Protein 5ANR (pdb70)

CATH classification: 1.25.40.180

Nearest PDB structures (foldseek):
  5anr-assembly1_A-1  TM=1.004E+00  e=3.031E-32  Homo sapiens
  4gml-assembly3_C  TM=9.626E-01  e=3.887E-24  Homo sapiens
  4gml-assembly2_B  TM=9.473E-01  e=1.707E-24  Homo sapiens
  4b8c-assembly1_B  TM=9.156E-01  e=2.904E-13  Saccharomyces cerevisiae S288C
  5xbk-assembly2_A  TM=5.249E-01  e=3.026E+00  Homo sapiens

Sequence (628 aa):
INTTNIDTLLVATDQTERIVEPPENIQEKIAFIFNNLSQSNMTQKVEELKETVKEEFMPWVSQYLVMKRVSIEPNFHSLYSNFLDTLKNPEFNKMVLNETYRNIKVLLTSDKAAANFSDRSLLKNLGHWLGMITLAKNKPILHTDLDVKSLLLEAYVKGQQELLYVVPFVAKVLESSIRSVVFRPPNPWTMAIMNVLAELHQEHDLKLNLKFEIEVLCKNLALDINELKPGNLLKDKDRLKNLDEGNEFEDYCLKRELLMGIFEMGWEKPSPIQEESIPIALSGRDILARAKNGTGKSGAYLIPLLERLDLKKDNIQAMVIVPTRELALQVSQICIQVSKHMGGAKVMATTGGTNLRDDIMRLDDTVHVVIATPGRILDLIKKGVAKVDHVQMIVLDEADKLLSQDFVQIMEDIILTLPKNRQILLYSATFPLSVQKFMNSHLQKPYEINLMEELTLKGVTQYYAYVTERQKVHCLNTLFSRLQINQSIIFCNSSQRVELLAKKISQLGYSCFYIHAKMRQEHRNRVFHDFRNGLCRNLVCTDLFDIQAVNVVINFDFPKLAETYLHRIGRSGLGLAINLITYDDRFNLKSIEEQLGTEIKPIPSEEEPEWFSAGPTSQSETIELTGF

Solvent-accessible surface area: 28964 Å² total; per-residue (Å²): 145,82,73,61,32,21,70,22,0,70,94,25,23,91,158,45,90,103,68,78,119,4,65,123,95,33,50,22,37,0,7,0,0,0,0,0,0,1,126,98,24,15,79,108,5,3,73,44,12,116,145,36,19,44,143,98,26,23,42,15,1,4,21,19,0,0,1,58,0,0,0,20,0,60,77,9,1,69,16,0,6,65,0,5,72,50,18,164,44,108,56,3,57,104,60,0,27,78,17,0,10,56,0,0,83,33,2,10,113,28,102,26,102,85,31,46,139,1,1,73,50,0,0,69,24,0,0,43,0,0,0,16,19,0,0,27,63,62,125,66,5,100,127,105,38,11,54,3,74,50,34,0,51,46,1,67,83,140,25,75,100,18,10,42,14,0,1,13,0,0,4,49,0,0,33,0,0,62,131,0,110,77,15,117,27,115,26,110,70,0,38,31,2,0,34,1,1,6,10,0,40,123,63,165,132,15,121,46,42,3,37,5,23,1,16,16,2,2,113,69,2,87,32,76,42,127,120,10,153,46,33,113,75,20,77,56,63,88,151,150,61,100,149,132,139,86,85,76,10,105,64,18,113,16,76,108,77,0,20,6,0,2,49,58,60,54,63,147,157,6,41,71,7,10,71,64,0,0,58,38,0,48,84,31,108,8,0,15,0,94,1,23,72,76,17,51,4,11,9,0,0,0,0,0,0,0,39,82,8,47,49,187,69,104,52,12,14,1,0,0,0,0,31,56,134,115,30,0,103,95,1,5,93,40,0,81,76,0,8,106,16,19,66,44,22,91,19,13,32,0,6,46,47,50,89,53,179,74,14,55,105,77,25,121,97,38,3,3,0,1,0,0,15,5,34,29,1,11,43,0,19,148,111,38,32,2,139,10,99,64,0,68,0,0,0,0,2,17,0,19,97,1,0,50,166,119,75,63,111,47,0,47,48,0,3,124,56,12,30,85,108,21,8,1,0,0,0,0,28,68,50,57,113,32,0,88,128,8,39,132,83,17,13,112,185,34,60,126,7,100,46,76,53,130,63,62,19,82,69,16,66,10,52,9,2,59,10,79,41,29,72,4,0,29,0,0,0,1,1,0,3,107,37,53,0,13,1,0,15,0,2,0,58,39,12,79,42,0,52,32,0,0,109,4,0,52,122,16,23,10,6,21,60,68,4,5,62,171,34,197,102,60,89,32,66,155,18,65,116,42,0,52,98,17,70,1,0,0,0,0,0,14,70,65,140,177,26,182,20,17,40,3,18,0,0,0,6,2,1,132,116,9,112,28,0,39,96,14,10,17,35,59,117,85,34,36,0,1,0,0,1,17,171,126,12,94,158,27,0,102,27,0,32,147,115,50,70,27,106,4,95,70,17,78,124,144,91,70,11,101,0,76,84,73,26,2,96,45,15,76,68,56,38,83,9,54,7,106

B-factor: mean 45.99, std 10.66, range [20.0, 91.92]

Structure (mmCIF, N/CA/C/O backbone):
data_5ANR
#
_entry.id   5ANR
#
_cell.length_a   93.129
_cell.length_b   93.129
_cell.length_c   175.329
_cell.angle_alpha   90.00
_cell.angle_beta   90.00
_cell.angle_gamma   120.00
#
_symmetry.space_group_name_H-M   'P 32 2 1'
#
loop_
_entity.id
_entity.type
_entity.pdbx_description
1 polymer 'CCR4-NOT TRANSCRIPTION COMPLEX SUBUNIT 1'
2 polymer 'PROBABLE ATP-DEPENDENT RNA HELICASE DDX6'
3 polymer 'EUKARYOTIC TRANSLATION INITIATION FACTOR 4E TRANSPORTER'
4 water water
#
loop_
_atom_site.group_PDB
_atom_site.id
_atom_site.type_symbol
_atom_site.label_atom_id
_atom_site.label_alt_id
_atom_site.label_comp_id
_atom_site.label_asym_id
_atom_site.label_entity_id
_atom_site.label_seq_id
_atom_site.pdbx_PDB_ins_code
_atom_site.Cartn_x
_atom_site.Cartn_y
_atom_site.Cartn_z
_atom_site.occupancy
_atom_site.B_iso_or_equiv
_atom_site.auth_seq_id
_atom_site.auth_comp_id
_atom_site.auth_asym_id
_atom_site.auth_atom_id
_atom_site.pdbx_PDB_model_num
ATOM 1 N N . ILE A 1 14 ? -47.263 36.104 27.425 1.00 70.48 1065 ILE A N 1
ATOM 2 C CA . ILE A 1 14 ? -46.556 35.432 26.339 1.00 76.33 1065 ILE A CA 1
ATOM 3 C C . ILE A 1 14 ? -45.745 34.243 26.851 1.00 75.91 1065 ILE A C 1
ATOM 4 O O . ILE A 1 14 ? -45.633 33.222 26.172 1.00 79.12 1065 ILE A O 1
ATOM 6 N N . ASN A 1 15 ? -45.180 34.383 28.048 1.00 73.22 1066 ASN A N 1
ATOM 7 C CA . ASN A 1 15 ? -44.397 33.315 28.670 1.00 69.46 1066 ASN A CA 1
ATOM 8 C C . ASN A 1 15 ? -45.203 32.589 29.744 1.00 64.72 1066 ASN A C 1
ATOM 9 O O . ASN A 1 15 ? -45.624 33.195 30.727 1.00 62.80 1066 ASN A O 1
ATOM 14 N N . THR A 1 16 ? -45.411 31.289 29.554 1.00 64.88 1067 THR A N 1
ATOM 15 C CA . THR A 1 16 ? -46.263 30.508 30.445 1.00 58.76 1067 THR A CA 1
ATOM 16 C C . THR A 1 16 ? -45.565 30.129 31.757 1.00 56.72 1067 THR A C 1
ATOM 17 O O . THR A 1 16 ? -46.222 29.697 32.707 1.00 55.72 1067 THR A O 1
ATOM 19 N N . THR A 1 17 ? -44.242 30.303 31.805 1.00 54.83 1068 THR A N 1
ATOM 20 C CA . THR A 1 17 ? -43.428 29.818 32.920 1.00 54.17 1068 THR A CA 1
ATOM 21 C C . THR A 1 17 ? -42.570 30.887 33.588 1.00 52.78 1068 THR A C 1
ATOM 22 O O . THR A 1 17 ? -41.649 30.568 34.342 1.00 49.13 1068 THR A O 1
ATOM 26 N N . ASN A 1 18 ? -42.856 32.146 33.292 1.00 51.12 1069 ASN A N 1
ATOM 27 C CA . ASN A 1 18 ? -42.199 33.262 33.950 1.00 50.33 1069 ASN A CA 1
ATOM 28 C C . ASN A 1 18 ? -42.392 33.219 35.482 1.00 50.89 1069 ASN A C 1
ATOM 29 O O . ASN A 1 18 ? -43.528 33.238 35.961 1.00 45.96 1069 ASN A O 1
ATOM 34 N N . ILE A 1 19 ? -41.293 33.149 36.235 1.00 45.43 1070 ILE A N 1
ATOM 35 C CA . ILE A 1 19 ? -41.363 33.149 37.701 1.00 49.29 1070 ILE A CA 1
ATOM 36 C C . ILE A 1 19 ? -40.728 34.393 38.324 1.00 51.34 1070 ILE A C 1
ATOM 37 O O . ILE A 1 19 ? -40.294 34.358 39.478 1.00 47.06 1070 ILE A O 1
ATOM 42 N N . ASP A 1 20 ? -40.684 35.489 37.567 1.00 52.38 1071 ASP A N 1
ATOM 43 C CA . ASP A 1 20 ? -40.078 36.734 38.049 1.00 54.79 1071 ASP A CA 1
ATOM 44 C C . ASP A 1 20 ? -40.744 37.272 39.316 1.00 50.10 1071 ASP A C 1
ATOM 45 O O . ASP A 1 20 ? -40.061 37.798 40.186 1.00 52.97 1071 ASP A O 1
ATOM 50 N N . THR A 1 21 ? -42.066 37.147 39.416 1.00 49.85 1072 THR A N 1
ATOM 51 C CA . THR A 1 21 ? -42.773 37.537 40.636 1.00 47.78 1072 THR A CA 1
ATOM 52 C C . THR A 1 21 ? -42.184 36.848 41.867 1.00 51.29 1072 THR A C 1
ATOM 53 O O . THR A 1 21 ? -41.998 37.473 42.908 1.00 51.05 1072 THR A O 1
ATOM 57 N N . LEU A 1 22 ? -41.873 35.562 41.741 1.00 48.58 1073 LEU A N 1
ATOM 58 C CA . LEU A 1 22 ? -41.269 34.826 42.847 1.00 48.84 1073 LEU A CA 1
ATOM 59 C C . LEU A 1 22 ? -39.791 35.178 43.040 1.00 50.80 1073 LEU A C 1
ATOM 60 O O . LEU A 1 22 ? -39.316 35.291 44.167 1.00 48.53 1073 LEU A O 1
ATOM 65 N N . LEU A 1 23 ? -39.067 35.360 41.942 1.00 52.07 1074 LEU A N 1
ATOM 66 C CA . LEU A 1 23 ? -37.652 35.706 42.030 1.00 52.88 1074 LEU A CA 1
ATOM 67 C C . LEU A 1 23 ? -37.438 37.062 42.719 1.00 57.28 1074 LEU A C 1
ATOM 68 O O . LEU A 1 23 ? -36.580 37.181 43.600 1.00 58.42 1074 LEU A O 1
ATOM 73 N N . VAL A 1 24 ? -38.216 38.075 42.337 1.00 52.94 1075 VAL A N 1
ATOM 74 C CA . VAL A 1 24 ? -38.036 39.402 42.923 1.00 53.69 1075 VAL A CA 1
ATOM 75 C C . VAL A 1 24 ? -38.351 39.373 44.425 1.00 57.79 1075 VAL A C 1
ATOM 76 O O . VAL A 1 24 ? -37.679 40.039 45.214 1.00 57.42 1075 VAL A O 1
ATOM 80 N N . ALA A 1 25 ? -39.345 38.578 44.820 1.00 54.35 1076 ALA A N 1
ATOM 81 C CA . ALA A 1 25 ? -39.710 38.443 46.230 1.00 51.93 1076 ALA A CA 1
ATOM 82 C C . ALA A 1 25 ? -38.606 37.750 47.024 1.00 57.55 1076 ALA A C 1
ATOM 83 O O . ALA A 1 25 ? -38.435 37.991 48.217 1.00 61.82 1076 ALA A O 1
ATOM 85 N N . THR A 1 26 ? -37.860 36.878 46.357 1.00 57.69 1077 THR A N 1
ATOM 86 C CA . THR A 1 26 ? -36.790 36.133 47.016 1.00 61.74 1077 THR A CA 1
ATOM 87 C C . THR A 1 26 ? -35.590 37.034 47.266 1.00 63.89 1077 THR A C 1
ATOM 88 O O . THR A 1 26 ? -34.945 36.949 48.311 1.00 67.59 1077 THR A O 1
ATOM 92 N N . ASP A 1 27 ? -35.320 37.932 46.322 1.00 65.78 1078 ASP A N 1
ATOM 93 C CA . ASP A 1 27 ? -34.259 38.925 46.486 1.00 72.45 1078 ASP A CA 1
ATOM 94 C C . ASP A 1 27 ? -34.536 39.880 47.668 1.00 71.98 1078 ASP A C 1
ATOM 95 O O . ASP A 1 27 ? -33.809 40.853 47.872 1.00 75.71 1078 ASP A O 1
ATOM 97 N N . GLN A 1 28 ? -35.588 39.597 48.439 1.00 71.65 1079 GLN A N 1
ATOM 98 C CA . GLN A 1 28 ? -35.898 40.346 49.656 1.00 74.43 1079 GLN A CA 1
ATOM 99 C C . GLN A 1 28 ? -36.256 39.433 50.837 1.00 76.04 1079 GLN A C 1
ATOM 100 O O . GLN A 1 28 ? -36.737 39.896 51.873 1.00 80.75 1079 GLN A O 1
ATOM 106 N N . THR A 1 29 ? -36.029 38.134 50.675 1.00 76.05 1080 THR A N 1
ATOM 107 C CA . THR A 1 29 ? -36.171 37.196 51.779 1.00 72.45 1080 THR A CA 1
ATOM 108 C C . THR A 1 29 ? -34.836 37.140 52.506 1.00 78.79 1080 THR A C 1
ATOM 109 O O . THR A 1 29 ? -33.813 37.560 51.952 1.00 80.73 1080 THR A O 1
ATOM 113 N N . GLU A 1 30 ? -34.844 36.646 53.744 1.00 78.92 1081 GLU A N 1
ATOM 114 C CA . GLU A 1 30 ? -33.612 36.488 54.516 1.00 78.82 1081 GLU A CA 1
ATOM 115 C C . GLU A 1 30 ? -32.609 35.629 53.743 1.00 78.13 1081 GLU A C 1
ATOM 116 O O . GLU A 1 30 ? -32.769 34.408 53.663 1.00 75.08 1081 GLU A O 1
ATOM 118 N N . ARG A 1 31 ? -31.596 36.279 53.168 1.00 77.66 1082 ARG A N 1
ATOM 119 C CA . ARG A 1 31 ? -30.611 35.612 52.316 1.00 75.28 1082 ARG A CA 1
ATOM 120 C C . ARG A 1 31 ? -30.059 34.339 52.963 1.00 70.56 1082 ARG A C 1
ATOM 121 O O . ARG A 1 31 ? -29.758 34.315 54.159 1.00 70.28 1082 ARG A O 1
ATOM 123 N N . ILE A 1 32 ? -29.949 33.281 52.163 1.00 66.04 1083 ILE A N 1
ATOM 124 C CA . ILE A 1 32 ? -29.524 31.973 52.654 1.00 60.79 1083 ILE A CA 1
ATOM 125 C C . ILE A 1 32 ? -28.149 31.603 52.137 1.00 56.92 1083 ILE A C 1
ATOM 126 O O . ILE A 1 32 ? -27.516 32.365 51.414 1.00 61.47 1083 ILE A O 1
ATOM 131 N N . VAL A 1 33 ? -27.693 30.417 52.503 1.00 56.60 1084 VAL A N 1
ATOM 132 C CA . VAL A 1 33 ? -26.424 29.919 52.006 1.00 54.11 1084 VAL A CA 1
ATOM 133 C C . VAL A 1 33 ? -26.563 29.473 50.544 1.00 57.01 1084 VAL A C 1
ATOM 134 O O . VAL A 1 33 ? -27.334 28.559 50.245 1.00 51.36 1084 VAL A O 1
ATOM 138 N N . GLU A 1 34 ? -25.836 30.129 49.640 1.00 52.30 1085 GLU A N 1
ATOM 139 C CA . GLU A 1 34 ? -25.804 29.722 48.235 1.00 58.34 1085 GLU A CA 1
ATOM 140 C C . GLU A 1 34 ? -24.620 28.786 47.991 1.00 57.36 1085 GLU A C 1
ATOM 141 O O . GLU A 1 34 ? -23.471 29.158 48.244 1.00 58.37 1085 GLU A O 1
ATOM 147 N N . PRO A 1 35 ? -24.892 27.567 47.496 1.00 54.48 1086 PRO A N 1
ATOM 148 C CA . PRO A 1 35 ? -23.807 26.609 47.266 1.00 51.78 1086 PRO A CA 1
ATOM 149 C C . PRO A 1 35 ? -22.891 27.117 46.172 1.00 49.37 1086 PRO A C 1
ATOM 150 O O . PRO A 1 35 ? -23.282 28.038 45.453 1.00 53.19 1086 PRO A O 1
ATOM 154 N N . PRO A 1 36 ? -21.680 26.556 46.060 1.00 47.55 1087 PRO A N 1
ATOM 155 C CA . PRO A 1 36 ? -20.806 26.889 44.926 1.00 52.17 1087 PRO A CA 1
ATOM 156 C C . PRO A 1 36 ? -21.460 26.551 43.585 1.00 51.10 1087 PRO A C 1
ATOM 157 O O . PRO A 1 36 ? -22.355 25.707 43.542 1.00 50.44 1087 PRO A O 1
ATOM 161 N N . GLU A 1 37 ? -21.016 27.205 42.516 1.00 50.97 1088 GLU A N 1
ATOM 162 C CA . GLU A 1 37 ? -21.634 27.038 41.206 1.00 53.43 1088 GLU A CA 1
ATOM 163 C C . GLU A 1 37 ? -21.682 25.572 40.776 1.00 53.18 1088 GLU A C 1
ATOM 164 O O . GLU A 1 37 ? -22.687 25.119 40.230 1.00 52.80 1088 GLU A O 1
ATOM 170 N N . ASN A 1 38 ? -20.618 24.819 41.039 1.00 52.99 1089 ASN A N 1
ATOM 171 C CA . ASN A 1 38 ? -20.577 23.435 40.576 1.00 54.58 1089 ASN A CA 1
ATOM 172 C C . ASN A 1 38 ? -21.532 22.513 41.352 1.00 54.34 1089 ASN A C 1
ATOM 173 O O . ASN A 1 38 ? -22.057 21.559 40.781 1.00 53.49 1089 ASN A O 1
ATOM 178 N N . ILE A 1 39 ? -21.778 22.795 42.634 1.00 53.75 1090 ILE A N 1
ATOM 179 C CA . ILE A 1 39 ? -22.736 21.987 43.397 1.00 50.79 1090 ILE A CA 1
ATOM 180 C C . ILE A 1 39 ? -24.145 22.352 42.949 1.00 46.82 1090 ILE A C 1
ATOM 181 O O . ILE A 1 39 ? -25.013 21.497 42.816 1.00 47.82 1090 ILE A O 1
ATOM 186 N N . GLN A 1 40 ? -24.348 23.641 42.733 1.00 45.35 1091 GLN A N 1
ATOM 187 C CA . GLN A 1 40 ? -25.526 24.187 42.073 1.00 48.72 1091 GLN A CA 1
ATOM 188 C C . GLN A 1 40 ? -25.831 23.486 40.733 1.00 50.43 1091 GLN A C 1
ATOM 189 O O . GLN A 1 40 ? -26.984 23.155 40.425 1.00 42.68 1091 GLN A O 1
ATOM 195 N N . GLU A 1 41 ? -24.780 23.263 39.948 1.00 47.60 1092 GLU A N 1
ATOM 196 C CA . GLU A 1 41 ? -24.909 22.584 38.665 1.00 48.13 1092 GLU A CA 1
ATOM 197 C C . GLU A 1 41 ? -25.304 21.118 38.841 1.00 45.65 1092 GLU A C 1
ATOM 198 O O . GLU A 1 41 ? -26.150 20.608 38.102 1.00 40.99 1092 GLU A O 1
ATOM 204 N N . LYS A 1 42 ? -24.725 20.445 39.834 1.00 44.75 1093 LYS A N 1
ATOM 205 C CA . LYS A 1 42 ? -25.056 19.043 40.052 1.00 44.86 1093 LYS A CA 1
ATOM 206 C C . LYS A 1 42 ? -26.504 18.875 40.539 1.00 44.96 1093 LYS A C 1
ATOM 207 O O . LYS A 1 42 ? -27.175 17.881 40.213 1.00 41.64 1093 LYS A O 1
ATOM 213 N N . ILE A 1 43 ? -26.995 19.854 41.294 1.00 41.38 1094 ILE A N 1
ATOM 214 C CA . ILE A 1 43 ? -28.372 19.801 41.777 1.00 40.71 1094 ILE A CA 1
ATOM 215 C C . ILE A 1 43 ? -29.344 19.915 40.604 1.00 38.33 1094 ILE A C 1
ATOM 216 O O . ILE A 1 43 ? -30.331 19.188 40.540 1.00 37.05 1094 ILE A O 1
ATOM 221 N N . ALA A 1 44 ? -29.049 20.827 39.682 1.00 36.25 1095 ALA A N 1
ATOM 222 C CA . ALA A 1 44 ? -29.884 21.026 38.498 1.00 41.79 1095 ALA A CA 1
ATOM 223 C C . ALA A 1 44 ? -29.890 19.762 37.632 1.00 36.12 1095 ALA A C 1
ATOM 224 O O . ALA A 1 44 ? -30.935 19.347 37.129 1.00 35.87 1095 ALA A O 1
ATOM 226 N N . PHE A 1 45 ? -28.722 19.141 37.494 1.00 37.39 1096 PHE A N 1
ATOM 227 C CA . PHE A 1 45 ? -28.602 17.918 36.715 1.00 38.61 1096 PHE A CA 1
ATOM 228 C C . PHE A 1 45 ? -29.507 16.823 37.267 1.00 37.48 1096 PHE A C 1
ATOM 229 O O . PHE A 1 45 ? -30.256 16.180 36.517 1.00 35.87 1096 PHE A O 1
ATOM 237 N N . ILE A 1 46 ? -29.420 16.615 38.579 1.00 35.15 1097 ILE A N 1
ATOM 238 C CA . ILE A 1 46 ? -30.218 15.624 39.272 1.00 34.22 1097 ILE A CA 1
ATOM 239 C C . ILE A 1 46 ? -31.706 15.832 39.049 1.00 31.66 1097 ILE A C 1
ATOM 240 O O . ILE A 1 46 ? -32.412 14.888 38.739 1.00 36.53 1097 ILE A O 1
ATOM 245 N N . PHE A 1 47 ? -32.201 17.055 39.208 1.00 30.95 1098 PHE A N 1
ATOM 246 C CA . PHE A 1 47 ? -33.638 17.255 39.079 1.00 31.92 1098 PHE A CA 1
ATOM 247 C C . PHE A 1 47 ? -34.083 17.252 37.616 1.00 34.54 1098 PHE A C 1
ATOM 248 O O . PHE A 1 47 ? -35.226 16.874 37.327 1.00 33.16 1098 PHE A O 1
ATOM 256 N N . ASN A 1 48 ? -33.185 17.635 36.697 1.00 34.27 1099 ASN A N 1
ATOM 257 C CA . ASN A 1 48 ? -33.471 17.514 35.256 1.00 31.72 1099 ASN A CA 1
ATOM 258 C C . ASN A 1 48 ? -33.632 16.051 34.856 1.00 34.04 1099 ASN A C 1
ATOM 259 O O . ASN A 1 48 ? -34.419 15.714 33.969 1.00 34.97 1099 ASN A O 1
ATOM 264 N N . ASN A 1 49 ? -32.902 15.169 35.530 1.00 34.43 1100 ASN A N 1
ATOM 265 C CA . ASN A 1 49 ? -32.834 13.780 35.091 1.00 33.12 1100 ASN A CA 1
ATOM 266 C C . ASN A 1 49 ? -33.514 12.789 36.019 1.00 35.76 1100 ASN A C 1
ATOM 267 O O . ASN A 1 49 ? -33.309 11.573 35.909 1.00 32.64 1100 ASN A O 1
ATOM 272 N N . LEU A 1 50 ? -34.363 13.312 36.899 1.00 34.19 1101 LEU A N 1
ATOM 273 C CA . LEU A 1 50 ? -35.094 12.477 37.836 1.00 33.83 1101 LEU A CA 1
ATOM 274 C C . LEU A 1 50 ? -36.228 11.769 37.125 1.00 33.16 1101 LEU A C 1
ATOM 275 O O . LEU A 1 50 ? -37.010 12.380 36.398 1.00 29.88 1101 LEU A O 1
ATOM 280 N N . SER A 1 51 ? -36.322 10.471 37.351 1.00 31.67 1102 SER A N 1
ATOM 281 C CA . SER A 1 51 ? -37.458 9.717 36.863 1.00 35.20 1102 SER A CA 1
ATOM 282 C C . SER A 1 51 ? -37.821 8.658 37.901 1.00 36.25 1102 SER A C 1
ATOM 283 O O . SER A 1 51 ? -37.100 8.453 38.886 1.00 34.03 1102 SER A O 1
ATOM 286 N N . GLN A 1 52 ? -38.945 7.993 37.679 1.00 35.87 1103 GLN A N 1
ATOM 287 C CA . GLN A 1 52 ? -39.392 6.939 38.570 1.00 36.14 1103 GLN A CA 1
ATOM 288 C C . GLN A 1 52 ? -38.388 5.789 38.595 1.00 39.03 1103 GLN A C 1
ATOM 289 O O . GLN A 1 52 ? -38.196 5.133 39.614 1.00 33.20 1103 GLN A O 1
ATOM 295 N N . SER A 1 53 ? -37.731 5.552 37.467 1.00 36.03 1104 SER A N 1
ATOM 296 C CA . SER A 1 53 ? -36.839 4.401 37.351 1.00 38.69 1104 SER A CA 1
ATOM 297 C C . SER A 1 53 ? -35.488 4.631 38.021 1.00 35.09 1104 SER A C 1
ATOM 298 O O . SER A 1 53 ? -34.820 3.677 38.396 1.00 37.80 1104 SER A O 1
ATOM 301 N N . ASN A 1 54 ? -35.072 5.884 38.183 1.00 34.87 1105 ASN A N 1
ATOM 302 C CA . ASN A 1 54 ? -33.781 6.139 38.829 1.00 36.09 1105 ASN A CA 1
ATOM 303 C C . ASN A 1 54 ? -33.880 6.890 40.179 1.00 35.87 1105 ASN A C 1
ATOM 304 O O . ASN A 1 54 ? -32.884 7.399 40.699 1.00 32.86 1105 ASN A O 1
ATOM 309 N N . MET A 1 55 ? -35.082 6.961 40.729 1.00 34.93 1106 MET A N 1
ATOM 310 C CA . MET A 1 55 ? -35.327 7.818 41.884 1.00 37.57 1106 MET A CA 1
ATOM 311 C C . MET A 1 55 ? -34.466 7.454 43.093 1.00 36.05 1106 MET A C 1
ATOM 312 O O . MET A 1 55 ? -33.900 8.329 43.765 1.00 35.37 1106 MET A O 1
ATOM 317 N N . THR A 1 56 ? -34.348 6.162 43.352 1.00 34.32 1107 THR A N 1
ATOM 318 C CA . THR A 1 56 ? -33.584 5.695 44.504 1.00 43.15 1107 THR A CA 1
ATOM 319 C C . THR A 1 56 ? -32.118 6.121 44.383 1.00 42.74 1107 THR A C 1
ATOM 320 O O . THR A 1 56 ? -31.491 6.519 45.363 1.00 40.64 1107 THR A O 1
ATOM 324 N N . GLN A 1 57 ? -31.594 6.071 43.161 1.00 41.90 1108 GLN A N 1
ATOM 325 C CA . GLN A 1 57 ? -30.194 6.388 42.897 1.00 40.84 1108 GLN A CA 1
ATOM 326 C C . GLN A 1 57 ? -29.948 7.896 42.929 1.00 39.77 1108 GLN A C 1
ATOM 327 O O . GLN A 1 57 ? -28.909 8.357 43.395 1.00 41.35 1108 GLN A O 1
ATOM 333 N N . LYS A 1 58 ? -30.910 8.658 42.423 1.00 39.06 1109 LYS A N 1
ATOM 334 C CA . LYS A 1 58 ? -30.825 10.112 42.428 1.00 38.54 1109 LYS A CA 1
ATOM 335 C C . LYS A 1 58 ? -30.873 10.657 43.862 1.00 43.86 1109 LYS A C 1
ATOM 336 O O . LYS A 1 58 ? -30.235 11.674 44.177 1.00 40.12 1109 LYS A O 1
ATOM 342 N N . VAL A 1 59 ? -31.633 9.977 44.721 1.00 39.18 1110 VAL A N 1
ATOM 343 C CA . VAL A 1 59 ? -31.674 10.322 46.146 1.00 40.47 1110 VAL A CA 1
ATOM 344 C C . VAL A 1 59 ? -30.305 10.108 46.781 1.00 42.47 1110 VAL A C 1
ATOM 345 O O . VAL A 1 59 ? -29.801 10.975 47.491 1.00 42.61 1110 VAL A O 1
ATOM 349 N N . GLU A 1 60 ? -29.688 8.966 46.496 1.00 44.21 1111 GLU A N 1
ATOM 350 C CA . GLU A 1 60 ? -28.355 8.688 47.023 1.00 47.40 1111 GLU A CA 1
ATOM 351 C C . GLU A 1 60 ? -27.345 9.663 46.438 1.00 50.17 1111 GLU A C 1
ATOM 352 O O . GLU A 1 60 ? -26.410 10.090 47.112 1.00 51.83 1111 GLU A O 1
ATOM 358 N N . GLU A 1 61 ? -27.557 10.031 45.182 1.00 46.68 1112 GLU A N 1
ATOM 359 C CA . GLU A 1 61 ? -26.700 10.991 44.508 1.00 45.65 1112 GLU A CA 1
ATOM 360 C C . GLU A 1 61 ? -26.728 12.356 45.205 1.00 49.08 1112 GLU A C 1
ATOM 361 O O . GLU A 1 61 ? -25.683 12.920 45.540 1.00 54.19 1112 GLU A O 1
ATOM 367 N N . LEU A 1 62 ? -27.928 12.879 45.428 1.00 47.15 1113 LEU A N 1
ATOM 368 C CA . LEU A 1 62 ? -28.093 14.173 46.077 1.00 48.16 1113 LEU A CA 1
ATOM 369 C C . LEU A 1 62 ? -27.524 14.166 47.511 1.00 51.38 1113 LEU A C 1
ATOM 370 O O . LEU A 1 62 ? -26.982 15.169 47.977 1.00 49.76 1113 LEU A O 1
ATOM 375 N N . LYS A 1 63 ? -27.650 13.036 48.201 1.00 50.17 1114 LYS A N 1
ATOM 376 C CA . LYS A 1 63 ? -27.148 12.919 49.570 1.00 52.83 1114 LYS A CA 1
ATOM 377 C C . LYS A 1 63 ? -25.625 12.976 49.608 1.00 57.62 1114 LYS A C 1
ATOM 378 O O . LYS A 1 63 ? -25.045 13.553 50.521 1.00 58.98 1114 LYS A O 1
ATOM 384 N N . GLU A 1 64 ? -24.981 12.389 48.605 1.00 57.55 1115 GLU A N 1
ATOM 385 C CA . GLU A 1 64 ? -23.524 12.307 48.572 1.00 60.71 1115 GLU A CA 1
ATOM 386 C C . GLU A 1 64 ? -22.895 13.551 47.966 1.00 60.61 1115 GLU A C 1
ATOM 387 O O . GLU A 1 64 ? -21.672 13.660 47.863 1.00 62.41 1115 GLU A O 1
ATOM 393 N N . THR A 1 65 ? -23.744 14.496 47.592 1.00 57.46 1116 THR A N 1
ATOM 394 C CA . THR A 1 65 ? -23.322 15.658 46.838 1.00 56.15 1116 THR A CA 1
ATOM 395 C C . THR A 1 65 ? -23.599 16.977 47.564 1.00 58.72 1116 THR A C 1
ATOM 396 O O . THR A 1 65 ? -22.780 17.899 47.536 1.00 57.31 1116 THR A O 1
ATOM 400 N N . VAL A 1 66 ? -24.755 17.065 48.215 1.00 54.26 1117 VAL A N 1
ATOM 401 C CA . VAL A 1 66 ? -25.169 18.309 48.843 1.00 53.22 1117 VAL A CA 1
ATOM 402 C C . VAL A 1 66 ? -24.986 18.276 50.359 1.00 55.80 1117 VAL A C 1
ATOM 403 O O . VAL A 1 66 ? -25.675 17.541 51.065 1.00 54.80 1117 VAL A O 1
ATOM 407 N N . LYS A 1 67 ? -24.047 19.082 50.845 1.00 57.65 1118 LYS A N 1
ATOM 408 C CA . LYS A 1 67 ? -23.834 19.242 52.279 1.00 55.73 1118 LYS A CA 1
ATOM 409 C C . LYS A 1 67 ? -25.085 19.820 52.930 1.00 56.89 1118 LYS A C 1
ATOM 410 O O . LYS A 1 67 ? -25.844 20.552 52.297 1.00 54.13 1118 LYS A O 1
ATOM 412 N N . GLU A 1 68 ? -25.282 19.482 54.201 1.00 55.77 1119 GLU A N 1
ATOM 413 C CA . GLU A 1 68 ? -26.477 19.839 54.959 1.00 55.53 1119 GLU A CA 1
ATOM 414 C C . GLU A 1 68 ? -26.807 21.331 54.938 1.00 53.47 1119 GLU A C 1
ATOM 415 O O . GLU A 1 68 ? -27.975 21.715 54.962 1.00 55.43 1119 GLU A O 1
ATOM 421 N N . GLU A 1 69 ? -25.785 22.175 54.888 1.00 53.47 1120 GLU A N 1
ATOM 422 C CA . GLU A 1 69 ? -26.009 23.615 54.927 1.00 53.61 1120 GLU A CA 1
ATOM 423 C C . GLU A 1 69 ? -26.548 24.158 53.605 1.00 52.26 1120 GLU A C 1
ATOM 424 O O . GLU A 1 69 ? -26.894 25.332 53.508 1.00 51.17 1120 GLU A O 1
ATOM 430 N N . PHE A 1 70 ? -26.607 23.309 52.584 1.00 51.03 1121 PHE A N 1
ATOM 431 C CA . PHE A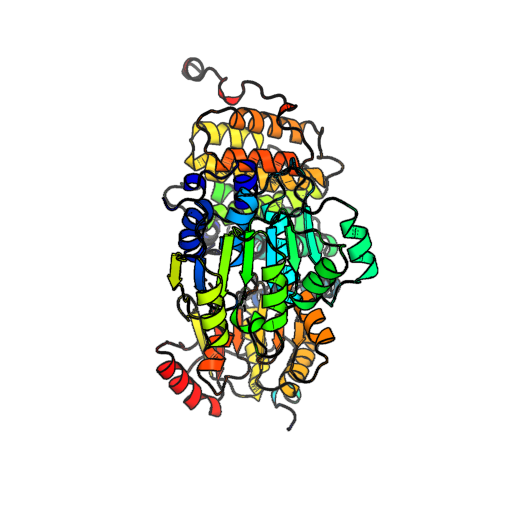 1 70 ? -27.125 23.734 51.286 1.00 50.98 1121 PHE A CA 1
ATOM 432 C C . PHE A 1 70 ? -28.566 23.294 51.095 1.00 50.33 1121 PHE A C 1
ATOM 433 O O . PHE A 1 70 ? -29.153 23.527 50.031 1.00 52.55 1121 PHE A O 1
ATOM 441 N N . MET A 1 71 ? -29.115 22.637 52.114 1.00 45.27 1122 MET A N 1
ATOM 442 C CA . MET A 1 71 ? -30.492 22.162 52.090 1.00 45.63 1122 MET A CA 1
ATOM 443 C C . MET A 1 71 ? -31.525 23.277 51.891 1.00 47.10 1122 MET A C 1
ATOM 444 O O . MET A 1 71 ? -32.460 23.099 51.112 1.00 45.69 1122 MET A O 1
ATOM 449 N N . PRO A 1 72 ? -31.393 24.413 52.620 1.00 52.24 1123 PRO A N 1
ATOM 450 C CA . PRO A 1 72 ? -32.384 25.471 52.368 1.00 47.72 1123 PRO A CA 1
ATOM 451 C C . PRO A 1 72 ? -32.416 25.919 50.906 1.00 43.81 1123 PRO A C 1
ATOM 452 O O . PRO A 1 72 ? -33.490 26.197 50.376 1.00 42.09 1123 PRO A O 1
ATOM 456 N N . TRP A 1 73 ? -31.251 25.988 50.275 1.00 42.34 1124 TRP A N 1
ATOM 457 C CA . TRP A 1 73 ? -31.174 26.415 48.891 1.00 45.43 1124 TRP A CA 1
ATOM 458 C C . TRP A 1 73 ? -31.849 25.388 47.969 1.00 44.41 1124 TRP A C 1
ATOM 459 O O . TRP A 1 73 ? -32.520 25.754 47.007 1.00 42.75 1124 TRP A O 1
ATOM 470 N N . VAL A 1 74 ? -31.665 24.106 48.274 1.00 42.33 1125 VAL A N 1
ATOM 471 C CA . VAL A 1 74 ? -32.292 23.040 47.507 1.00 38.32 1125 VAL A CA 1
ATOM 472 C C . VAL A 1 74 ? -33.817 23.100 47.603 1.00 40.23 1125 VAL A C 1
ATOM 473 O O . VAL A 1 74 ? -34.502 22.906 46.603 1.00 38.16 1125 VAL A O 1
ATOM 477 N N . SER A 1 75 ? -34.359 23.382 48.788 1.00 38.34 1126 SER A N 1
ATOM 478 C CA . SER A 1 75 ? -35.813 23.458 48.926 1.00 39.44 1126 SER A CA 1
ATOM 479 C C . SER A 1 75 ? -36.352 24.670 48.150 1.00 38.06 1126 SER A C 1
ATOM 480 O O . SER A 1 75 ? -37.454 24.639 47.601 1.00 35.35 1126 SER A O 1
ATOM 483 N N . GLN A 1 76 ? -35.564 25.736 48.117 1.00 37.05 1127 GLN A N 1
ATOM 484 C CA . GLN A 1 76 ? -35.908 26.924 47.362 1.00 40.82 1127 GLN A CA 1
ATOM 485 C C . GLN A 1 76 ? -35.855 26.626 45.861 1.00 40.51 1127 GLN A C 1
ATOM 486 O O . GLN A 1 76 ? -36.759 26.997 45.115 1.00 36.83 1127 GLN A O 1
ATOM 492 N N . TYR A 1 77 ? -34.796 25.943 45.433 1.00 38.97 1128 TYR A N 1
ATOM 493 C CA . TYR A 1 77 ? -34.665 25.536 44.034 1.00 41.94 1128 TYR A CA 1
ATOM 494 C C . TYR A 1 77 ? -35.861 24.661 43.646 1.00 38.53 1128 TYR A C 1
ATOM 495 O O . TYR A 1 77 ? -36.539 24.941 42.663 1.00 38.20 1128 TYR A O 1
ATOM 504 N N . LEU A 1 78 ? -36.148 23.640 44.451 1.00 36.09 1129 LEU A N 1
ATOM 505 C CA . LEU A 1 78 ? -37.226 22.706 44.138 1.00 36.45 1129 LEU A CA 1
ATOM 506 C C . LEU A 1 78 ? -38.589 23.387 44.013 1.00 38.57 1129 LEU A C 1
ATOM 507 O O . LEU A 1 78 ? -39.321 23.163 43.040 1.00 34.51 1129 LEU A O 1
ATOM 512 N N . VAL A 1 79 ? -38.922 24.233 44.986 1.00 33.97 1130 VAL A N 1
ATOM 513 C CA . VAL A 1 79 ? -40.262 24.795 45.055 1.00 34.20 1130 VAL A CA 1
ATOM 514 C C . VAL A 1 79 ? -40.444 25.947 44.062 1.00 36.58 1130 VAL A C 1
ATOM 515 O O . VAL A 1 79 ? -41.417 25.983 43.303 1.00 35.34 1130 VAL A O 1
ATOM 519 N N . MET A 1 80 ? -39.504 26.885 44.069 1.00 40.52 1131 MET A N 1
ATOM 520 C CA . MET A 1 80 ? -39.614 28.080 43.234 1.00 41.13 1131 MET A CA 1
ATOM 521 C C . MET A 1 80 ? -39.398 27.830 41.751 1.00 38.52 1131 MET A C 1
ATOM 522 O O . MET A 1 80 ? -40.102 28.389 40.913 1.00 40.88 1131 MET A O 1
ATOM 527 N N . LYS A 1 81 ? -38.392 27.026 41.427 1.00 39.39 1132 LYS A N 1
ATOM 528 C CA . LYS A 1 81 ? -37.958 26.897 40.039 1.00 39.81 1132 LYS A CA 1
ATOM 529 C C . LYS A 1 81 ? -38.449 25.619 39.375 1.00 38.51 1132 LYS A C 1
ATOM 530 O O . LYS A 1 81 ? -38.509 25.543 38.149 1.00 39.04 1132 LYS A O 1
ATOM 536 N N . ARG A 1 82 ? -38.806 24.607 40.162 1.00 36.79 1133 ARG A N 1
ATOM 537 C CA . ARG A 1 82 ? -39.243 23.353 39.552 1.00 35.54 1133 ARG A CA 1
ATOM 538 C C . ARG A 1 82 ? -40.742 23.151 39.715 1.00 36.92 1133 ARG A C 1
ATOM 539 O O . ARG A 1 82 ? -41.476 23.097 38.724 1.00 32.98 1133 ARG A O 1
ATOM 547 N N . VAL A 1 83 ? -41.191 23.062 40.970 1.00 33.43 1134 VAL A N 1
ATOM 548 C CA . VAL A 1 83 ? -42.572 22.744 41.288 1.00 33.41 1134 VAL A CA 1
ATOM 549 C C . VAL A 1 83 ? -43.552 23.787 40.738 1.00 33.52 1134 VAL A C 1
ATOM 550 O O . VAL A 1 83 ? -44.675 23.461 40.321 1.00 32.97 1134 VAL A O 1
ATOM 554 N N . SER A 1 84 ? -43.115 25.040 40.737 1.00 31.20 1135 SER A N 1
ATOM 555 C CA . SER A 1 84 ? -43.948 26.148 40.295 1.00 32.95 1135 SER A CA 1
ATOM 556 C C . SER A 1 84 ? -44.345 26.048 38.808 1.00 36.66 1135 SER A C 1
ATOM 557 O O . SER A 1 84 ? -45.408 26.536 38.394 1.00 34.89 1135 SER A O 1
ATOM 560 N N . ILE A 1 85 ? -43.498 25.415 38.004 1.00 34.17 1136 ILE A N 1
ATOM 561 C CA . ILE A 1 85 ? -43.742 25.408 36.560 1.00 37.00 1136 ILE A CA 1
ATOM 562 C C . ILE A 1 85 ? -43.707 24.014 35.954 1.00 36.11 1136 ILE A C 1
ATOM 563 O O . ILE A 1 85 ? -43.659 23.872 34.743 1.00 37.14 1136 ILE A O 1
ATOM 568 N N . GLU A 1 86 ? -43.745 22.982 36.794 1.00 34.65 1137 GLU A N 1
ATOM 569 C CA . GLU A 1 86 ? -43.690 21.627 36.280 1.00 33.56 1137 GLU A CA 1
ATOM 570 C C . GLU A 1 86 ? -44.728 20.728 36.923 1.00 35.31 1137 GLU A C 1
ATOM 571 O O . GLU A 1 86 ? -44.369 19.692 37.495 1.00 34.75 1137 GLU A O 1
ATOM 577 N N . PRO A 1 87 ? -46.023 21.092 36.791 1.00 32.95 1138 PRO A N 1
ATOM 578 C CA . PRO A 1 87 ? -47.101 20.366 37.478 1.00 32.74 1138 PRO A CA 1
ATOM 579 C C . PRO A 1 87 ? -47.175 18.911 37.038 1.00 36.35 1138 PRO A C 1
ATOM 580 O O . PRO A 1 87 ? -47.653 18.059 37.802 1.00 32.52 1138 PRO A O 1
ATOM 584 N N . ASN A 1 88 ? -46.708 18.635 35.817 1.00 33.24 1139 ASN A N 1
ATOM 585 C CA . ASN A 1 88 ? -46.721 17.273 35.292 1.00 33.73 1139 ASN A CA 1
ATOM 586 C C . ASN A 1 88 ? -45.759 16.372 36.071 1.00 34.34 1139 ASN A C 1
ATOM 587 O O . ASN A 1 88 ? -45.882 15.152 36.034 1.00 33.36 1139 ASN A O 1
ATOM 592 N N . PHE A 1 89 ? -44.804 16.966 36.784 1.00 30.98 1140 PHE A N 1
ATOM 593 C CA . PHE A 1 89 ? -43.899 16.161 37.605 1.00 32.92 1140 PHE A CA 1
ATOM 594 C C . PHE A 1 89 ? -44.083 16.367 39.120 1.00 33.97 1140 PHE A C 1
ATOM 595 O O . PHE A 1 89 ? -43.180 16.070 39.905 1.00 34.06 1140 PHE A O 1
ATOM 603 N N . HIS A 1 90 ? -45.259 16.838 39.531 1.00 32.67 1141 HIS A N 1
ATOM 604 C CA . HIS A 1 90 ? -45.537 16.971 40.969 1.00 35.40 1141 HIS A CA 1
ATOM 605 C C . HIS A 1 90 ? -45.512 15.620 41.691 1.00 32.36 1141 HIS A C 1
ATOM 606 O O . HIS A 1 90 ? -44.882 15.512 42.735 1.00 35.53 1141 HIS A O 1
ATOM 613 N N . SER A 1 91 ? -46.161 14.591 41.140 1.00 34.13 1142 SER A N 1
ATOM 614 C CA . SER A 1 91 ? -46.102 13.260 41.746 1.00 34.36 1142 SER A CA 1
ATOM 615 C C . SER A 1 91 ? -44.664 12.759 41.876 1.00 37.39 1142 SER A C 1
ATOM 616 O O . SER A 1 91 ? -44.287 12.151 42.888 1.00 34.41 1142 SER A O 1
ATOM 619 N N . LEU A 1 92 ? -43.859 13.047 40.860 1.00 33.42 1143 LEU A N 1
ATOM 620 C CA . LEU A 1 92 ? -42.464 12.625 40.860 1.00 34.48 1143 LEU A CA 1
ATOM 621 C C . LEU A 1 92 ? -41.676 13.281 41.994 1.00 33.37 1143 LEU A C 1
ATOM 622 O O . LEU A 1 92 ? -40.956 12.607 42.721 1.00 30.98 1143 LEU A O 1
ATOM 627 N N . TYR A 1 93 ? -41.791 14.599 42.109 1.00 31.11 1144 TYR A N 1
ATOM 628 C CA . TYR A 1 93 ? -41.063 15.354 43.117 1.00 34.24 1144 TYR A CA 1
ATOM 629 C C . TYR A 1 93 ? -41.579 15.012 44.526 1.00 34.74 1144 TYR A C 1
ATOM 630 O O . TYR A 1 93 ? -40.805 14.946 45.472 1.00 34.29 1144 TYR A O 1
ATOM 639 N N . SER A 1 94 ? -42.880 14.757 44.637 1.00 34.93 1145 SER A N 1
ATOM 640 C CA . SER A 1 94 ? -43.494 14.315 45.885 1.00 35.07 1145 SER A CA 1
ATOM 641 C C . SER A 1 94 ? -42.951 12.952 46.312 1.00 39.15 1145 SER A C 1
ATOM 642 O O . SER A 1 94 ? -42.523 12.763 47.471 1.00 34.70 1145 SER A O 1
ATOM 645 N N . ASN A 1 95 ? -42.974 12.003 45.371 1.00 35.74 1146 ASN A N 1
ATOM 646 C CA . ASN A 1 95 ? -42.368 10.693 45.578 1.00 34.18 1146 ASN A CA 1
ATOM 647 C C . ASN A 1 95 ? -40.880 10.801 45.912 1.00 35.09 1146 ASN A C 1
ATOM 648 O O . ASN A 1 95 ? -40.365 10.009 46.692 1.00 37.24 1146 ASN A O 1
ATOM 653 N N . PHE A 1 96 ? -40.189 11.778 45.326 1.00 34.43 1147 PHE A N 1
ATOM 654 C CA . PHE A 1 96 ? -38.789 12.030 45.676 1.00 34.64 1147 PHE A CA 1
ATOM 655 C C . PHE A 1 96 ? -38.652 12.421 47.168 1.00 36.72 1147 PHE A C 1
ATOM 656 O O . PHE A 1 96 ? -37.722 11.980 47.853 1.00 34.42 1147 PHE A O 1
ATOM 664 N N . LEU A 1 97 ? -39.565 13.255 47.662 1.00 33.06 1148 LEU A N 1
ATOM 665 C CA . LEU A 1 97 ? -39.542 13.615 49.081 1.00 37.62 1148 LEU A CA 1
ATOM 666 C C . LEU A 1 97 ? -39.723 12.349 49.927 1.00 35.66 1148 LEU A C 1
ATOM 667 O O . LEU A 1 97 ? -38.995 12.152 50.899 1.00 40.40 1148 LEU A O 1
ATOM 672 N N . ASP A 1 98 ? -40.674 11.488 49.537 1.00 35.47 1149 ASP A N 1
ATOM 673 C CA . ASP A 1 98 ? -40.925 10.229 50.248 1.00 35.39 1149 ASP A CA 1
ATOM 674 C C . ASP A 1 98 ? -39.708 9.304 50.248 1.00 41.13 1149 ASP A C 1
ATOM 675 O O . ASP A 1 98 ? -39.490 8.571 51.205 1.00 40.83 1149 ASP A O 1
ATOM 680 N N . THR A 1 99 ? -38.923 9.323 49.171 1.00 37.73 1150 THR A N 1
ATOM 681 C CA . THR A 1 99 ? -37.789 8.415 49.068 1.00 38.46 1150 THR A CA 1
ATOM 682 C C . THR A 1 99 ? -36.602 8.947 49.879 1.00 39.27 1150 THR A C 1
ATOM 683 O O . THR A 1 99 ? -35.892 8.186 50.541 1.00 40.94 1150 THR A O 1
ATOM 687 N N . LEU A 1 100 ? -36.419 10.260 49.841 1.00 33.47 1151 LEU A N 1
ATOM 688 C CA . LEU A 1 100 ? -35.344 10.917 50.555 1.00 38.21 1151 LEU A CA 1
ATOM 689 C C . LEU A 1 100 ? -35.490 10.766 52.085 1.00 42.50 1151 LEU A C 1
ATOM 690 O O . LEU A 1 100 ? -34.502 10.609 52.772 1.00 40.17 1151 LEU A O 1
ATOM 695 N N . LYS A 1 101 ? -36.725 10.802 52.587 1.00 40.74 1152 LYS A N 1
ATOM 696 C CA . LYS A 1 101 ? -37.021 10.549 54.005 1.00 47.52 1152 LYS A CA 1
ATOM 697 C C . LYS A 1 101 ? -36.267 11.491 54.940 1.00 43.29 1152 LYS A C 1
ATOM 698 O O . LYS A 1 101 ? -35.694 11.058 55.924 1.00 45.47 1152 LYS A O 1
ATOM 704 N N . ASN A 1 102 ? -36.247 12.774 54.606 1.00 41.77 1153 ASN A N 1
ATOM 705 C CA . ASN A 1 102 ? -35.574 13.764 55.420 1.00 40.66 1153 ASN A CA 1
ATOM 706 C C . ASN A 1 102 ? -36.621 14.736 55.963 1.00 44.88 1153 ASN A C 1
ATOM 707 O O . ASN A 1 102 ? -37.052 15.648 55.260 1.00 40.97 1153 ASN A O 1
ATOM 712 N N . PRO A 1 103 ? -37.036 14.542 57.227 1.00 44.67 1154 PRO A N 1
ATOM 713 C CA . PRO A 1 103 ? -38.139 15.342 57.768 1.00 43.16 1154 PRO A CA 1
ATOM 714 C C . PRO A 1 103 ? -37.820 16.837 57.846 1.00 39.93 1154 PRO A C 1
ATOM 715 O O . PRO A 1 103 ? -38.735 17.646 57.711 1.00 41.63 1154 PRO A O 1
ATOM 719 N N . GLU A 1 104 ? -36.557 17.200 58.034 1.00 38.55 1155 GLU A N 1
ATOM 720 C CA . GLU A 1 104 ? -36.185 18.611 58.099 1.00 41.04 1155 GLU A CA 1
ATOM 721 C C . GLU A 1 104 ? -36.276 19.280 56.720 1.00 42.25 1155 GLU A C 1
ATOM 722 O O . GLU A 1 104 ? -36.713 20.426 56.598 1.00 38.66 1155 GLU A O 1
ATOM 724 N N . PHE A 1 105 ? -35.844 18.565 55.685 1.00 42.10 1156 PHE A N 1
ATOM 725 C CA . PHE A 1 105 ? -35.970 19.054 54.320 1.00 39.55 1156 PHE A CA 1
ATOM 726 C C . PHE A 1 105 ? -37.451 19.217 53.982 1.00 38.80 1156 PHE A C 1
ATOM 727 O O . PHE A 1 105 ? -37.857 20.243 53.440 1.00 40.17 1156 PHE A O 1
ATOM 735 N N . ASN A 1 106 ? -38.254 18.210 54.331 1.00 39.25 1157 ASN A N 1
ATOM 736 C CA . ASN A 1 106 ? -39.704 18.279 54.152 1.00 42.00 1157 ASN 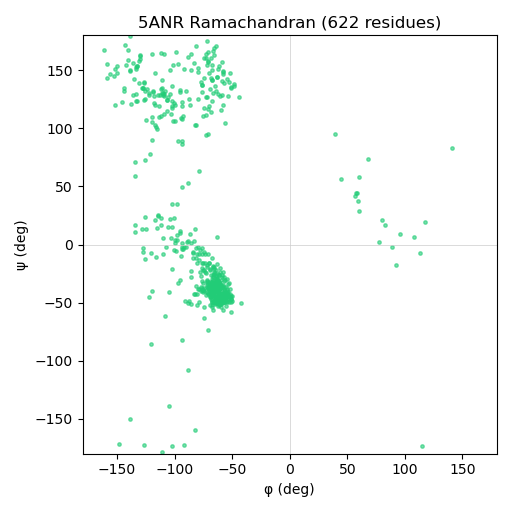A CA 1
ATOM 737 C C . ASN A 1 106 ? -40.321 19.541 54.755 1.00 41.57 1157 ASN A C 1
ATOM 738 O O . ASN A 1 106 ? -41.240 20.115 54.168 1.00 40.50 1157 ASN A O 1
ATOM 743 N N . LYS A 1 107 ? -39.827 19.987 55.914 1.00 42.57 1158 LYS A N 1
ATOM 744 C CA . LYS A 1 107 ? -40.394 21.195 56.505 1.00 39.51 1158 LYS A CA 1
ATOM 745 C C . LYS A 1 107 ? -39.918 22.450 55.793 1.00 35.79 1158 LYS A C 1
ATOM 746 O O . LYS A 1 107 ? -40.697 23.386 55.639 1.00 37.65 1158 LYS A O 1
ATOM 752 N N . MET A 1 108 ? -38.649 22.493 55.394 1.00 36.47 1159 MET A N 1
ATOM 753 C CA . MET A 1 108 ? -38.168 23.581 54.532 1.00 41.80 1159 MET A CA 1
ATOM 754 C C . MET A 1 108 ? -39.005 23.690 53.264 1.00 38.51 1159 MET A C 1
ATOM 755 O O . MET A 1 108 ? -39.375 24.797 52.850 1.00 40.01 1159 MET A O 1
ATOM 760 N N . VAL A 1 109 ? -39.304 22.546 52.652 1.00 38.08 1160 VAL A N 1
ATOM 761 C CA . VAL A 1 109 ? -40.050 22.530 51.388 1.00 35.73 1160 VAL A CA 1
ATOM 762 C C . VAL A 1 109 ? -41.452 23.066 51.629 1.00 37.18 1160 VAL A C 1
ATOM 763 O O . VAL A 1 109 ? -41.940 23.903 50.868 1.00 33.94 1160 VAL A O 1
ATOM 767 N N . LEU A 1 110 ? -42.072 22.614 52.721 1.00 37.43 1161 LEU A N 1
ATOM 768 C CA . LEU A 1 110 ? -43.406 23.072 53.100 1.00 38.11 1161 LEU A CA 1
ATOM 769 C C . LEU A 1 110 ? -43.429 24.572 53.395 1.00 37.80 1161 LEU A C 1
ATOM 770 O O . LEU A 1 110 ? -44.323 25.286 52.941 1.00 38.90 1161 LEU A O 1
ATOM 775 N N . ASN A 1 111 ? -42.441 25.049 54.144 1.00 39.98 1162 ASN A N 1
ATOM 776 C CA . ASN A 1 111 ? -42.338 26.474 54.447 1.00 38.44 1162 ASN A CA 1
ATOM 777 C C . ASN A 1 111 ? -42.144 27.298 53.191 1.00 35.75 1162 ASN A C 1
ATOM 778 O O . ASN A 1 111 ? -42.799 28.315 53.003 1.00 37.47 1162 ASN A O 1
ATOM 783 N N . GLU A 1 112 ? -41.249 26.846 52.319 1.00 38.22 1163 GLU A N 1
ATOM 784 C CA . GLU A 1 112 ? -41.001 27.554 51.064 1.00 41.86 1163 GLU A CA 1
ATOM 785 C C . GLU A 1 112 ? -42.249 27.578 50.194 1.00 37.09 1163 GLU A C 1
ATOM 786 O O . GLU A 1 112 ? -42.523 28.573 49.520 1.00 37.34 1163 GLU A O 1
ATOM 792 N N . THR A 1 113 ? -43.009 26.486 50.236 1.00 33.31 1164 THR A N 1
ATOM 793 C CA . THR A 1 113 ? -44.257 26.375 49.486 1.00 37.21 1164 THR A CA 1
ATOM 794 C C . THR A 1 113 ? -45.246 27.447 49.935 1.00 37.40 1164 THR A C 1
ATOM 795 O O . THR A 1 113 ? -45.793 28.202 49.120 1.00 37.08 1164 THR A O 1
ATOM 799 N N . TYR A 1 114 ? -45.450 27.517 51.245 1.00 36.25 1165 TYR A N 1
ATOM 800 C CA . TYR A 1 114 ? -46.268 28.550 51.850 1.00 38.08 1165 TYR A CA 1
ATOM 801 C C . TYR A 1 114 ? -45.770 29.944 51.511 1.00 31.90 1165 TYR A C 1
ATOM 802 O O . TYR A 1 114 ? -46.559 30.808 51.149 1.00 34.05 1165 TYR A O 1
ATOM 811 N N . ARG A 1 115 ? -44.468 30.167 51.644 1.00 30.50 1166 ARG A N 1
ATOM 812 C CA . ARG A 1 115 ? -43.908 31.491 51.377 1.00 32.73 1166 ARG A CA 1
ATOM 813 C C . ARG A 1 115 ? -44.208 31.961 49.948 1.00 38.66 1166 ARG A C 1
ATOM 814 O O . ARG A 1 115 ? -44.636 33.101 49.737 1.00 36.18 1166 ARG A O 1
ATOM 822 N N . ASN A 1 116 ? -43.994 31.093 48.962 1.00 35.16 1167 ASN A N 1
ATOM 823 C CA . ASN A 1 116 ? -44.201 31.521 47.576 1.00 34.22 1167 ASN A CA 1
ATOM 824 C C . ASN A 1 116 ? -45.685 31.689 47.280 1.00 35.84 1167 ASN A C 1
ATOM 825 O O . ASN A 1 116 ? -46.072 32.608 46.552 1.00 36.94 1167 ASN A O 1
ATOM 830 N N . ILE A 1 117 ? -46.513 30.836 47.883 1.00 34.05 1168 ILE A N 1
ATOM 831 C CA . ILE A 1 117 ? -47.967 30.931 47.725 1.00 34.05 1168 ILE A CA 1
ATOM 832 C C . ILE A 1 117 ? -48.490 32.284 48.214 1.00 39.21 1168 ILE A C 1
ATOM 833 O O . ILE A 1 117 ? -49.284 32.942 47.533 1.00 39.63 1168 ILE A O 1
ATOM 838 N N . LYS A 1 118 ? -48.022 32.708 49.386 1.00 38.58 1169 LYS A N 1
ATOM 839 C CA . LYS A 1 118 ? -48.434 33.983 49.945 1.00 36.46 1169 LYS A CA 1
ATOM 840 C C . LYS A 1 118 ? -47.890 35.176 49.153 1.00 38.69 1169 LYS A C 1
ATOM 841 O O . LYS A 1 118 ? -48.565 36.202 49.038 1.00 39.58 1169 LYS A O 1
ATOM 847 N N . VAL A 1 119 ? -46.676 35.059 48.618 1.00 37.47 1170 VAL A N 1
ATOM 848 C CA . VAL A 1 119 ? -46.170 36.087 47.700 1.00 40.29 1170 VAL A CA 1
ATOM 849 C C . VAL A 1 119 ? -47.168 36.357 46.558 1.00 42.33 1170 VAL A C 1
ATOM 850 O O . VAL A 1 119 ? -47.455 37.511 46.221 1.00 44.02 1170 VAL A O 1
ATOM 854 N N . LEU A 1 120 ? -47.718 35.292 45.986 1.00 40.70 1171 LEU A N 1
ATOM 855 C CA . LEU A 1 120 ? -48.677 35.421 44.894 1.00 40.98 1171 LEU A CA 1
ATOM 856 C C . LEU A 1 120 ? -50.065 35.883 45.367 1.00 39.05 1171 LEU A C 1
ATOM 857 O O . LEU A 1 120 ? -50.721 36.686 44.703 1.00 39.47 1171 LEU A O 1
ATOM 862 N N . LEU A 1 121 ? -50.510 35.374 46.512 1.00 43.60 1172 LEU A N 1
ATOM 863 C CA . LEU A 1 121 ? -51.830 35.721 47.042 1.00 40.47 1172 LEU A CA 1
ATOM 864 C C . LEU A 1 121 ? -51.930 37.194 47.414 1.00 42.43 1172 LEU A C 1
ATOM 865 O O . LEU A 1 121 ? -52.991 37.813 47.251 1.00 41.58 1172 LEU A O 1
ATOM 870 N N . THR A 1 122 ? -50.821 37.743 47.913 1.00 41.23 1173 THR A N 1
ATOM 871 C CA . THR A 1 122 ? -50.791 39.112 48.424 1.00 43.13 1173 THR A CA 1
ATOM 872 C C . THR A 1 122 ? -50.217 40.092 47.412 1.00 45.26 1173 THR A C 1
ATOM 873 O O . THR A 1 122 ? -50.040 41.277 47.719 1.00 45.13 1173 THR A O 1
ATOM 877 N N . SER A 1 123 ? -49.906 39.604 46.213 1.00 43.54 1174 SER A N 1
ATOM 878 C CA . SER A 1 123 ? -49.453 40.493 45.150 1.00 44.05 1174 SER A CA 1
ATOM 879 C C . SER A 1 123 ? -50.602 41.357 44.659 1.00 44.50 1174 SER A C 1
ATOM 880 O O . SER A 1 123 ? -51.762 40.936 44.668 1.00 45.13 1174 SER A O 1
ATOM 883 N N . ASP A 1 124 ? -50.272 42.570 44.237 1.00 44.95 1175 ASP A N 1
ATOM 884 C CA . ASP A 1 124 ? -51.238 43.447 43.602 1.00 47.78 1175 ASP A CA 1
ATOM 885 C C . ASP A 1 124 ? -51.497 42.887 42.213 1.00 51.95 1175 ASP A C 1
ATOM 886 O O . ASP A 1 124 ? -50.614 42.906 41.359 1.00 50.15 1175 ASP A O 1
ATOM 891 N N . LYS A 1 125 ? -52.710 42.378 42.008 1.00 48.76 1176 LYS A N 1
ATOM 892 C CA . LYS A 1 125 ? -53.030 41.592 40.827 1.00 51.43 1176 LYS A CA 1
ATOM 893 C C . LYS A 1 125 ? -52.962 42.420 39.550 1.00 56.04 1176 LYS A C 1
ATOM 894 O O . LYS A 1 125 ? -52.743 41.881 38.457 1.00 58.35 1176 LYS A O 1
ATOM 900 N N . ALA A 1 126 ? -53.126 43.731 39.692 1.00 56.63 1177 ALA A N 1
ATOM 901 C CA . ALA A 1 126 ? -53.054 44.632 38.543 1.00 59.15 1177 ALA A CA 1
ATOM 902 C C . ALA A 1 126 ? -51.662 44.618 37.905 1.00 58.09 1177 ALA A C 1
ATOM 903 O O . ALA A 1 126 ? -51.527 44.809 36.691 1.00 56.96 1177 ALA A O 1
ATOM 905 N N . ALA A 1 127 ? -50.636 44.384 38.722 1.00 52.73 1178 ALA A N 1
ATOM 906 C CA . ALA A 1 127 ? -49.257 44.367 38.236 1.00 52.82 1178 ALA A CA 1
ATOM 907 C C . ALA A 1 127 ? -48.713 42.952 38.062 1.00 54.63 1178 ALA A C 1
ATOM 908 O O . ALA A 1 127 ? -47.501 42.765 37.930 1.00 53.66 1178 ALA A O 1
ATOM 910 N N . ALA A 1 128 ? -49.601 41.961 38.066 1.00 51.52 1179 ALA A N 1
ATOM 911 C CA . ALA A 1 128 ? -49.169 40.568 38.008 1.00 50.78 1179 ALA A CA 1
ATOM 912 C C . ALA A 1 128 ? -48.610 40.222 36.635 1.00 55.12 1179 ALA A C 1
ATOM 913 O O . ALA A 1 128 ? -48.900 40.903 35.653 1.00 57.35 1179 ALA A O 1
ATOM 915 N N . ASN A 1 129 ? -47.789 39.174 36.578 1.00 53.32 1180 ASN A N 1
ATOM 916 C CA . ASN A 1 129 ? -47.387 38.581 35.309 1.00 50.27 1180 ASN A CA 1
ATOM 917 C C . ASN A 1 129 ? -48.468 37.618 34.842 1.00 50.93 1180 ASN A C 1
ATOM 918 O O . ASN A 1 129 ? -49.248 37.099 35.656 1.00 46.95 1180 ASN A O 1
ATOM 923 N N . PHE A 1 130 ? -48.508 37.377 33.536 1.00 51.26 1181 PHE A N 1
ATOM 924 C CA . PHE A 1 130 ? -49.495 36.486 32.946 1.00 50.53 1181 PHE A CA 1
ATOM 925 C C . PHE A 1 130 ? -49.425 35.102 33.580 1.00 45.45 1181 PHE A C 1
ATOM 926 O O . PHE A 1 130 ? -50.424 34.405 33.688 1.00 48.56 1181 PHE A O 1
ATOM 934 N N . SER A 1 131 ? -48.228 34.714 33.991 1.00 45.17 1182 SER A N 1
ATOM 935 C CA . SER A 1 131 ? -47.987 33.366 34.464 1.00 48.15 1182 SER A CA 1
ATOM 936 C C . SER A 1 131 ? -48.438 33.162 35.915 1.00 46.06 1182 SER A C 1
ATOM 937 O O . SER A 1 131 ? -48.584 32.021 36.360 1.00 43.86 1182 SER A O 1
ATOM 940 N N . ASP A 1 132 ? -48.661 34.261 36.640 1.00 45.43 1183 ASP A N 1
ATOM 941 C CA . ASP A 1 132 ? -48.843 34.188 38.096 1.00 44.06 1183 ASP A CA 1
ATOM 942 C C . ASP A 1 132 ? -50.072 33.377 38.506 1.00 44.44 1183 ASP A C 1
ATOM 943 O O . ASP A 1 132 ? -50.011 32.634 39.480 1.00 43.37 1183 ASP A O 1
ATOM 948 N N . ARG A 1 133 ? -51.171 33.501 37.766 1.00 42.82 1184 ARG A N 1
ATOM 949 C CA . ARG A 1 133 ? -52.353 32.678 38.020 1.00 44.16 1184 ARG A CA 1
ATOM 950 C C . ARG A 1 133 ? -52.016 31.189 38.011 1.00 43.72 1184 ARG A C 1
ATOM 951 O O . ARG A 1 133 ? -52.482 30.441 38.871 1.00 41.97 1184 ARG A O 1
ATOM 959 N N . SER A 1 134 ? -51.214 30.778 37.024 1.00 42.30 1185 SER A N 1
ATOM 960 C CA . SER A 1 134 ? -50.752 29.394 36.876 1.00 40.40 1185 SER A CA 1
ATOM 961 C C . SER A 1 134 ? -49.780 28.960 37.955 1.00 34.89 1185 SER A C 1
ATOM 962 O O . SER A 1 134 ? -49.863 27.835 38.442 1.00 35.72 1185 SER A O 1
ATOM 965 N N . LEU A 1 135 ? -48.825 29.828 38.272 1.00 34.21 1186 LEU A N 1
ATOM 966 C CA . LEU A 1 135 ? -47.871 29.555 39.336 1.00 38.27 1186 LEU A CA 1
ATOM 967 C C . LEU A 1 135 ? -48.599 29.254 40.646 1.00 37.22 1186 LEU A C 1
ATOM 968 O O . LEU A 1 135 ? -48.218 28.338 41.389 1.00 36.31 1186 LEU A O 1
ATOM 973 N N . LEU A 1 136 ? -49.650 30.022 40.917 1.00 36.24 1187 LEU A N 1
ATOM 974 C CA . LEU A 1 136 ? -50.405 29.850 42.148 1.00 38.80 1187 LEU A CA 1
ATOM 975 C C . LEU A 1 136 ? -51.220 28.549 42.115 1.00 36.23 1187 LEU A C 1
ATOM 976 O O . LEU A 1 136 ? -51.274 27.821 43.105 1.00 36.74 1187 LEU A O 1
ATOM 981 N N . LYS A 1 137 ? -51.842 28.246 40.982 1.00 35.95 1188 LYS A N 1
ATOM 982 C CA . LYS A 1 137 ? -52.574 26.984 40.848 1.00 36.83 1188 LYS A CA 1
ATOM 983 C C . LYS A 1 137 ? -51.634 25.790 41.008 1.00 34.85 1188 LYS A C 1
ATOM 984 O O . LYS A 1 137 ? -51.954 24.821 41.689 1.00 36.67 1188 LYS A O 1
ATOM 990 N N . ASN A 1 138 ? -50.465 25.876 40.381 1.00 36.08 1189 ASN A N 1
ATOM 991 C CA . ASN A 1 138 ? -49.480 24.815 40.494 1.00 33.75 1189 ASN A CA 1
ATOM 992 C C . ASN A 1 138 ? -49.032 24.628 41.957 1.00 35.49 1189 ASN A C 1
ATOM 993 O O . ASN A 1 138 ? -49.006 23.508 42.465 1.00 34.22 1189 ASN A O 1
ATOM 998 N N . LEU A 1 139 ? -48.702 25.723 42.634 1.00 35.14 1190 LEU A N 1
ATOM 999 C CA . LEU A 1 139 ? -48.248 25.642 44.036 1.00 34.18 1190 LEU A CA 1
ATOM 1000 C C . LEU A 1 139 ? -49.357 25.147 44.958 1.00 32.37 1190 LEU A C 1
ATOM 1001 O O . LEU A 1 139 ? -49.103 24.440 45.933 1.00 33.84 1190 LEU A O 1
ATOM 1006 N N . GLY A 1 140 ? -50.588 25.506 44.635 1.00 33.82 1191 GLY A N 1
ATOM 1007 C CA . GLY A 1 140 ? -51.738 24.962 45.319 1.00 30.01 1191 GLY A CA 1
ATOM 1008 C C . GLY A 1 140 ? -51.864 23.468 45.154 1.00 31.67 1191 GLY A C 1
ATOM 1009 O O . GLY A 1 140 ? -52.101 22.733 46.119 1.00 36.13 1191 GLY A O 1
ATOM 1010 N N . HIS A 1 141 ? -51.734 23.009 43.914 1.00 35.68 1192 HIS A N 1
ATOM 1011 C CA . HIS A 1 141 ? -51.802 21.589 43.644 1.00 33.09 1192 HIS A CA 1
ATOM 1012 C C . HIS A 1 141 ? -50.715 20.830 44.415 1.00 32.59 1192 HIS A C 1
ATOM 1013 O O . HIS A 1 141 ? -50.995 19.803 45.025 1.00 33.97 1192 HIS A O 1
ATOM 1020 N N . TRP A 1 142 ? -49.484 21.340 44.359 1.00 30.18 1193 TRP A N 1
ATOM 1021 C CA . TRP A 1 142 ? -48.362 20.830 45.145 1.00 33.44 1193 TRP A CA 1
ATOM 1022 C C . TRP A 1 142 ? -48.642 20.843 46.658 1.00 34.52 1193 TRP A C 1
ATOM 1023 O O . TRP A 1 142 ? -48.375 19.853 47.347 1.00 32.36 1193 TRP A O 1
ATOM 1034 N N . LEU A 1 143 ? -49.174 21.958 47.167 1.00 32.87 1194 LEU A N 1
ATOM 1035 C CA . LEU A 1 143 ? -49.453 22.059 48.607 1.00 34.33 1194 LEU A CA 1
ATOM 1036 C C . LEU A 1 143 ? -50.397 20.945 49.057 1.00 31.29 1194 LEU A C 1
ATOM 1037 O O . LEU A 1 143 ? -50.138 20.278 50.048 1.00 35.22 1194 LEU A O 1
ATOM 1042 N N . GLY A 1 144 ? -51.482 20.723 48.327 1.00 32.00 1195 GLY A N 1
ATOM 1043 C CA . GLY A 1 144 ? -52.408 19.665 48.715 1.00 34.22 1195 GLY A CA 1
ATOM 1044 C C . GLY A 1 144 ? -51.766 18.277 48.686 1.00 38.35 1195 GLY A C 1
ATOM 1045 O O . GLY A 1 144 ? -52.072 17.416 49.532 1.00 34.82 1195 GLY A O 1
ATOM 1046 N N . MET A 1 145 ? -50.865 18.065 47.721 1.00 33.49 1196 MET A N 1
ATOM 1047 C CA . MET A 1 145 ? -50.213 16.769 47.545 1.00 37.20 1196 MET A CA 1
ATOM 1048 C C . MET A 1 145 ? -49.266 16.411 48.677 1.00 32.66 1196 MET A C 1
ATOM 1049 O O . MET A 1 145 ? -49.172 15.244 49.056 1.00 36.27 1196 MET A O 1
ATOM 1054 N N . ILE A 1 146 ? -48.548 17.403 49.195 1.00 31.26 1197 ILE A N 1
ATOM 1055 C CA . ILE A 1 146 ? -47.597 17.140 50.256 1.00 35.60 1197 ILE A CA 1
ATOM 1056 C C . ILE A 1 146 ? -48.157 17.440 51.659 1.00 34.28 1197 ILE A C 1
ATOM 1057 O O . ILE A 1 146 ? -47.428 17.334 52.635 1.00 33.92 1197 ILE A O 1
ATOM 1062 N N . THR A 1 147 ? -49.433 17.816 51.761 1.00 32.99 1198 THR A N 1
ATOM 1063 C CA . THR A 1 147 ? -50.066 17.924 53.076 1.00 33.30 1198 THR A CA 1
ATOM 1064 C C . THR A 1 147 ? -51.268 17.001 53.159 1.00 32.84 1198 THR A C 1
ATOM 1065 O O . THR A 1 147 ? -51.142 15.880 53.640 1.00 32.45 1198 THR A O 1
ATOM 1069 N N . LEU A 1 148 ? -52.429 17.463 52.704 1.00 28.93 1199 LEU A N 1
ATOM 1070 C CA . LEU A 1 148 ? -53.651 16.663 52.827 1.00 29.90 1199 LEU A CA 1
ATOM 1071 C C . LEU A 1 148 ? -53.511 15.249 52.266 1.00 34.88 1199 LEU A C 1
ATOM 1072 O O . LEU A 1 148 ? -53.891 14.296 52.923 1.00 35.22 1199 LEU A O 1
ATOM 1077 N N . ALA A 1 149 ? -52.993 15.116 51.038 1.00 37.38 1200 ALA A N 1
ATOM 1078 C CA . ALA A 1 149 ? -52.815 13.798 50.417 1.00 37.66 1200 ALA A CA 1
ATOM 1079 C C . ALA A 1 149 ? -51.923 12.857 51.249 1.00 35.86 1200 ALA A C 1
ATOM 1080 O O . ALA A 1 149 ? -52.014 11.645 51.111 1.00 37.18 1200 ALA A O 1
ATOM 1082 N N . LYS A 1 150 ? -51.066 13.416 52.101 1.00 34.12 1201 LYS A N 1
ATOM 1083 C CA . LYS A 1 150 ? -50.226 12.624 53.000 1.00 36.42 1201 LYS A CA 1
ATOM 1084 C C . LYS A 1 150 ? -50.757 12.651 54.445 1.00 38.96 1201 LYS A C 1
ATOM 1085 O O . LYS A 1 150 ? -50.019 12.410 55.394 1.00 35.70 1201 LYS A O 1
ATOM 1091 N N . ASN A 1 151 ? -52.042 12.960 54.588 1.00 37.36 1202 ASN A N 1
ATOM 1092 C CA . ASN A 1 151 ? -52.716 12.943 55.876 1.00 36.76 1202 ASN A CA 1
ATOM 1093 C C . ASN A 1 151 ? -52.088 13.911 56.874 1.00 36.33 1202 ASN A C 1
ATOM 1094 O O . ASN A 1 151 ? -52.139 13.696 58.082 1.00 37.71 1202 ASN A O 1
ATOM 1099 N N . LYS A 1 152 ? -51.499 14.983 56.349 1.00 36.01 1203 LYS A N 1
ATOM 1100 C CA . LYS A 1 152 ? -51.036 16.092 57.167 1.00 33.54 1203 LYS A CA 1
ATOM 1101 C C . LYS A 1 152 ? -51.930 17.306 56.956 1.00 36.61 1203 LYS A C 1
ATOM 1102 O O . LYS A 1 152 ? -52.257 17.664 55.814 1.00 33.97 1203 LYS A O 1
ATOM 1108 N N . PRO A 1 153 ? -52.353 17.927 58.074 1.00 34.91 1204 PRO A N 1
ATOM 1109 C CA . PRO A 1 153 ? -53.252 19.081 58.064 1.00 34.68 1204 PRO A CA 1
ATOM 1110 C C . PRO A 1 153 ? -52.618 20.328 57.483 1.00 32.77 1204 PRO A C 1
ATOM 1111 O O . PRO A 1 153 ? -51.405 20.527 57.566 1.00 33.49 1204 PRO A O 1
ATOM 1115 N N . ILE A 1 154 ? -53.454 21.170 56.890 1.00 35.41 1205 ILE A N 1
ATOM 1116 C CA . ILE A 1 154 ? -53.051 22.533 56.570 1.00 37.04 1205 ILE A CA 1
ATOM 1117 C C . ILE A 1 154 ? -53.522 23.366 57.757 1.00 35.62 1205 ILE A C 1
ATOM 1118 O O . ILE A 1 154 ? -54.725 23.550 57.952 1.00 36.61 1205 ILE A O 1
ATOM 1123 N N . LEU A 1 155 ? -52.581 23.829 58.568 1.00 36.15 1206 LEU A N 1
ATOM 1124 C CA . LEU A 1 155 ? -52.931 24.550 59.792 1.00 42.21 1206 LEU A CA 1
ATOM 1125 C C . LEU A 1 155 ? -53.339 25.971 59.434 1.00 42.56 1206 LEU A C 1
ATOM 1126 O O . LEU A 1 155 ? -52.745 26.590 58.555 1.00 37.06 1206 LEU A O 1
ATOM 1131 N N . HIS A 1 156 ? -54.366 26.484 60.098 1.00 42.11 1207 HIS A N 1
ATOM 1132 C CA . HIS A 1 156 ? -54.827 27.834 59.813 1.00 42.04 1207 HIS A CA 1
ATOM 1133 C C . HIS A 1 156 ? -53.749 28.870 60.102 1.00 41.57 1207 HIS A C 1
ATOM 1134 O O . HIS A 1 156 ? -53.757 29.943 59.502 1.00 42.86 1207 HIS A O 1
ATOM 1141 N N . THR A 1 157 ? -52.816 28.560 61.003 1.00 38.85 1208 THR A N 1
ATOM 1142 C CA . THR A 1 157 ? -51.733 29.503 61.281 1.00 42.64 1208 THR A CA 1
ATOM 1143 C C . THR A 1 157 ? -50.694 29.494 60.149 1.00 44.83 1208 THR A C 1
ATOM 1144 O O . THR A 1 157 ? -49.891 30.419 60.040 1.00 45.78 1208 THR A O 1
ATOM 1148 N N . ASP A 1 158 ? -50.709 28.469 59.298 1.00 41.08 1209 ASP A N 1
ATOM 1149 C CA . ASP A 1 158 ? -49.839 28.472 58.118 1.00 43.69 1209 ASP A CA 1
ATOM 1150 C C . ASP A 1 158 ? -50.548 29.084 56.920 1.00 41.16 1209 ASP A C 1
ATOM 1151 O O . ASP A 1 158 ? -49.999 29.945 56.232 1.00 41.48 1209 ASP A O 1
ATOM 1156 N N . LEU A 1 159 ? -51.772 28.637 56.671 1.00 39.01 1210 LEU A N 1
ATOM 1157 C CA . LEU A 1 159 ? -52.590 29.222 55.624 1.00 37.83 1210 LEU A CA 1
ATOM 1158 C C . LEU A 1 159 ? -54.043 29.052 55.997 1.00 37.76 1210 LEU A C 1
ATOM 1159 O O . LEU A 1 159 ? -54.518 27.928 56.158 1.00 38.80 1210 LEU A O 1
ATOM 1164 N N . ASP A 1 160 ? -54.751 30.165 56.139 1.00 36.15 1211 ASP A N 1
ATOM 1165 C CA . ASP A 1 160 ? -56.146 30.101 56.539 1.00 40.87 1211 ASP A CA 1
ATOM 1166 C C . ASP A 1 160 ? -57.011 30.105 55.296 1.00 40.22 1211 ASP A C 1
ATOM 1167 O O . ASP A 1 160 ? -57.436 31.161 54.809 1.00 41.12 1211 ASP A O 1
ATOM 1172 N N . VAL A 1 161 ? -57.274 28.903 54.796 1.00 42.72 1212 VAL A N 1
ATOM 1173 C CA . VAL A 1 161 ? -57.907 28.718 53.494 1.00 41.84 1212 VAL A CA 1
ATOM 1174 C C . VAL A 1 161 ? -59.322 29.284 53.468 1.00 42.91 1212 VAL A C 1
ATOM 1175 O O . VAL A 1 161 ? -59.681 30.031 52.563 1.00 39.09 1212 VAL A O 1
ATOM 1179 N N . LYS A 1 162 ? -60.109 28.943 54.484 1.00 42.91 1213 LYS A N 1
ATOM 1180 C CA . LYS A 1 162 ? -61.470 29.449 54.612 1.00 44.31 1213 LYS A CA 1
ATOM 1181 C C . LYS A 1 162 ? -61.503 30.990 54.679 1.00 47.13 1213 LYS A C 1
ATOM 1182 O O . LYS A 1 162 ? -62.302 31.625 53.988 1.00 45.95 1213 LYS A O 1
ATOM 1188 N N . SER A 1 163 ? -60.633 31.595 55.490 1.00 44.93 1214 SER A N 1
ATOM 1189 C CA . SER A 1 163 ? -60.580 33.059 55.567 1.00 43.68 1214 SER A CA 1
ATOM 1190 C C . SER A 1 163 ? -60.145 33.671 54.240 1.00 45.40 1214 SER A C 1
ATOM 1191 O O . SER A 1 163 ? -60.607 34.750 53.853 1.00 45.16 1214 SER A O 1
ATOM 1194 N N . LEU A 1 164 ? -59.238 32.982 53.558 1.00 43.80 1215 LEU A N 1
ATOM 1195 C CA . LEU A 1 164 ? -58.744 33.427 52.264 1.00 42.66 1215 LEU A CA 1
ATOM 1196 C C . LEU A 1 164 ? -59.893 33.633 51.275 1.00 41.63 1215 LEU A C 1
ATOM 1197 O O . LEU A 1 164 ? -59.920 34.616 50.537 1.00 42.97 1215 LEU A O 1
ATOM 1202 N N . LEU A 1 165 ? -60.851 32.711 51.285 1.00 39.91 1216 LEU A N 1
ATOM 1203 C CA . LEU A 1 165 ? -62.026 32.823 50.430 1.00 41.75 1216 LEU A CA 1
ATOM 1204 C C . LEU A 1 165 ? -62.930 33.997 50.839 1.00 44.83 1216 LEU A C 1
ATOM 1205 O O . LEU A 1 165 ? -63.444 34.722 49.981 1.00 43.67 1216 LEU A O 1
ATOM 1210 N N . LEU A 1 166 ? -63.145 34.158 52.146 1.00 41.42 1217 LEU A N 1
ATOM 1211 C CA . LEU A 1 166 ? -63.955 35.259 52.662 1.00 42.26 1217 LEU A CA 1
ATOM 1212 C C . LEU A 1 166 ? -63.330 36.581 52.258 1.00 42.97 1217 LEU A C 1
ATOM 1213 O O . LEU A 1 166 ? -64.011 37.482 51.773 1.00 43.30 1217 LEU A O 1
ATOM 1218 N N . GLU A 1 167 ? -62.017 36.676 52.438 1.00 42.89 1218 GLU A N 1
ATOM 1219 C CA . GLU A 1 167 ? -61.290 37.892 52.112 1.00 43.01 1218 GLU A CA 1
ATOM 1220 C C . GLU A 1 167 ? -61.312 38.171 50.609 1.00 47.86 1218 GLU A C 1
ATOM 1221 O O . GLU A 1 167 ? -61.415 39.323 50.186 1.00 49.39 1218 GLU A O 1
ATOM 1223 N N . ALA A 1 168 ? -61.225 37.124 49.795 1.00 44.43 1219 ALA A N 1
ATOM 1224 C CA . ALA A 1 168 ? -61.219 37.330 48.349 1.00 46.55 1219 ALA A CA 1
ATOM 1225 C C . ALA A 1 168 ? -62.586 37.840 47.887 1.00 48.27 1219 ALA A C 1
ATOM 1226 O O . ALA A 1 168 ? -62.677 38.736 47.041 1.00 45.99 1219 ALA A O 1
ATOM 1228 N N . TYR A 1 169 ? -63.641 37.263 48.453 1.00 45.34 1220 TYR A N 1
ATOM 1229 C CA . TYR A 1 169 ? -65.000 37.701 48.176 1.00 48.62 1220 TYR A CA 1
ATOM 1230 C C . TYR A 1 169 ? -65.138 39.211 48.385 1.00 52.29 1220 TYR A C 1
ATOM 1231 O O . TYR A 1 169 ? -65.714 39.913 47.551 1.00 51.79 1220 TYR A O 1
ATOM 1240 N N . VAL A 1 170 ? -64.585 39.708 49.488 1.00 50.77 1221 VAL A N 1
ATOM 1241 C CA . VAL A 1 170 ? -64.663 41.133 49.799 1.00 54.54 1221 VAL A CA 1
ATOM 1242 C C . VAL A 1 170 ? -63.882 41.993 48.802 1.00 53.43 1221 VAL A C 1
ATOM 1243 O O . VAL A 1 170 ? -64.343 43.067 48.423 1.00 56.41 1221 VAL A O 1
ATOM 1247 N N . LYS A 1 171 ? -62.715 41.518 48.368 1.00 53.99 1222 LYS A N 1
ATOM 1248 C CA . LYS A 1 171 ? -61.870 42.272 47.438 1.00 48.04 1222 LYS A CA 1
ATOM 1249 C C . LYS A 1 171 ? -62.408 42.265 46.014 1.00 53.65 1222 LYS A C 1
ATOM 1250 O O . LYS A 1 171 ? -62.044 43.121 45.206 1.00 56.08 1222 LYS A O 1
ATOM 1256 N N . GLY A 1 172 ? -63.246 41.290 45.682 1.00 53.27 1223 GLY A N 1
ATOM 1257 C CA . GLY A 1 172 ? -63.869 41.280 44.371 1.00 48.04 1223 GLY A CA 1
ATOM 1258 C C . GLY A 1 172 ? -63.509 40.150 43.422 1.00 51.98 1223 GLY A C 1
ATOM 1259 O O . GLY A 1 172 ? -62.796 39.208 43.775 1.00 52.34 1223 GLY A O 1
ATOM 1260 N N . GLN A 1 173 ? -64.004 40.266 42.192 1.00 52.29 1224 GLN A N 1
ATOM 1261 C CA . GLN A 1 173 ? -63.921 39.196 41.201 1.00 51.06 1224 GLN A CA 1
ATOM 1262 C C . GLN A 1 173 ? -62.495 38.890 40.763 1.00 48.39 1224 GLN A C 1
ATOM 1263 O O . GLN A 1 173 ? -62.145 37.730 40.554 1.00 47.13 1224 GLN A O 1
ATOM 1265 N N . GLN A 1 174 ? -61.667 39.919 40.631 1.00 49.24 1225 GLN A N 1
ATOM 1266 C CA . GLN A 1 174 ? -60.299 39.702 40.180 1.00 52.83 1225 GLN A CA 1
ATOM 1267 C C . GLN A 1 174 ? -59.526 38.890 41.216 1.00 53.01 1225 GLN A C 1
ATOM 1268 O O . GLN A 1 174 ? -58.732 38.016 40.870 1.00 52.52 1225 GLN A O 1
ATOM 1274 N N . GLU A 1 175 ? -59.772 39.166 42.491 1.00 49.59 1226 GLU A N 1
ATOM 1275 C CA . GLU A 1 175 ? -59.166 38.371 43.543 1.00 49.07 1226 GLU A CA 1
ATOM 1276 C C . GLU A 1 175 ? -59.727 36.945 43.521 1.00 44.40 1226 GLU A C 1
ATOM 1277 O O . GLU A 1 175 ? -58.969 35.991 43.640 1.00 45.07 1226 GLU A O 1
ATOM 1283 N N . LEU A 1 176 ? -61.040 36.801 43.346 1.00 43.20 1227 LEU A N 1
ATOM 1284 C CA . LEU A 1 176 ? -61.673 35.480 43.292 1.00 41.92 1227 LEU A CA 1
ATOM 1285 C C . LEU A 1 176 ? -61.162 34.648 42.106 1.00 45.33 1227 LEU A C 1
ATOM 1286 O O . LEU A 1 176 ? -61.096 33.413 42.179 1.00 41.36 1227 LEU A O 1
ATOM 1291 N N . LEU A 1 177 ? -60.795 35.327 41.023 1.00 44.93 1228 LEU A N 1
ATOM 1292 C CA . LEU A 1 177 ? -60.264 34.654 39.840 1.00 45.91 1228 LEU A CA 1
ATOM 1293 C C . LEU A 1 177 ? -58.942 33.942 40.137 1.00 45.06 1228 LEU A C 1
ATOM 1294 O O . LEU A 1 177 ? -58.667 32.883 39.580 1.00 43.66 1228 LEU A O 1
ATOM 1299 N N . TYR A 1 178 ? -58.133 34.535 41.013 1.00 45.55 1229 TYR A N 1
ATOM 1300 C CA . TYR A 1 178 ? -56.881 33.922 41.471 1.00 46.48 1229 TYR A CA 1
ATOM 1301 C C . TYR A 1 178 ? -57.111 32.883 42.571 1.00 44.35 1229 TYR A C 1
ATOM 1302 O O . TYR A 1 178 ? -56.506 31.812 42.565 1.00 43.30 1229 TYR A O 1
ATOM 1311 N N . VAL A 1 179 ? -57.993 33.209 43.511 1.00 40.68 1230 VAL A N 1
ATOM 1312 C CA . VAL A 1 179 ? -58.095 32.463 44.754 1.00 38.97 1230 VAL A CA 1
ATOM 1313 C C . VAL A 1 179 ? -58.926 31.193 44.641 1.00 36.97 1230 VAL A C 1
ATOM 1314 O O . VAL A 1 179 ? -58.549 30.148 45.175 1.00 37.91 1230 VAL A O 1
ATOM 1318 N N . VAL A 1 180 ? -60.051 31.261 43.948 1.00 36.54 1231 VAL A N 1
ATOM 1319 C CA . VAL A 1 180 ? -60.901 30.084 43.865 1.00 36.02 1231 VAL A CA 1
ATOM 1320 C C . VAL A 1 180 ? -60.239 28.892 43.125 1.00 37.93 1231 VAL A C 1
ATOM 1321 O O . VAL A 1 180 ? -60.290 27.775 43.637 1.00 37.57 1231 VAL A O 1
ATOM 1325 N N . PRO A 1 181 ? -59.584 29.110 41.960 1.00 39.90 1232 PRO A N 1
ATOM 1326 C CA . PRO A 1 181 ? -58.911 27.950 41.351 1.00 39.00 1232 PRO A CA 1
ATOM 1327 C C . PRO A 1 181 ? -57.757 27.412 42.206 1.00 37.69 1232 PRO A C 1
ATOM 1328 O O . PRO A 1 181 ? -57.462 26.215 42.165 1.00 35.03 1232 PRO A O 1
ATOM 1332 N N . PHE A 1 182 ? -57.099 28.301 42.943 1.00 36.38 1233 PHE A N 1
ATOM 1333 C CA . PHE A 1 182 ? -56.054 27.889 43.867 1.00 38.46 1233 PHE A CA 1
ATOM 1334 C C . PHE A 1 182 ? -56.629 26.942 44.928 1.00 34.68 1233 PHE A C 1
ATOM 1335 O O . PHE A 1 182 ? -56.083 25.864 45.158 1.00 34.15 1233 PHE A O 1
ATOM 1343 N N . VAL A 1 183 ? -57.747 27.324 45.540 1.00 34.63 1234 VAL A N 1
ATOM 1344 C CA . VAL A 1 183 ? -58.352 26.496 46.590 1.00 35.71 1234 VAL A CA 1
ATOM 1345 C C . VAL A 1 183 ? -58.796 25.140 46.032 1.00 35.22 1234 VAL A C 1
ATOM 1346 O O . VAL A 1 183 ? -58.592 24.091 46.660 1.00 33.37 1234 VAL A O 1
ATOM 1350 N N . ALA A 1 184 ? -59.362 25.160 44.831 1.00 33.51 1235 ALA A N 1
ATOM 1351 C CA . ALA A 1 184 ? -59.772 23.934 44.151 1.00 35.30 1235 ALA A CA 1
ATOM 1352 C C . ALA A 1 184 ? -58.601 22.964 43.984 1.00 32.48 1235 ALA A C 1
ATOM 1353 O O . ALA A 1 184 ? -58.738 21.771 44.216 1.00 36.14 1235 ALA A O 1
ATOM 1355 N N . LYS A 1 185 ? -57.450 23.487 43.583 1.00 34.69 1236 LYS A N 1
ATOM 1356 C CA . LYS A 1 185 ? -56.270 22.653 43.367 1.00 37.14 1236 LYS A CA 1
ATOM 1357 C C . LYS A 1 185 ? -55.763 22.049 44.676 1.00 33.68 1236 LYS A C 1
ATOM 1358 O O . LYS A 1 185 ? -55.320 20.896 44.705 1.00 31.50 1236 LYS A O 1
ATOM 1364 N N . VAL A 1 186 ? -55.817 22.832 45.752 1.00 32.96 1237 VAL A N 1
ATOM 1365 C CA . VAL A 1 186 ? -55.433 22.320 47.058 1.00 30.66 1237 VAL A CA 1
ATOM 1366 C C . VAL A 1 186 ? -56.397 21.200 47.441 1.00 32.22 1237 VAL A C 1
ATOM 1367 O O . VAL A 1 186 ? -55.967 20.113 47.791 1.00 32.21 1237 VAL A O 1
ATOM 1371 N N . LEU A 1 187 ? -57.701 21.445 47.315 1.00 33.22 1238 LEU A N 1
ATOM 1372 C CA . LEU A 1 187 ? -58.685 20.507 47.853 1.00 31.87 1238 LEU A CA 1
ATOM 1373 C C . LEU A 1 187 ? -58.836 19.214 47.063 1.00 36.09 1238 LEU A C 1
ATOM 1374 O O . LEU A 1 187 ? -59.406 18.257 47.573 1.00 35.91 1238 LEU A O 1
ATOM 1379 N N . GLU A 1 188 ? -58.344 19.187 45.825 1.00 34.66 1239 GLU A N 1
ATOM 1380 C CA . GLU A 1 188 ? -58.386 17.978 45.003 1.00 34.76 1239 GLU A CA 1
ATOM 1381 C C . GLU A 1 188 ? -57.725 16.805 45.709 1.00 34.09 1239 GLU A C 1
ATOM 1382 O O . GLU A 1 188 ? -58.186 15.675 45.607 1.00 36.06 1239 GLU A O 1
ATOM 1388 N N . SER A 1 189 ? -56.659 17.076 46.451 1.00 34.59 1240 SER A N 1
ATOM 1389 C CA . SER A 1 189 ? -55.968 16.005 47.158 1.00 36.01 1240 SER A CA 1
ATOM 1390 C C . SER A 1 189 ? -56.760 15.428 48.329 1.00 38.42 1240 SER A C 1
ATOM 1391 O O . SER A 1 189 ? -56.419 14.344 48.819 1.00 35.91 1240 SER A O 1
ATOM 1394 N N . SER A 1 190 ? -57.801 16.129 48.788 1.00 33.31 1241 SER A N 1
ATOM 1395 C CA . SER A 1 190 ? -58.498 15.671 49.997 1.00 36.60 1241 SER A CA 1
ATOM 1396 C C . SER A 1 190 ? -59.200 14.338 49.727 1.00 38.58 1241 SER A C 1
ATOM 1397 O O . SER A 1 190 ? -59.379 13.526 50.632 1.00 32.49 1241 SER A O 1
ATOM 1400 N N . ILE A 1 191 ? -59.575 14.101 48.473 1.00 33.22 1242 ILE A N 1
ATOM 1401 C CA . ILE A 1 191 ? -60.339 12.902 48.147 1.00 31.00 1242 ILE A CA 1
ATOM 1402 C C . ILE A 1 191 ? -59.419 11.675 48.191 1.00 32.03 1242 ILE A C 1
ATOM 1403 O O . ILE A 1 191 ? -59.873 10.554 48.405 1.00 36.54 1242 ILE A O 1
ATOM 1408 N N . ARG A 1 192 ? -58.119 11.902 48.017 1.00 30.09 1243 ARG A N 1
ATOM 1409 C CA . ARG A 1 192 ? -57.120 10.847 48.140 1.00 35.69 1243 ARG A CA 1
ATOM 1410 C C . ARG A 1 192 ? -56.612 10.715 49.598 1.00 37.78 1243 ARG A C 1
ATOM 1411 O O . ARG A 1 192 ? -55.731 9.908 49.889 1.00 40.49 1243 ARG A O 1
ATOM 1419 N N . SER A 1 193 ? -57.159 11.513 50.505 1.00 37.34 1244 SER A N 1
ATOM 1420 C CA . SER A 1 193 ? -56.726 11.443 51.904 1.00 37.54 1244 SER A CA 1
ATOM 1421 C C . SER A 1 193 ? -57.718 10.683 52.757 1.00 35.65 1244 SER A C 1
ATOM 1422 O O . SER A 1 193 ? -58.893 11.020 52.817 1.00 35.59 1244 SER A O 1
ATOM 1425 N N . VAL A 1 194 ? -57.232 9.646 53.420 1.00 38.24 1245 VAL A N 1
ATOM 1426 C CA . VAL A 1 194 ? -58.030 8.915 54.382 1.00 39.64 1245 VAL A CA 1
ATOM 1427 C C . VAL A 1 194 ? -58.567 9.851 55.484 1.00 38.38 1245 VAL A C 1
ATOM 1428 O O . VAL A 1 194 ? -59.731 9.763 55.896 1.00 37.37 1245 VAL A O 1
ATOM 1432 N N . VAL A 1 195 ? -57.720 10.768 55.930 1.00 36.17 1246 VAL A N 1
ATOM 1433 C CA . VAL A 1 195 ? -58.115 11.726 56.961 1.00 36.37 1246 VAL A CA 1
ATOM 1434 C C . VAL A 1 195 ? -59.054 12.809 56.396 1.00 36.61 1246 VAL A C 1
ATOM 1435 O O . VAL A 1 195 ? -60.164 12.988 56.892 1.00 40.58 1246 VAL A O 1
ATOM 1439 N N . PHE A 1 196 ? -58.641 13.493 55.331 1.00 34.92 1247 PHE A N 1
ATOM 1440 C CA . PHE A 1 196 ? -59.345 14.701 54.905 1.00 35.52 1247 PHE A CA 1
ATOM 1441 C C . PHE A 1 196 ? -60.437 14.566 53.838 1.00 33.88 1247 PHE A C 1
ATOM 1442 O O . PHE A 1 196 ? -61.053 15.554 53.471 1.00 31.60 1247 PHE A O 1
ATOM 1450 N N . ARG A 1 197 ? -60.717 13.366 53.361 1.00 34.62 1248 ARG A N 1
ATOM 1451 C CA . ARG A 1 197 ? -61.802 13.240 52.396 1.00 40.39 1248 ARG A CA 1
ATOM 1452 C C . ARG A 1 197 ? -63.113 13.535 53.092 1.00 40.07 1248 ARG A C 1
ATOM 1453 O O . ARG A 1 197 ? -63.198 13.374 54.312 1.00 38.59 1248 ARG A O 1
ATOM 1461 N N . PRO A 1 198 ? -64.129 13.980 52.320 1.00 38.39 1249 PRO A N 1
ATOM 1462 C CA . PRO A 1 198 ? -65.478 14.149 52.871 1.00 37.67 1249 PRO A CA 1
ATOM 1463 C C . PRO A 1 198 ? -65.901 12.893 53.649 1.00 42.94 1249 PRO A C 1
ATOM 1464 O O . PRO A 1 198 ? -65.648 11.786 53.183 1.00 41.83 1249 PRO A O 1
ATOM 1468 N N . PRO A 1 199 ? -66.543 13.064 54.819 1.00 43.93 1250 PRO A N 1
ATOM 1469 C CA . PRO A 1 199 ? -67.032 14.357 55.312 1.00 40.45 1250 PRO A CA 1
ATOM 1470 C C . PRO A 1 199 ? -66.166 15.029 56.391 1.00 40.34 1250 PRO A C 1
ATOM 1471 O O . PRO A 1 199 ? -66.739 15.667 57.265 1.00 42.91 1250 PRO A O 1
ATOM 1475 N N . ASN A 1 200 ? -64.844 14.899 56.336 1.00 36.33 1251 ASN A N 1
ATOM 1476 C CA . ASN A 1 200 ? -63.959 15.636 57.240 1.00 36.93 1251 ASN A CA 1
ATOM 1477 C C . ASN A 1 200 ? -64.403 17.098 57.375 1.00 39.64 1251 ASN A C 1
ATOM 1478 O O . ASN A 1 200 ? -64.605 17.790 56.378 1.00 38.39 1251 ASN A O 1
ATOM 1483 N N . PRO A 1 201 ? -64.586 17.559 58.624 1.00 38.94 1252 PRO A N 1
ATOM 1484 C CA . PRO A 1 201 ? -65.155 18.880 58.931 1.00 37.92 1252 PRO A CA 1
ATOM 1485 C C . PRO A 1 201 ? -64.345 20.035 58.345 1.00 31.25 1252 PRO A C 1
ATOM 1486 O O . PRO A 1 201 ? -64.906 21.061 57.990 1.00 36.00 1252 PRO A O 1
ATOM 1490 N N . TRP A 1 202 ? -63.031 19.890 58.294 1.00 32.60 1253 TRP A N 1
ATOM 1491 C CA . TRP A 1 202 ? -62.194 20.942 57.745 1.00 34.02 1253 TRP A CA 1
ATOM 1492 C C . TRP A 1 202 ? -62.493 21.109 56.244 1.00 37.24 1253 TRP A C 1
ATOM 1493 O O . TRP A 1 202 ? -62.736 22.217 55.758 1.00 30.48 1253 TRP A O 1
ATOM 1504 N N . THR A 1 203 ? -62.494 19.988 55.533 1.00 34.73 1254 THR A N 1
ATOM 1505 C CA . THR A 1 203 ? -62.760 19.987 54.097 1.00 32.80 1254 THR A CA 1
ATOM 1506 C C . THR A 1 203 ? -64.172 20.508 53.851 1.00 36.49 1254 THR A C 1
ATOM 1507 O O . THR A 1 203 ? -64.362 21.410 53.049 1.00 34.29 1254 THR A O 1
ATOM 1511 N N . MET A 1 204 ? -65.146 19.980 54.594 1.00 37.74 1255 MET A N 1
ATOM 1512 C CA . MET A 1 204 ? -66.543 20.369 54.410 1.00 35.92 1255 MET A CA 1
ATOM 1513 C C . MET A 1 204 ? -66.828 21.844 54.718 1.00 38.78 1255 MET A C 1
ATOM 1514 O O . MET A 1 204 ? -67.694 22.447 54.092 1.00 39.81 1255 MET A O 1
ATOM 1519 N N . ALA A 1 205 ? -66.121 22.431 55.678 1.00 39.64 1256 ALA A N 1
ATOM 1520 C CA . ALA A 1 205 ? -66.332 23.853 55.964 1.00 41.53 1256 ALA A CA 1
ATOM 1521 C C . ALA A 1 205 ? -65.901 24.688 54.769 1.00 40.31 1256 ALA A C 1
ATOM 1522 O O . ALA A 1 205 ? -66.541 25.673 54.404 1.00 38.35 1256 ALA A O 1
ATOM 1524 N N . ILE A 1 206 ? -64.790 24.299 54.165 1.00 40.50 1257 ILE A N 1
ATOM 1525 C CA . ILE A 1 206 ? -64.297 25.028 53.022 1.00 38.64 1257 ILE A CA 1
ATOM 1526 C C . ILE A 1 206 ? -65.263 24.846 51.859 1.00 38.01 1257 ILE A C 1
ATOM 1527 O O . ILE A 1 206 ? -65.579 25.812 51.168 1.00 36.51 1257 ILE A O 1
ATOM 1532 N N . MET A 1 207 ? -65.764 23.623 51.682 1.00 38.60 1258 MET A N 1
ATOM 1533 C CA . MET A 1 207 ? -66.699 23.318 50.596 1.00 37.36 1258 MET A CA 1
ATOM 1534 C C . MET A 1 207 ? -68.014 24.091 50.750 1.00 40.41 1258 MET A C 1
ATOM 1535 O O . MET A 1 207 ? -68.622 24.490 49.772 1.00 33.79 1258 MET A O 1
ATOM 1540 N N . ASN A 1 208 ? -68.445 24.304 51.992 1.00 39.43 1259 ASN A N 1
ATOM 1541 C CA . ASN A 1 208 ? -69.691 25.017 52.254 1.00 38.54 1259 ASN A CA 1
ATOM 1542 C C . ASN A 1 208 ? -69.589 26.510 51.973 1.00 36.50 1259 ASN A C 1
ATOM 1543 O O . ASN A 1 208 ? -70.565 27.138 51.589 1.00 39.97 1259 ASN A O 1
ATOM 1548 N N . VAL A 1 209 ? -68.397 27.065 52.160 1.00 36.05 1260 VAL A N 1
ATOM 1549 C CA . VAL A 1 209 ? -68.102 28.433 51.758 1.00 34.86 1260 VAL A CA 1
ATOM 1550 C C . VAL A 1 209 ? -68.110 28.554 50.220 1.00 40.73 1260 VAL A C 1
ATOM 1551 O O . VAL A 1 209 ? -68.611 29.539 49.653 1.00 38.77 1260 VAL A O 1
ATOM 1555 N N . LEU A 1 210 ? -67.576 27.542 49.537 1.00 38.56 1261 LEU A N 1
ATOM 1556 C CA . LEU A 1 210 ? -67.547 27.576 48.069 1.00 39.35 1261 LEU A CA 1
ATOM 1557 C C . LEU A 1 210 ? -68.972 27.465 47.526 1.00 38.71 1261 LEU A C 1
ATOM 1558 O O . LEU A 1 210 ? -69.312 28.089 46.530 1.00 40.40 1261 LEU A O 1
ATOM 1563 N N . ALA A 1 211 ? -69.803 26.685 48.205 1.00 39.86 1262 ALA A N 1
ATOM 1564 C CA . ALA A 1 211 ? -71.206 26.562 47.832 1.00 42.05 1262 ALA A CA 1
ATOM 1565 C C . ALA A 1 211 ? -71.916 27.911 47.958 1.00 48.44 1262 ALA A C 1
ATOM 1566 O O . ALA A 1 211 ? -72.748 28.264 47.115 1.00 46.39 1262 ALA A O 1
ATOM 1568 N N . GLU A 1 212 ? -71.588 28.653 49.020 1.00 44.96 1263 GLU A N 1
ATOM 1569 C CA . GLU A 1 212 ? -72.122 29.995 49.210 1.00 47.06 1263 GLU A CA 1
ATOM 1570 C C . GLU A 1 212 ? -71.699 30.910 48.072 1.00 45.85 1263 GLU A C 1
ATOM 1571 O O . GLU A 1 212 ? -72.516 31.655 47.523 1.00 45.83 1263 GLU A O 1
ATOM 1577 N N . LEU A 1 213 ? -70.410 30.870 47.750 1.00 42.29 1264 LEU A N 1
ATOM 1578 C CA . LEU A 1 213 ? -69.889 31.600 46.603 1.00 44.61 1264 LEU A CA 1
ATOM 1579 C C . LEU A 1 213 ? -70.641 31.225 45.328 1.00 47.31 1264 LEU A C 1
ATOM 1580 O O . LEU A 1 213 ? -70.988 32.090 44.527 1.00 45.75 1264 LEU A O 1
ATOM 1585 N N . HIS A 1 214 ? -70.891 29.931 45.157 1.00 45.07 1265 HIS A N 1
ATOM 1586 C CA . HIS A 1 214 ? -71.504 29.418 43.941 1.00 48.29 1265 HIS A CA 1
ATOM 1587 C C . HIS A 1 214 ? -72.903 30.008 43.746 1.00 49.70 1265 HIS A C 1
ATOM 1588 O O . HIS A 1 214 ? -73.341 30.237 42.616 1.00 47.11 1265 HIS A O 1
ATOM 1595 N N . GLN A 1 215 ? -73.579 30.270 44.863 1.00 49.52 1266 GLN A N 1
ATOM 1596 C CA . GLN A 1 215 ? -74.932 30.828 44.862 1.00 52.74 1266 GLN A CA 1
ATOM 1597 C C . GLN A 1 215 ? -75.023 32.270 44.396 1.00 52.33 1266 GLN A C 1
ATOM 1598 O O . GLN A 1 215 ? -76.100 32.730 44.029 1.00 55.79 1266 GLN A O 1
ATOM 1604 N N . GLU A 1 216 ? -73.908 32.990 44.455 1.00 47.23 1267 GLU A N 1
ATOM 1605 C CA . GLU A 1 216 ? -73.854 34.356 43.961 1.00 50.88 1267 GLU A CA 1
ATOM 1606 C C . GLU A 1 216 ? -74.205 34.418 42.469 1.00 57.24 1267 GLU A C 1
ATOM 1607 O O . GLU A 1 216 ? -73.484 33.868 41.629 1.00 54.01 1267 GLU A O 1
ATOM 1613 N N . HIS A 1 217 ? -75.310 35.091 42.151 1.00 56.79 1268 HIS A N 1
ATOM 1614 C CA . HIS A 1 217 ? -75.798 35.184 40.775 1.00 60.03 1268 HIS A CA 1
ATOM 1615 C C . HIS A 1 217 ? -74.744 35.755 39.832 1.00 58.17 1268 HIS A C 1
ATOM 1616 O O . HIS A 1 217 ? -74.694 35.393 38.656 1.00 61.26 1268 HIS A O 1
ATOM 1623 N N . ASP A 1 218 ? -73.886 36.623 40.358 1.00 58.49 1269 ASP A N 1
ATOM 1624 C CA . ASP A 1 218 ? -72.908 37.342 39.541 1.00 55.82 1269 ASP A CA 1
ATOM 1625 C C . ASP A 1 218 ? -71.481 36.792 39.638 1.00 53.69 1269 ASP A C 1
ATOM 1626 O O . ASP A 1 218 ? -70.551 37.391 39.099 1.00 57.14 1269 ASP A O 1
ATOM 1631 N N . LEU A 1 219 ? -71.294 35.678 40.338 1.00 51.09 1270 LEU A N 1
ATOM 1632 C CA . LEU A 1 219 ? -70.003 34.993 40.320 1.00 50.52 1270 LEU A CA 1
ATOM 1633 C C . LEU A 1 219 ? -69.752 34.518 38.892 1.00 47.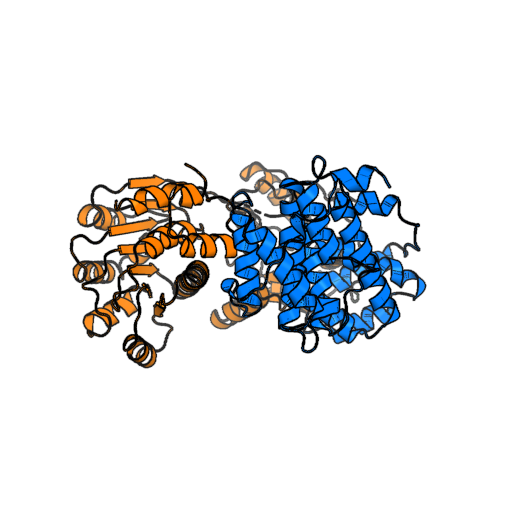57 1270 LEU A C 1
ATOM 1634 O O . LEU A 1 219 ? -70.638 33.932 38.283 1.00 44.95 1270 LEU A O 1
ATOM 1639 N N . LYS A 1 220 ? -68.562 34.777 38.356 1.00 46.12 1271 LYS A N 1
ATOM 1640 C CA . LYS A 1 220 ? -68.289 34.450 36.959 1.00 47.56 1271 LYS A CA 1
ATOM 1641 C C . LYS A 1 220 ? -68.491 32.951 36.683 1.00 47.64 1271 LYS A C 1
ATOM 1642 O O . LYS A 1 220 ? -68.255 32.110 37.564 1.00 45.15 1271 LYS A O 1
ATOM 1648 N N . LEU A 1 221 ? -68.948 32.625 35.475 1.00 38.98 1272 LEU A N 1
ATOM 1649 C CA . LEU A 1 221 ? -69.284 31.245 35.128 1.00 43.76 1272 LEU A CA 1
ATOM 1650 C C . LEU A 1 221 ? -68.111 30.275 35.305 1.00 40.76 1272 LEU A C 1
ATOM 1651 O O . LEU A 1 221 ? -68.291 29.182 35.844 1.00 41.24 1272 LEU A O 1
ATOM 1656 N N . ASN A 1 222 ? -66.916 30.663 34.865 1.00 36.52 1273 ASN A N 1
ATOM 1657 C CA . ASN A 1 222 ? -65.788 29.754 34.972 1.00 39.93 1273 ASN A CA 1
ATOM 1658 C C . ASN A 1 222 ? -65.432 29.438 36.444 1.00 41.72 1273 ASN A C 1
ATOM 1659 O O . ASN A 1 222 ? -64.833 28.395 36.713 1.00 42.03 1273 ASN A O 1
ATOM 1664 N N . LEU A 1 223 ? -65.825 30.311 37.381 1.00 40.38 1274 LEU A N 1
ATOM 1665 C CA . LEU A 1 223 ? -65.631 30.046 38.820 1.00 40.59 1274 LEU A CA 1
ATOM 1666 C C . LEU A 1 223 ? -66.721 29.131 39.353 1.00 38.53 1274 LEU A C 1
ATOM 1667 O O . LEU A 1 223 ? -66.478 28.296 40.223 1.00 39.28 1274 LEU A O 1
ATOM 1672 N N . LYS A 1 224 ? -67.931 29.288 38.831 1.00 42.25 1275 LYS A N 1
ATOM 1673 C CA . LYS A 1 224 ? -68.995 28.349 39.150 1.00 43.12 1275 LYS A CA 1
ATOM 1674 C C . LYS A 1 224 ? -68.593 26.960 38.665 1.00 40.67 1275 LYS A C 1
ATOM 1675 O O . LYS A 1 224 ? -68.775 25.972 39.374 1.00 44.09 1275 LYS A O 1
ATOM 1681 N N . PHE A 1 225 ? -68.039 26.901 37.454 1.00 43.04 1276 PHE A N 1
ATOM 1682 C CA . PHE A 1 225 ? -67.544 25.652 36.877 1.00 42.53 1276 PHE A CA 1
ATOM 1683 C C . PHE A 1 225 ? -66.436 25.013 37.731 1.00 38.66 1276 PHE A C 1
ATOM 1684 O O . PHE A 1 225 ? -66.489 23.809 37.989 1.00 41.29 1276 PHE A O 1
ATOM 1692 N N . GLU A 1 226 ? -65.443 25.804 38.155 1.00 37.90 1277 GLU A N 1
ATOM 1693 C CA . GLU A 1 226 ? -64.386 25.321 39.059 1.00 40.95 1277 GLU A CA 1
ATOM 1694 C C . GLU A 1 226 ? -64.963 24.619 40.281 1.00 39.83 1277 GLU A C 1
ATOM 1695 O O . GLU A 1 226 ? -64.515 23.540 40.666 1.00 37.50 1277 GLU A O 1
ATOM 1701 N N . ILE A 1 227 ? -65.957 25.247 40.892 1.00 38.61 1278 ILE A N 1
ATOM 1702 C CA . ILE A 1 227 ? -66.508 24.723 42.140 1.00 41.34 1278 ILE A CA 1
ATOM 1703 C C . ILE A 1 227 ? -67.261 23.418 41.853 1.00 41.55 1278 ILE A C 1
ATOM 1704 O O . ILE A 1 227 ? -67.103 22.434 42.587 1.00 41.20 1278 ILE A O 1
ATOM 1709 N N . GLU A 1 228 ? -68.025 23.394 40.760 1.00 40.93 1279 GLU A N 1
ATOM 1710 C CA . GLU A 1 228 ? -68.819 22.211 40.405 1.00 43.61 1279 GLU A CA 1
ATOM 1711 C C . GLU A 1 228 ? -67.945 21.032 39.978 1.00 38.70 1279 GLU A C 1
ATOM 1712 O O . GLU A 1 228 ? -68.269 19.885 40.263 1.00 36.06 1279 GLU A O 1
ATOM 1718 N N . VAL A 1 229 ? -66.850 21.317 39.281 1.00 36.54 1280 VAL A N 1
ATOM 1719 C CA . VAL A 1 229 ? -65.935 20.254 38.900 1.00 40.61 1280 VAL A CA 1
ATOM 1720 C C . VAL A 1 229 ? -65.253 19.711 40.161 1.00 37.77 1280 VAL A C 1
ATOM 1721 O O . VAL A 1 229 ? -65.209 18.499 40.359 1.00 38.25 1280 VAL A O 1
ATOM 1725 N N . LEU A 1 230 ? -64.766 20.602 41.026 1.00 36.42 1281 LEU A N 1
ATOM 1726 C CA . LEU A 1 230 ? -64.200 20.186 42.313 1.00 38.24 1281 LEU A CA 1
ATOM 1727 C C . LEU A 1 230 ? -65.146 19.278 43.084 1.00 34.83 1281 LEU A C 1
ATOM 1728 O O . LEU A 1 230 ? -64.736 18.249 43.599 1.00 35.68 1281 LEU A O 1
ATOM 1733 N N . CYS A 1 231 ? -66.417 19.647 43.144 1.00 32.72 1282 CYS A N 1
ATOM 1734 C CA . CYS A 1 231 ? -67.402 18.801 43.797 1.00 35.03 1282 CYS A CA 1
ATOM 1735 C C . CYS A 1 231 ? -67.417 17.384 43.227 1.00 37.03 1282 CYS A C 1
ATOM 1736 O O . CYS A 1 231 ? -67.355 16.414 43.977 1.00 35.14 1282 CYS A O 1
ATOM 1739 N N . LYS A 1 232 ? -67.474 17.263 41.899 1.00 36.94 1283 LYS A N 1
ATOM 1740 C CA . LYS A 1 232 ? -67.463 15.951 41.261 1.00 38.12 1283 LYS A CA 1
ATOM 1741 C C . LYS A 1 232 ? -66.180 15.187 41.594 1.00 35.33 1283 LYS A C 1
ATOM 1742 O O . LYS A 1 232 ? -66.216 13.980 41.876 1.00 32.74 1283 LYS A O 1
ATOM 1748 N N . ASN A 1 233 ? -65.050 15.888 41.582 1.00 32.01 1284 ASN A N 1
ATOM 1749 C CA . ASN A 1 233 ? -63.786 15.247 41.927 1.00 34.29 1284 ASN A CA 1
ATOM 1750 C C . ASN A 1 233 ? -63.750 14.759 43.381 1.00 36.96 1284 ASN A C 1
ATOM 1751 O O . ASN A 1 233 ? -63.047 13.789 43.699 1.00 31.69 1284 ASN A O 1
ATOM 1756 N N . LEU A 1 234 ? -64.524 15.404 44.253 1.00 33.53 1285 LEU A N 1
ATOM 1757 C CA . LEU A 1 234 ? -64.605 14.973 45.647 1.00 34.37 1285 LEU A CA 1
ATOM 1758 C C . LEU A 1 234 ? -65.840 14.100 45.899 1.00 37.94 1285 LEU A C 1
ATOM 1759 O O . LEU A 1 234 ? -66.143 13.785 47.054 1.00 34.10 1285 LEU A O 1
ATOM 1764 N N . ALA A 1 235 ? -66.541 13.723 44.820 1.00 34.46 1286 ALA A N 1
ATOM 1765 C CA . ALA A 1 235 ? -67.706 12.830 44.888 1.00 35.55 1286 ALA A CA 1
ATOM 1766 C C . ALA A 1 235 ? -68.810 13.415 45.777 1.00 39.14 1286 ALA A C 1
ATOM 1767 O O . ALA A 1 235 ? -69.481 12.701 46.531 1.00 39.86 1286 ALA A O 1
ATOM 1769 N N . LEU A 1 236 ? -68.967 14.728 45.685 1.00 38.31 1287 LEU A N 1
ATOM 1770 C CA . LEU A 1 236 ? -69.942 15.477 46.467 1.00 38.24 1287 LEU A CA 1
ATOM 1771 C C . LEU A 1 236 ? -71.061 15.980 45.569 1.00 41.56 1287 LEU A C 1
ATOM 1772 O O . LEU A 1 236 ? -70.797 16.573 44.529 1.00 36.48 1287 LEU A O 1
ATOM 1777 N N . ASP A 1 237 ? -72.307 15.751 45.971 1.00 42.20 1288 ASP A N 1
ATOM 1778 C CA . ASP A 1 237 ? -73.420 16.421 45.320 1.00 43.57 1288 ASP A CA 1
ATOM 1779 C C . ASP A 1 237 ? -73.464 17.881 45.777 1.00 47.20 1288 ASP A C 1
ATOM 1780 O O . ASP A 1 237 ? -73.792 18.169 46.938 1.00 42.21 1288 ASP A O 1
ATOM 1785 N N . ILE A 1 238 ? -73.148 18.794 44.860 1.00 43.94 1289 ILE A N 1
ATOM 1786 C CA . ILE A 1 238 ? -73.124 20.223 45.171 1.00 44.78 1289 ILE A CA 1
ATOM 1787 C C . ILE A 1 238 ? -74.448 20.693 45.776 1.00 48.05 1289 ILE A C 1
ATOM 1788 O O . ILE A 1 238 ? -74.460 21.612 46.581 1.00 44.95 1289 ILE A O 1
ATOM 1793 N N . ASN A 1 239 ? -75.554 20.043 45.416 1.00 49.14 1290 ASN A N 1
ATOM 1794 C CA . ASN A 1 239 ? -76.860 20.419 45.956 1.00 50.94 1290 ASN A CA 1
ATOM 1795 C C . ASN A 1 239 ? -77.074 19.953 47.392 1.00 50.61 1290 ASN A C 1
ATOM 1796 O O . ASN A 1 239 ? -77.995 20.423 48.052 1.00 50.43 1290 ASN A O 1
ATOM 1801 N N . GLU A 1 240 ? -76.246 19.020 47.863 1.00 50.31 1291 GLU A N 1
ATOM 1802 C CA . GLU A 1 240 ? -76.350 18.530 49.238 1.00 49.95 1291 GLU A CA 1
ATOM 1803 C C . GLU A 1 240 ? -75.429 19.294 50.183 1.00 51.14 1291 GLU A C 1
ATOM 1804 O O . GLU A 1 240 ? -75.411 19.026 51.380 1.00 49.88 1291 GLU A O 1
ATOM 1810 N N . LEU A 1 241 ? -74.653 20.232 49.653 1.00 47.53 1292 LEU A N 1
ATOM 1811 C CA . LEU A 1 241 ? -73.790 21.028 50.512 1.00 50.21 1292 LEU A CA 1
ATOM 1812 C C . LEU A 1 241 ? -74.653 21.908 51.406 1.00 51.34 1292 LEU A C 1
ATOM 1813 O O . LEU A 1 241 ? -75.856 22.054 51.172 1.00 52.38 1292 LEU A O 1
ATOM 1818 N N . LYS A 1 242 ? -74.048 22.491 52.433 1.00 45.63 1293 LYS A N 1
ATOM 1819 C CA . LYS A 1 242 ? -74.817 23.275 53.395 1.00 47.27 1293 LYS A CA 1
ATOM 1820 C C . LYS A 1 242 ? -74.237 24.677 53.540 1.00 43.54 1293 LYS A C 1
ATOM 1821 O O . LYS A 1 242 ? -73.596 24.984 54.545 1.00 44.83 1293 LYS A O 1
ATOM 1827 N N . PRO A 1 243 ? -74.437 25.527 52.515 1.00 47.82 1294 PRO A N 1
ATOM 1828 C CA . PRO A 1 243 ? -73.912 26.894 52.591 1.00 48.89 1294 PRO A CA 1
ATOM 1829 C C . PRO A 1 243 ? -74.631 27.697 53.666 1.00 51.95 1294 PRO A C 1
ATOM 1830 O O . PRO A 1 243 ? -75.844 27.544 53.818 1.00 52.19 1294 PRO A O 1
ATOM 1834 N N . GLY A 1 244 ? -73.890 28.531 54.393 1.00 58.18 1295 GLY A N 1
ATOM 1835 C CA . GLY A 1 244 ? -74.464 29.395 55.415 1.00 58.30 1295 GLY A CA 1
ATOM 1836 C C . GLY A 1 244 ? -74.542 30.839 54.947 1.00 61.58 1295 GLY A C 1
ATOM 1837 O O . GLY A 1 244 ? -74.878 31.105 53.787 1.00 58.73 1295 GLY A O 1
ATOM 1838 N N . ASN A 1 245 ? -74.228 31.776 55.838 1.00 59.81 1296 ASN A N 1
ATOM 1839 C CA . ASN A 1 245 ? -74.279 33.191 55.485 1.00 62.33 1296 ASN A CA 1
ATOM 1840 C C . ASN A 1 245 ? -72.966 33.893 55.776 1.00 65.30 1296 ASN A C 1
ATOM 1841 O O . ASN A 1 245 ? -72.933 35.112 55.957 1.00 71.48 1296 ASN A O 1
ATOM 1846 N N . LEU A 1 246 ? -71.888 33.120 55.812 1.00 56.91 1297 LEU A N 1
ATOM 1847 C CA . LEU A 1 246 ? -70.567 33.635 56.159 1.00 60.73 1297 LEU A CA 1
ATOM 1848 C C . LEU A 1 246 ? -70.091 34.789 55.270 1.00 60.96 1297 LEU A C 1
ATOM 1849 O O . LEU A 1 246 ? -69.262 35.597 55.692 1.00 62.78 1297 LEU A O 1
ATOM 1854 N N . LEU A 1 247 ? -70.568 34.803 54.047 1.00 59.13 1298 LEU A N 1
ATOM 1855 C CA . LEU A 1 247 ? -70.265 35.833 53.087 1.00 59.74 1298 LEU A CA 1
ATOM 1856 C C . LEU A 1 247 ? -70.836 37.181 53.445 1.00 63.84 1298 LEU A C 1
ATOM 1857 O O . LEU A 1 247 ? -70.250 38.199 53.155 1.00 65.92 1298 LEU A O 1
ATOM 1862 N N . LYS A 1 248 ? -72.080 37.157 53.879 1.00 69.74 1299 LYS A N 1
ATOM 1863 C CA . LYS A 1 248 ? -72.803 38.376 54.107 1.00 69.98 1299 LYS A CA 1
ATOM 1864 C C . LYS A 1 248 ? -72.154 39.116 55.218 1.00 71.15 1299 LYS A C 1
ATOM 1865 O O . LYS A 1 248 ? -71.705 40.235 55.055 1.00 76.83 1299 LYS A O 1
ATOM 1867 N N . ASP A 1 249 ? -71.869 38.415 56.287 1.00 30.00 1300 ASP A N 1
ATOM 1868 C CA . ASP A 1 249 ? -72.708 38.191 57.414 1.00 30.00 1300 ASP A CA 1
ATOM 1869 C C . ASP A 1 249 ? -72.256 39.423 58.153 1.00 30.00 1300 ASP A C 1
ATOM 1870 O O . ASP A 1 249 ? -72.691 40.515 57.760 1.00 30.00 1300 ASP A O 1
ATOM 1872 N N . LYS A 1 250 ? -71.470 39.268 59.222 1.00 74.28 1301 LYS A N 1
ATOM 1873 C CA . LYS A 1 250 ? -70.483 40.245 59.672 1.00 67.57 1301 LYS A CA 1
ATOM 1874 C C . LYS A 1 250 ? -71.009 41.652 59.527 1.00 70.95 1301 LYS A C 1
ATOM 1875 O O . LYS A 1 250 ? -70.939 42.228 58.454 1.00 69.35 1301 LYS A O 1
ATOM 1877 N N . ASP A 1 251 ? -71.569 42.213 60.565 1.00 64.44 1302 ASP A N 1
ATOM 1878 C CA . ASP A 1 251 ? -72.140 43.516 60.384 1.00 63.74 1302 ASP A CA 1
ATOM 1879 C C . ASP A 1 251 ? -70.956 44.442 60.226 1.00 61.95 1302 ASP A C 1
ATOM 1880 O O . ASP A 1 251 ? -70.407 44.905 61.185 1.00 55.24 1302 ASP A O 1
ATOM 1885 N N . ARG A 1 252 ? -70.582 44.705 58.979 1.00 58.43 1303 ARG A N 1
ATOM 1886 C CA . ARG A 1 252 ? -69.427 45.557 58.701 1.00 57.93 1303 ARG A CA 1
ATOM 1887 C C . ARG A 1 252 ? -69.639 47.017 59.109 1.00 53.75 1303 ARG A C 1
ATOM 1888 O O . ARG A 1 252 ? -68.684 47.681 59.502 1.00 54.43 1303 ARG A O 1
ATOM 1896 N N . LEU A 1 253 ? -70.870 47.519 59.024 1.00 54.26 1304 LEU A N 1
ATOM 1897 C CA . LEU A 1 253 ? -71.159 48.886 59.469 1.00 51.85 1304 LEU A CA 1
ATOM 1898 C C . LEU A 1 253 ? -70.980 49.008 60.983 1.00 52.16 1304 LEU A C 1
ATOM 1899 O O . LEU A 1 253 ? -70.198 49.836 61.448 1.00 53.23 1304 LEU A O 1
ATOM 1904 N N . LYS A 1 254 ? -71.691 48.180 61.749 1.00 54.24 1305 LYS A N 1
ATOM 1905 C CA . LYS A 1 254 ? -71.540 48.145 63.208 1.00 52.94 1305 LYS A CA 1
ATOM 1906 C C . LYS A 1 254 ? -70.079 47.973 63.644 1.00 51.79 1305 LYS A C 1
ATOM 1907 O O .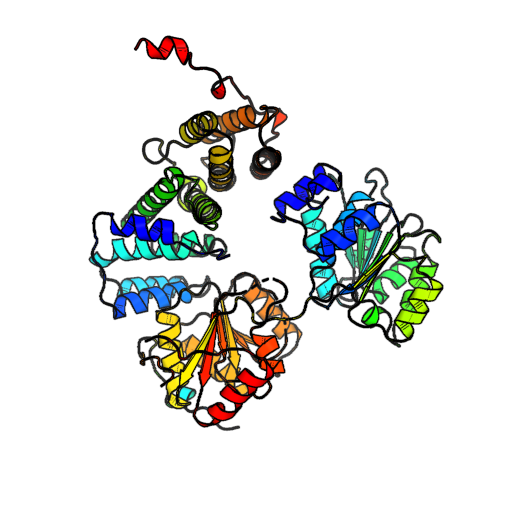 LYS A 1 254 ? -69.619 48.647 64.568 1.00 50.37 1305 LYS A O 1
ATOM 1909 N N . ASN A 1 255 ? -69.352 47.087 62.965 1.00 50.02 1306 ASN A N 1
ATOM 1910 C CA . ASN A 1 255 ? -67.967 46.766 63.321 1.00 51.23 1306 ASN A CA 1
ATOM 1911 C C . ASN A 1 255 ? -67.020 47.961 63.249 1.00 48.65 1306 ASN A C 1
ATOM 1912 O O . ASN A 1 255 ? -65.934 47.945 63.840 1.00 42.21 1306 ASN A O 1
ATOM 1917 N N . LEU A 1 256 ? -67.427 48.991 62.514 1.00 45.72 1307 LEU A N 1
ATOM 1918 C CA . LEU A 1 256 ? -66.644 50.216 62.450 1.00 47.29 1307 LEU A CA 1
ATOM 1919 C C . LEU A 1 256 ? -66.594 50.921 63.812 1.00 44.32 1307 LEU A C 1
ATOM 1920 O O . LEU A 1 256 ? -65.711 51.746 64.049 1.00 46.19 1307 LEU A O 1
ATOM 1925 N N . ASP A 1 257 ? -67.529 50.588 64.701 1.00 42.08 1308 ASP A N 1
ATOM 1926 C CA . ASP A 1 257 ? -67.571 51.193 66.029 1.00 44.58 1308 ASP A CA 1
ATOM 1927 C C . ASP A 1 257 ? -66.912 50.322 67.125 1.00 42.95 1308 ASP A C 1
ATOM 1928 O O . ASP A 1 257 ? -67.379 50.315 68.271 1.00 45.16 1308 ASP A O 1
ATOM 1933 N N . GLU A 1 258 ? -65.848 49.605 66.736 1.00 45.64 1309 GLU A N 1
ATOM 1934 C CA . GLU A 1 258 ? -64.910 48.840 67.596 1.00 46.58 1309 GLU A CA 1
ATOM 1935 C C . GLU A 1 258 ? -65.319 47.361 67.716 1.00 50.70 1309 GLU A C 1
ATOM 1936 O O . GLU A 1 258 ? -64.585 46.521 68.280 1.00 50.54 1309 GLU A O 1
ATOM 1938 N N . GLY B 2 4 ? -70.126 35.256 18.522 1.00 78.53 95 GLY B N 1
ATOM 1939 C CA . GLY B 2 4 ? -68.886 35.986 18.718 1.00 76.78 95 GLY B CA 1
ATOM 1940 C C . GLY B 2 4 ? -67.631 35.131 18.622 1.00 73.89 95 GLY B C 1
ATOM 1941 O O . GLY B 2 4 ? -67.472 34.346 17.686 1.00 71.90 95 GLY B O 1
ATOM 1942 N N . ASN B 2 5 ? -66.741 35.288 19.602 1.00 72.91 96 ASN B N 1
ATOM 1943 C CA . ASN B 2 5 ? -65.431 34.638 19.595 1.00 70.69 96 ASN B CA 1
ATOM 1944 C C . ASN B 2 5 ? -65.072 33.996 20.944 1.00 70.32 96 ASN B C 1
ATOM 1945 O O . ASN B 2 5 ? -63.906 33.700 21.214 1.00 71.01 96 ASN B O 1
ATOM 1950 N N . GLU B 2 6 ? -66.075 33.807 21.794 1.00 65.88 97 GLU B N 1
ATOM 1951 C CA . GLU B 2 6 ? -65.904 33.098 23.054 1.00 64.13 97 GLU B CA 1
ATOM 1952 C C . GLU B 2 6 ? -66.762 31.841 23.024 1.00 59.94 97 GLU B C 1
ATOM 1953 O O . GLU B 2 6 ? -67.828 31.843 22.412 1.00 58.84 97 GLU B O 1
ATOM 1959 N N . PHE B 2 7 ? -66.308 30.776 23.682 1.00 53.48 98 PHE B N 1
ATOM 1960 C CA . PHE B 2 7 ? -67.044 29.511 23.694 1.00 51.95 98 PHE B CA 1
ATOM 1961 C C . PHE B 2 7 ? -68.491 29.697 24.143 1.00 56.05 98 PHE B C 1
ATOM 1962 O O . PHE B 2 7 ? -69.403 29.015 23.660 1.00 50.12 98 PHE B O 1
ATOM 1970 N N . GLU B 2 8 ? -68.694 30.634 25.062 1.00 53.62 99 GLU B N 1
ATOM 1971 C CA . GLU B 2 8 ? -70.012 30.915 25.596 1.00 54.31 99 GLU B CA 1
ATOM 1972 C C . GLU B 2 8 ? -70.954 31.497 24.532 1.00 58.46 99 GLU B C 1
ATOM 1973 O O . GLU B 2 8 ? -72.178 31.362 24.630 1.00 57.72 99 GLU B O 1
ATOM 1979 N N . ASP B 2 9 ? -70.378 32.134 23.516 1.00 55.12 100 ASP B N 1
ATOM 1980 C CA . ASP B 2 9 ? -71.158 32.711 22.419 1.00 58.68 100 ASP B CA 1
ATOM 1981 C C . ASP B 2 9 ? -71.876 31.666 21.558 1.00 60.69 100 ASP B C 1
ATOM 1982 O O . ASP B 2 9 ? -72.840 31.990 20.862 1.00 61.13 100 ASP B O 1
ATOM 1987 N N . TYR B 2 10 ? -71.405 30.422 21.593 1.00 54.55 101 TYR B N 1
ATOM 1988 C CA . TYR B 2 10 ? -71.940 29.390 20.710 1.00 52.28 101 TYR B CA 1
ATOM 1989 C C . TYR B 2 10 ? -73.198 28.743 21.275 1.00 54.35 101 TYR B C 1
ATOM 1990 O O . TYR B 2 10 ? -73.839 27.929 20.608 1.00 48.51 101 TYR B O 1
ATOM 1999 N N . CYS B 2 11 ? -73.534 29.097 22.513 1.00 56.07 102 CYS B N 1
ATOM 2000 C CA . CYS B 2 11 ? -74.765 28.636 23.155 1.00 54.87 102 CYS B CA 1
ATOM 2001 C C . CYS B 2 11 ? -74.881 27.114 23.201 1.00 54.39 102 CYS B C 1
ATOM 2002 O O . CYS B 2 11 ? -75.953 26.558 22.965 1.00 58.08 102 CYS B O 1
ATOM 2005 N N . LEU B 2 12 ? -73.776 26.445 23.510 1.00 53.41 103 LEU B N 1
ATOM 2006 C CA . LEU B 2 12 ? -73.772 24.995 23.669 1.00 48.26 103 LEU B CA 1
ATOM 2007 C C . LEU B 2 12 ? -74.501 24.604 24.952 1.00 48.33 103 LEU B C 1
ATOM 2008 O O . LEU B 2 12 ? -74.763 25.463 25.804 1.00 46.05 103 LEU B O 1
ATOM 2013 N N . LYS B 2 13 ? -74.849 23.324 25.097 1.00 47.70 104 LYS B N 1
ATOM 2014 C CA . LYS B 2 13 ? -75.391 22.842 26.376 1.00 45.11 104 LYS B CA 1
ATOM 2015 C C . LYS B 2 13 ? -74.374 23.118 27.497 1.00 42.21 104 LYS B C 1
ATOM 2016 O O . LYS B 2 13 ? -73.159 23.141 27.259 1.00 40.10 104 LYS B O 1
ATOM 2022 N N . ARG B 2 14 ? -74.876 23.348 28.711 1.00 45.41 105 ARG B N 1
ATOM 2023 C CA . ARG B 2 14 ? -74.025 23.750 29.828 1.00 39.85 105 ARG B CA 1
ATOM 2024 C C . ARG B 2 14 ? -73.043 22.630 30.145 1.00 40.66 105 ARG B C 1
ATOM 2025 O O . ARG B 2 14 ? -71.866 22.869 30.424 1.00 38.13 105 ARG B O 1
ATOM 2033 N N . GLU B 2 15 ? -73.549 21.401 30.088 1.00 42.08 106 GLU B N 1
ATOM 2034 C CA . GLU B 2 15 ? -72.736 20.198 30.253 1.00 43.42 106 GLU B CA 1
ATOM 2035 C C . GLU B 2 15 ? -71.540 20.157 29.302 1.00 41.05 106 GLU B C 1
ATOM 2036 O O . GLU B 2 15 ? -70.445 19.758 29.699 1.00 41.91 106 GLU B O 1
ATOM 2042 N N . LEU B 2 16 ? -71.748 20.560 28.047 1.00 39.86 107 LEU B N 1
ATOM 2043 C CA . LEU B 2 16 ? -70.688 20.481 27.044 1.00 38.10 107 LEU B CA 1
ATOM 2044 C C . LEU B 2 16 ? -69.677 21.589 27.277 1.00 38.02 107 LEU B C 1
ATOM 2045 O O . LEU B 2 16 ? -68.461 21.368 27.177 1.00 35.74 107 LEU B O 1
ATOM 2050 N N . LEU B 2 17 ? -70.173 22.780 27.607 1.00 38.99 108 LEU B N 1
ATOM 2051 C CA . LEU B 2 17 ? -69.280 23.882 27.968 1.00 40.27 108 LEU B CA 1
ATOM 2052 C C . LEU B 2 17 ? -68.432 23.524 29.190 1.00 38.26 108 LEU B C 1
ATOM 2053 O O . LEU B 2 17 ? -67.271 23.917 29.271 1.00 37.04 108 LEU B O 1
ATOM 2058 N N . MET B 2 18 ? -69.013 22.783 30.131 1.00 36.42 109 MET B N 1
ATOM 2059 C CA . MET B 2 18 ? -68.269 22.373 31.330 1.00 39.03 109 MET B CA 1
ATOM 2060 C C . MET B 2 18 ? -67.168 21.409 30.921 1.00 38.82 109 MET B C 1
ATOM 2061 O O . MET B 2 18 ? -66.049 21.502 31.411 1.00 38.17 109 MET B O 1
ATOM 2066 N N . GLY B 2 19 ? -67.478 20.516 29.979 1.00 39.98 110 GLY B N 1
ATOM 2067 C CA . GLY B 2 19 ? -66.463 19.671 29.361 1.00 35.20 110 GLY B CA 1
ATOM 2068 C C . GLY B 2 19 ? -65.318 20.442 28.729 1.00 35.41 110 GLY B C 1
ATOM 2069 O O . GLY B 2 19 ? -64.143 20.102 28.907 1.00 33.42 110 GLY B O 1
ATOM 2070 N N . ILE B 2 20 ? -65.659 21.485 27.973 1.00 39.19 111 ILE B N 1
ATOM 2071 C CA . ILE B 2 20 ? -64.655 22.330 27.323 1.00 35.07 111 ILE B CA 1
ATOM 2072 C C . ILE B 2 20 ? -63.820 23.047 28.375 1.00 36.31 111 ILE B C 1
ATOM 2073 O O . ILE B 2 20 ? -62.603 23.129 28.262 1.00 37.81 111 ILE B O 1
ATOM 2078 N N . PHE B 2 21 ? -64.485 23.583 29.392 1.00 35.73 112 PHE B N 1
ATOM 2079 C CA . PHE B 2 21 ? -63.786 24.220 30.494 1.00 38.10 112 PHE B CA 1
ATOM 2080 C C . PHE B 2 21 ? -62.792 23.255 31.147 1.00 37.18 112 PHE B C 1
ATOM 2081 O O . PHE B 2 21 ? -61.640 23.615 31.374 1.00 36.47 112 PHE B O 1
ATOM 2089 N N . GLU B 2 22 ? -63.229 22.026 31.423 1.00 35.57 113 GLU B N 1
ATOM 2090 C CA . GLU B 2 22 ? -62.372 21.062 32.123 1.00 36.64 113 GLU B CA 1
ATOM 2091 C C . GLU B 2 22 ? -61.190 20.596 31.251 1.00 39.89 113 GLU B C 1
ATOM 2092 O O . GLU B 2 22 ? -60.166 20.165 31.789 1.00 38.44 113 GLU B O 1
ATOM 2098 N N . MET B 2 23 ? -61.303 20.712 29.921 1.00 33.43 114 MET B N 1
ATOM 2099 C CA . MET B 2 23 ? -60.163 20.464 29.033 1.00 36.57 114 MET B CA 1
ATOM 2100 C C . MET B 2 23 ? -59.073 21.507 29.205 1.00 39.76 114 MET B C 1
ATOM 2101 O O . MET B 2 23 ? -57.938 21.305 28.764 1.00 45.36 114 MET B O 1
ATOM 2106 N N . GLY B 2 24 ? -59.436 22.643 29.790 1.00 39.39 115 GLY B N 1
ATOM 2107 C CA . GLY B 2 24 ? -58.538 23.776 29.892 1.00 41.43 115 GLY B CA 1
ATOM 2108 C C . GLY B 2 24 ? -58.538 24.600 28.611 1.00 44.39 115 GLY B C 1
ATOM 2109 O O . GLY B 2 24 ? -57.626 25.390 28.367 1.00 44.81 115 GLY B O 1
ATOM 2110 N N . TRP B 2 25 ? -59.555 24.402 27.780 1.00 43.56 116 TRP B N 1
ATOM 2111 C CA . TRP B 2 25 ? -59.704 25.188 26.549 1.00 45.84 116 TRP B CA 1
ATOM 2112 C C . TRP B 2 25 ? -60.341 26.522 26.891 1.00 49.72 116 TRP B C 1
ATOM 2113 O O . TRP B 2 25 ? -61.550 26.588 27.132 1.00 52.09 116 TRP B O 1
ATOM 2124 N N . GLU B 2 26 ? -59.546 27.583 26.932 1.00 46.64 117 GLU B N 1
ATOM 2125 C CA . GLU B 2 26 ? -60.083 28.855 27.404 1.00 53.36 117 GLU B CA 1
ATOM 2126 C C . GLU B 2 26 ? -60.708 29.669 26.286 1.00 53.09 117 GLU B C 1
ATOM 2127 O O . GLU B 2 26 ? -61.849 30.123 26.407 1.00 54.82 117 GLU B O 1
ATOM 2133 N N . LYS B 2 27 ? -59.972 29.846 25.195 1.00 52.17 118 LYS B N 1
ATOM 2134 C CA . LYS B 2 27 ? -60.491 30.618 24.074 1.00 56.65 118 LYS B CA 1
ATOM 2135 C C . LYS B 2 27 ? -60.391 29.799 22.780 1.00 53.75 118 LYS B C 1
ATOM 2136 O O . LYS B 2 27 ? -59.406 29.089 22.553 1.00 50.00 118 LYS B O 1
ATOM 2142 N N . PRO B 2 28 ? -61.433 29.871 21.945 1.00 52.61 119 PRO B N 1
ATOM 2143 C CA . PRO B 2 28 ? -61.467 29.108 20.693 1.00 50.76 119 PRO B CA 1
ATOM 2144 C C . PRO B 2 28 ? -60.199 29.289 19.848 1.00 53.81 119 PRO B C 1
ATOM 2145 O O . PRO B 2 28 ? -59.691 30.401 19.729 1.00 57.46 119 PRO B O 1
ATOM 2149 N N . SER B 2 29 ? -59.674 28.190 19.315 1.00 51.21 120 SER B N 1
ATOM 2150 C CA . SER B 2 29 ? -58.603 28.243 18.331 1.00 52.71 120 SER B CA 1
ATOM 2151 C C . SER B 2 29 ? -59.195 28.733 17.009 1.00 53.00 120 SER B C 1
ATOM 2152 O O . SER B 2 29 ? -60.416 28.749 16.847 1.00 51.97 120 SER B O 1
ATOM 2155 N N . PRO B 2 30 ? -58.342 29.157 16.070 1.00 52.80 121 PRO B N 1
ATOM 2156 C CA . PRO B 2 30 ? -58.937 29.675 14.827 1.00 58.17 121 PRO B CA 1
ATOM 2157 C C . PRO B 2 30 ? -59.773 28.633 14.072 1.00 56.48 121 PRO B C 1
ATOM 2158 O O . PRO B 2 30 ? -60.840 28.990 13.565 1.00 56.89 121 PRO B O 1
ATOM 2162 N N . ILE B 2 31 ? -59.331 27.376 14.026 1.00 55.23 122 ILE B N 1
ATOM 2163 C CA . ILE B 2 31 ? -60.121 26.337 13.356 1.00 53.14 122 ILE B CA 1
ATOM 2164 C C . ILE B 2 31 ? -61.446 26.114 14.105 1.00 50.94 122 ILE B C 1
ATOM 2165 O O . ILE B 2 31 ? -62.480 25.891 13.480 1.00 51.15 122 ILE B O 1
ATOM 2170 N N . GLN B 2 32 ? -61.427 26.219 15.432 1.00 50.31 123 GLN B N 1
ATOM 2171 C CA . GLN B 2 32 ? -62.656 26.108 16.222 1.00 53.37 123 GLN B CA 1
ATOM 2172 C C . GLN B 2 32 ? -63.589 27.283 15.937 1.00 52.75 123 GLN B C 1
ATOM 2173 O O . GLN B 2 32 ? -64.805 27.127 15.802 1.00 51.16 123 GLN B O 1
ATOM 2179 N N . GLU B 2 33 ? -63.001 28.468 15.863 1.00 52.69 124 GLU B N 1
ATOM 2180 C CA . GLU B 2 33 ? -63.763 29.680 15.639 1.00 58.09 124 GLU B CA 1
ATOM 2181 C C . GLU B 2 33 ? -64.429 29.634 14.267 1.00 57.44 124 GLU B C 1
ATOM 2182 O O . GLU B 2 33 ? -65.575 30.049 14.098 1.00 58.41 124 GLU B O 1
ATOM 2188 N N . GLU B 2 34 ? -63.710 29.090 13.296 1.00 52.67 125 GLU B N 1
ATOM 2189 C CA . GLU B 2 34 ? -64.245 28.970 11.949 1.00 59.34 125 GLU B CA 1
ATOM 2190 C C . GLU B 2 34 ? -65.242 27.816 11.799 1.00 59.79 125 GLU B C 1
ATOM 2191 O O . GLU B 2 34 ? -66.229 27.956 11.074 1.00 59.88 125 GLU B O 1
ATOM 2197 N N . SER B 2 35 ? -65.010 26.694 12.484 1.00 52.06 126 SER B N 1
ATOM 2198 C CA . SER B 2 35 ? -65.837 25.502 12.262 1.00 51.22 126 SER B CA 1
ATOM 2199 C C . SER B 2 35 ? -67.141 25.500 13.041 1.00 51.36 126 SER B C 1
ATOM 2200 O O . SER B 2 35 ? -68.186 25.111 12.513 1.00 50.89 126 SER B O 1
ATOM 2203 N N . ILE B 2 36 ? -67.077 25.916 14.303 1.00 50.68 127 ILE B N 1
ATOM 2204 C CA . ILE B 2 36 ? -68.143 25.608 15.248 1.00 47.42 127 ILE B CA 1
ATOM 2205 C C . ILE B 2 36 ? -69.481 26.304 14.950 1.00 46.24 127 ILE B C 1
ATOM 2206 O O . ILE B 2 36 ? -70.507 25.627 14.877 1.00 48.30 127 ILE B O 1
ATOM 2211 N N . PRO B 2 37 ? -69.495 27.641 14.775 1.00 47.94 128 PRO B N 1
ATOM 2212 C CA . PRO B 2 37 ? -70.838 28.209 14.548 1.00 50.99 128 PRO B CA 1
ATOM 2213 C C . PRO B 2 37 ? -71.502 27.758 13.231 1.00 51.00 128 PRO B C 1
ATOM 2214 O O . PRO B 2 37 ? -72.724 27.572 13.206 1.00 52.71 128 PRO B O 1
ATOM 2218 N N . ILE B 2 38 ? -70.727 27.562 12.170 1.00 50.42 129 ILE B N 1
ATOM 2219 C CA . ILE B 2 38 ? -71.298 27.050 10.922 1.00 53.85 129 ILE B CA 1
ATOM 2220 C C . ILE B 2 38 ? -71.786 25.599 11.080 1.00 52.32 129 ILE B C 1
ATOM 2221 O O . ILE B 2 38 ? -72.922 25.277 10.721 1.00 50.89 129 ILE B O 1
ATOM 2226 N N . ALA B 2 39 ? -70.942 24.732 11.635 1.00 50.67 130 ALA B N 1
ATOM 2227 C CA . ALA B 2 39 ? -71.330 23.340 11.847 1.00 46.49 130 ALA B CA 1
ATOM 2228 C C . ALA B 2 39 ? -72.565 23.236 12.735 1.00 46.43 130 ALA B C 1
ATOM 2229 O O . ALA B 2 39 ? -73.406 22.363 12.526 1.00 44.48 130 ALA B O 1
ATOM 2231 N N . LEU B 2 40 ? -72.673 24.124 13.723 1.00 49.01 131 LEU B N 1
ATOM 2232 C CA . LEU B 2 40 ? -73.842 24.154 14.612 1.00 47.67 131 LEU B CA 1
ATOM 2233 C C . LEU B 2 40 ? -75.140 24.437 13.855 1.00 48.60 131 LEU B C 1
ATOM 2234 O O . LEU B 2 40 ? -76.208 23.947 14.223 1.00 50.91 131 LEU B O 1
ATOM 2239 N N . SER B 2 41 ? -75.040 25.226 12.794 1.00 49.91 132 SER B N 1
ATOM 2240 C CA . SER B 2 41 ? -76.204 25.567 11.976 1.00 49.82 132 SER B CA 1
ATOM 2241 C C . SER B 2 41 ? -76.639 24.407 11.075 1.00 52.29 132 SER B C 1
ATOM 2242 O O . SER B 2 41 ? -77.784 24.354 10.631 1.00 50.78 132 SER B O 1
ATOM 2245 N N . GLY B 2 42 ? -75.724 23.484 10.800 1.00 48.00 133 GLY B N 1
ATOM 2246 C CA . GLY B 2 42 ? -76.067 22.302 10.031 1.00 49.11 133 GLY B CA 1
ATOM 2247 C C . GLY B 2 42 ? -75.413 22.201 8.662 1.00 45.46 133 GLY B C 1
ATOM 2248 O O . GLY B 2 42 ? -75.522 21.165 8.009 1.00 46.17 133 GLY B O 1
ATOM 2249 N N . ARG B 2 43 ? -74.718 23.256 8.240 1.00 43.70 134 ARG B N 1
ATOM 2250 C CA . ARG B 2 43 ? -74.053 23.273 6.939 1.00 46.84 134 ARG B CA 1
ATOM 2251 C C . ARG B 2 43 ? -72.868 22.316 6.850 1.00 47.88 134 ARG B C 1
ATOM 2252 O O . ARG B 2 43 ? -72.113 22.148 7.813 1.00 47.20 134 ARG B O 1
ATOM 2260 N N . ASP B 2 44 ? -72.704 21.703 5.681 1.00 43.67 135 ASP B N 1
ATOM 2261 C CA . ASP B 2 44 ? -71.520 20.910 5.390 1.00 41.87 135 ASP B CA 1
ATOM 2262 C C . ASP B 2 44 ? -70.285 21.796 5.445 1.00 45.88 135 ASP B C 1
ATOM 2263 O O . ASP B 2 44 ? -70.368 23.004 5.246 1.00 47.48 135 ASP B O 1
ATOM 2268 N N . ILE B 2 45 ? -69.136 21.196 5.732 1.00 43.34 136 ILE B N 1
ATOM 2269 C CA . ILE B 2 45 ? -67.913 21.962 5.842 1.00 42.88 136 ILE B CA 1
ATOM 2270 C C . ILE B 2 45 ? -66.851 21.372 4.943 1.00 42.10 136 ILE B C 1
ATOM 2271 O O . ILE B 2 45 ? -66.721 20.156 4.830 1.00 42.32 136 ILE B O 1
ATOM 2276 N N . LEU B 2 46 ? -66.103 22.253 4.294 1.00 43.33 137 LEU B N 1
ATOM 2277 C CA . LEU B 2 46 ? -64.990 21.866 3.455 1.00 45.40 137 LEU B CA 1
ATOM 2278 C C . LEU B 2 46 ? -63.772 22.613 3.966 1.00 46.99 137 LEU B C 1
ATOM 2279 O O . LEU B 2 46 ? -63.674 23.825 3.786 1.00 48.85 137 LEU B O 1
ATOM 2284 N N . ALA B 2 47 ? -62.854 21.911 4.624 1.00 43.69 138 ALA B N 1
ATOM 2285 C CA . ALA B 2 47 ? -61.782 22.607 5.314 1.00 42.81 138 ALA B CA 1
ATOM 2286 C C . ALA B 2 47 ? -60.405 22.129 4.908 1.00 45.41 138 ALA B C 1
ATOM 2287 O O . ALA B 2 47 ? -60.123 20.929 4.862 1.00 44.45 138 ALA B O 1
ATOM 2289 N N . ARG B 2 48 ? -59.546 23.095 4.613 1.00 47.28 139 ARG B N 1
ATOM 2290 C CA . ARG B 2 48 ? -58.144 22.826 4.359 1.00 50.69 139 ARG B CA 1
ATOM 2291 C C . ARG B 2 48 ? -57.363 23.142 5.636 1.00 51.24 139 ARG B C 1
ATOM 2292 O O . ARG B 2 48 ? -57.206 24.300 6.004 1.00 53.98 139 ARG B O 1
ATOM 2300 N N . ALA B 2 49 ? -56.918 22.100 6.325 1.00 50.85 140 ALA B N 1
ATOM 2301 C CA . ALA B 2 49 ? -56.112 22.246 7.529 1.00 52.39 140 ALA B CA 1
ATOM 2302 C C . ALA B 2 49 ? -55.012 21.203 7.485 1.00 52.91 140 ALA B C 1
ATOM 2303 O O . ALA B 2 49 ? -55.190 20.130 6.899 1.00 51.22 140 ALA B O 1
ATOM 2305 N N . LYS B 2 50 ? -53.867 21.518 8.079 1.00 56.27 141 LYS B N 1
ATOM 2306 C CA . LYS B 2 50 ? -52.731 20.606 8.038 1.00 55.95 141 LYS B CA 1
ATOM 2307 C C . LYS B 2 50 ? -52.982 19.380 8.911 1.00 54.09 141 LYS B C 1
ATOM 2308 O O . LYS B 2 50 ? -53.813 19.405 9.828 1.00 50.38 141 LYS B O 1
ATOM 2310 N N . ASN B 2 51 ? -52.279 18.297 8.606 1.00 52.24 142 ASN B N 1
ATOM 2311 C CA . ASN B 2 51 ? -52.309 17.134 9.474 1.00 55.80 142 ASN B CA 1
ATOM 2312 C C . ASN B 2 51 ? -51.688 17.517 10.810 1.00 58.09 142 ASN B C 1
ATOM 2313 O O . ASN B 2 51 ? -50.669 18.206 10.853 1.00 62.40 142 ASN B O 1
ATOM 2318 N N . GLY B 2 52 ? -52.307 17.099 11.901 1.00 54.09 143 GLY B N 1
ATOM 2319 C CA . GLY B 2 52 ? -51.753 17.400 13.208 1.00 63.32 143 GLY B CA 1
ATOM 2320 C C . GLY B 2 52 ? -52.316 18.687 13.776 1.00 63.96 143 GLY B C 1
ATOM 2321 O O . GLY B 2 52 ? -52.209 18.938 14.977 1.00 65.41 143 GLY B O 1
ATOM 2322 N N . THR B 2 53 ? -52.909 19.510 12.912 1.00 61.22 144 THR B N 1
ATOM 2323 C CA . THR B 2 53 ? -53.717 20.627 13.386 1.00 58.33 144 THR B CA 1
ATOM 2324 C C . THR B 2 53 ? -54.838 20.072 14.269 1.00 60.31 144 THR B C 1
ATOM 2325 O O . THR B 2 53 ? -55.317 18.949 14.048 1.00 59.39 144 THR B O 1
ATOM 2327 N N . GLY B 2 54 ? -55.246 20.855 15.269 1.00 64.35 145 GLY B N 1
ATOM 2328 C CA . GLY B 2 54 ? -56.264 20.432 16.217 1.00 54.61 145 GLY B CA 1
ATOM 2329 C C . GLY B 2 54 ? -57.669 20.556 15.657 1.00 50.65 145 GLY B C 1
ATOM 2330 O O . GLY B 2 54 ? -58.491 21.320 16.181 1.00 44.83 145 GLY B O 1
ATOM 2331 N N . LYS B 2 55 ? -57.939 19.795 14.597 1.00 47.61 146 LYS B N 1
ATOM 2332 C CA . LYS B 2 55 ? -59.253 19.765 13.958 1.00 44.68 146 LYS B CA 1
ATOM 2333 C C . LYS B 2 55 ? -60.313 19.157 14.875 1.00 43.15 146 LYS B C 1
ATOM 2334 O O . LYS B 2 55 ? -61.447 19.646 14.931 1.00 42.20 146 LYS B O 1
ATOM 2340 N N . SER B 2 56 ? -59.937 18.079 15.566 1.00 40.30 147 SER B N 1
ATOM 2341 C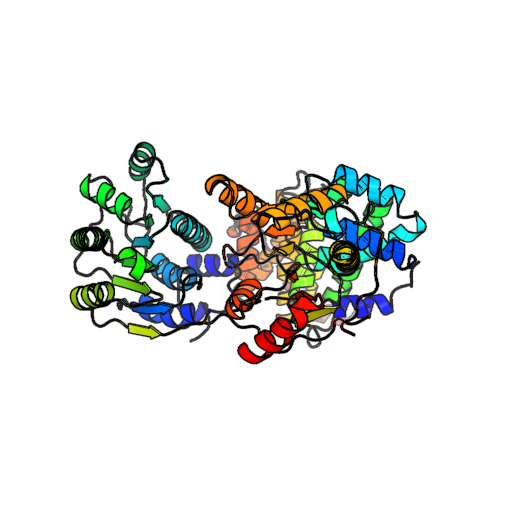 CA . SER B 2 56 ? -60.788 17.431 16.570 1.00 40.73 147 SER B CA 1
ATOM 2342 C C . SER B 2 56 ? -61.508 18.419 17.473 1.00 42.38 147 SER B C 1
ATOM 2343 O O . SER B 2 56 ? -62.725 18.328 17.681 1.00 41.02 147 SER B O 1
ATOM 2346 N N . GLY B 2 57 ? -60.736 19.352 18.019 1.00 40.70 148 GLY B N 1
ATOM 2347 C CA . GLY B 2 57 ? -61.264 20.343 18.936 1.00 44.70 148 GLY B CA 1
ATOM 2348 C C . GLY B 2 57 ? -62.316 21.213 18.279 1.00 49.16 148 GLY B C 1
ATOM 2349 O O . GLY B 2 57 ? -63.185 21.754 18.963 1.00 49.57 148 GLY B O 1
ATOM 2350 N N . ALA B 2 58 ? -62.225 21.352 16.954 1.00 42.95 149 ALA B N 1
ATOM 2351 C CA . ALA B 2 58 ? -63.222 22.088 16.190 1.00 48.37 149 ALA B CA 1
ATOM 2352 C C . ALA B 2 58 ? -64.466 21.245 15.915 1.00 48.50 149 ALA B C 1
ATOM 2353 O O . ALA B 2 58 ? -65.579 21.681 16.214 1.00 49.85 149 ALA B O 1
ATOM 2355 N N . TYR B 2 59 ? -64.301 20.043 15.366 1.00 42.69 150 TYR B N 1
ATOM 2356 C CA . TYR B 2 59 ? -65.494 19.304 14.941 1.00 43.18 150 TYR B CA 1
ATOM 2357 C C . TYR B 2 59 ? -66.189 18.457 16.029 1.00 41.11 150 TYR B C 1
ATOM 2358 O O . TYR B 2 59 ? -67.387 18.171 15.913 1.00 40.38 150 TYR B O 1
ATOM 2367 N N . LEU B 2 60 ? -65.476 18.068 17.084 1.00 38.53 151 LEU B N 1
ATOM 2368 C CA . LEU B 2 60 ? -66.123 17.277 18.131 1.00 37.52 151 LEU B CA 1
ATOM 2369 C C . LEU B 2 60 ? -67.190 18.078 18.886 1.00 36.67 151 LEU B C 1
ATOM 2370 O O . LEU B 2 60 ? -68.192 17.524 19.356 1.00 36.17 151 LEU B O 1
ATOM 2375 N N . ILE B 2 61 ? -66.995 19.384 18.989 1.00 36.69 152 ILE B N 1
ATOM 2376 C CA . ILE B 2 61 ? -67.922 20.197 19.772 1.00 39.42 152 ILE B CA 1
ATOM 2377 C C . ILE B 2 61 ? -69.313 20.269 19.123 1.00 39.10 152 ILE B C 1
ATOM 2378 O O . ILE B 2 61 ? -70.307 19.923 19.774 1.00 40.49 152 ILE B O 1
ATOM 2383 N N . PRO B 2 62 ? -69.404 20.677 17.838 1.00 40.12 153 PRO B N 1
ATOM 2384 C CA . PRO B 2 62 ? -70.751 20.639 17.250 1.00 39.79 153 PRO B CA 1
ATOM 2385 C C . PRO B 2 62 ? -71.315 19.211 17.135 1.00 40.05 153 PRO B C 1
ATOM 2386 O O . PRO B 2 62 ? -72.519 19.003 17.295 1.00 41.10 153 PRO B O 1
ATOM 2390 N N . LEU B 2 63 ? -70.449 18.234 16.890 1.00 36.36 154 LEU B N 1
ATOM 2391 C CA . LEU B 2 63 ? -70.882 16.848 16.907 1.00 36.92 154 LEU B CA 1
ATOM 2392 C C . LEU B 2 63 ? -71.557 16.486 18.250 1.00 41.85 154 LEU B C 1
ATOM 2393 O O . LEU B 2 63 ? -72.685 15.986 18.268 1.00 39.23 154 LEU B O 1
ATOM 2398 N N . LEU B 2 64 ? -70.882 16.751 19.371 1.00 36.82 155 LEU B N 1
ATOM 2399 C CA . LEU B 2 64 ? -71.474 16.465 20.669 1.00 39.89 155 LEU B CA 1
ATOM 2400 C C . LEU B 2 64 ? -72.742 17.282 20.910 1.00 35.52 155 LEU B C 1
ATOM 2401 O O . LEU B 2 64 ? -73.711 16.771 21.460 1.00 41.96 155 LEU B O 1
ATOM 2406 N N . GLU B 2 65 ? -72.743 18.546 20.504 1.00 37.16 156 GLU B N 1
ATOM 2407 C CA . GLU B 2 65 ? -73.925 19.394 20.691 1.00 39.35 156 GLU B CA 1
ATOM 2408 C C . GLU B 2 65 ? -75.148 18.824 19.980 1.00 44.05 156 GLU B C 1
ATOM 2409 O O . GLU B 2 65 ? -76.271 18.988 20.450 1.00 46.35 156 GLU B O 1
ATOM 2415 N N . ARG B 2 66 ? -74.920 18.122 18.868 1.00 43.48 157 ARG B N 1
ATOM 2416 C CA . ARG B 2 66 ? -76.003 17.585 18.038 1.00 45.98 157 ARG B CA 1
ATOM 2417 C C . ARG B 2 66 ? -76.660 16.348 18.646 1.00 48.00 157 ARG B C 1
ATOM 2418 O O . ARG B 2 66 ? -77.794 16.012 18.302 1.00 45.51 157 ARG B O 1
ATOM 2426 N N . LEU B 2 67 ? -75.962 15.678 19.560 1.00 46.86 158 LEU B N 1
ATOM 2427 C CA . LEU B 2 67 ? -76.455 14.415 20.105 1.00 44.44 158 LEU B CA 1
ATOM 2428 C C . LEU B 2 67 ? -77.764 14.562 20.878 1.00 42.75 158 LEU B C 1
ATOM 2429 O O . LEU B 2 67 ? -77.999 15.555 21.555 1.00 43.33 158 LEU B O 1
ATOM 2434 N N . ASP B 2 68 ? -78.606 13.545 20.762 1.00 44.12 159 ASP B N 1
ATOM 2435 C CA . ASP B 2 68 ? -79.779 13.401 21.599 1.00 47.32 159 ASP B CA 1
ATOM 2436 C C . ASP B 2 68 ? -79.611 12.122 22.403 1.00 48.27 159 ASP B C 1
ATOM 2437 O O . ASP B 2 68 ? -79.808 11.025 21.878 1.00 47.46 159 ASP B O 1
ATOM 2442 N N . LEU B 2 69 ? -79.255 12.262 23.679 1.00 48.21 160 LEU B N 1
ATOM 2443 C CA . LEU B 2 69 ? -78.914 11.102 24.497 1.00 47.23 160 LEU B CA 1
ATOM 2444 C C . LEU B 2 69 ? -80.140 10.316 24.948 1.00 48.90 160 LEU B C 1
ATOM 2445 O O . LEU B 2 69 ? -80.009 9.274 25.581 1.00 50.40 160 LEU B O 1
ATOM 2450 N N . LYS B 2 70 ? -81.327 10.799 24.603 1.00 50.43 161 LYS B N 1
ATOM 2451 C CA . LYS B 2 70 ? -82.556 10.062 24.894 1.00 53.55 161 LYS B CA 1
ATOM 2452 C C . LYS B 2 70 ? -82.770 8.936 23.882 1.00 52.36 161 LYS B C 1
ATOM 2453 O O . LYS B 2 70 ? -83.676 8.120 24.035 1.00 52.62 161 LYS B O 1
ATOM 2459 N N . LYS B 2 71 ? -81.936 8.915 22.842 1.00 52.75 162 LYS B N 1
ATOM 2460 C CA . LYS B 2 71 ? -81.947 7.863 21.828 1.00 49.74 162 LYS B CA 1
ATOM 2461 C C . LYS B 2 71 ? -80.717 6.968 21.948 1.00 46.88 162 LYS B C 1
ATOM 2462 O O . LYS B 2 71 ? -79.594 7.458 21.971 1.00 49.32 162 LYS B O 1
ATOM 2468 N N . ASP B 2 72 ? -80.929 5.657 21.978 1.00 49.47 163 ASP B N 1
ATOM 2469 C CA . ASP B 2 72 ? -79.831 4.701 22.096 1.00 50.87 163 ASP B CA 1
ATOM 2470 C C . ASP B 2 72 ? -79.138 4.391 20.757 1.00 49.21 163 ASP B C 1
ATOM 2471 O O . ASP B 2 72 ? -78.350 3.443 20.671 1.00 51.54 163 ASP B O 1
ATOM 2476 N N . ASN B 2 73 ? -79.406 5.191 19.728 1.00 46.85 164 ASN B N 1
ATOM 2477 C CA . ASN B 2 73 ? -78.861 4.932 18.388 1.00 45.54 164 ASN B CA 1
ATOM 2478 C C . ASN B 2 73 ? -77.532 5.631 18.135 1.00 42.76 164 ASN B C 1
ATOM 2479 O O . ASN B 2 73 ? -77.268 6.695 18.691 1.00 42.02 164 ASN B O 1
ATOM 2484 N N . ILE B 2 74 ? -76.703 5.040 17.281 1.00 41.13 165 ILE B N 1
ATOM 2485 C CA . ILE B 2 74 ? -75.537 5.748 16.770 1.00 40.35 165 ILE B CA 1
ATOM 2486 C C . ILE B 2 74 ? -76.034 6.962 15.993 1.00 42.02 165 ILE B C 1
ATOM 2487 O O . ILE B 2 74 ? -76.909 6.831 15.134 1.00 42.74 165 ILE B O 1
ATOM 2492 N N . GLN B 2 75 ? -75.486 8.135 16.296 1.00 41.52 166 GLN B N 1
ATOM 2493 C CA . GLN B 2 75 ? -75.954 9.385 15.698 1.00 41.25 166 GLN B CA 1
ATOM 2494 C C . GLN B 2 75 ? -74.845 10.195 15.021 1.00 42.83 166 GLN B C 1
ATOM 2495 O O . GLN B 2 75 ? -75.125 11.148 14.293 1.00 41.33 166 GLN B O 1
ATOM 2501 N N . ALA B 2 76 ? -73.590 9.836 15.266 1.00 37.51 167 ALA B N 1
ATOM 2502 C CA . ALA B 2 76 ? -72.484 10.574 14.677 1.00 38.10 167 ALA B CA 1
ATOM 2503 C C . ALA B 2 76 ? -71.272 9.683 14.523 1.00 39.09 167 ALA B C 1
ATOM 2504 O O . ALA B 2 76 ? -71.035 8.802 15.348 1.00 38.39 167 ALA B O 1
ATOM 2506 N N . MET B 2 77 ? -70.516 9.911 13.452 1.00 39.42 168 MET B N 1
ATOM 2507 C CA . MET B 2 77 ? -69.335 9.119 13.172 1.00 35.30 168 MET B CA 1
ATOM 2508 C C . MET B 2 77 ? -68.192 10.023 12.763 1.00 37.63 168 MET B C 1
ATOM 2509 O O . MET B 2 77 ? -68.394 11.030 12.080 1.00 39.87 168 MET B O 1
ATOM 2514 N N . VAL B 2 78 ? -66.991 9.664 13.197 1.00 37.80 169 VAL B N 1
ATOM 2515 C CA . VAL B 2 78 ? -65.778 10.307 12.733 1.00 32.86 169 VAL B CA 1
ATOM 2516 C C . VAL B 2 78 ? -64.952 9.239 12.048 1.00 38.24 169 VAL B C 1
ATOM 2517 O O . VAL B 2 78 ? -64.619 8.228 12.671 1.00 34.55 169 VAL B O 1
ATOM 2521 N N . ILE B 2 79 ? -64.621 9.450 10.776 1.00 34.08 170 ILE B N 1
ATOM 2522 C CA . ILE B 2 79 ? -63.791 8.497 10.057 1.00 34.81 170 ILE B CA 1
ATOM 2523 C C . ILE B 2 79 ? -62.381 9.048 9.931 1.00 34.66 170 ILE B C 1
ATOM 2524 O O . ILE B 2 79 ? -62.192 10.196 9.527 1.00 36.85 170 ILE B O 1
ATOM 2529 N N . VAL B 2 80 ? -61.397 8.233 10.306 1.00 34.15 171 VAL B N 1
ATOM 2530 C CA . VAL B 2 80 ? -59.992 8.641 10.306 1.00 35.39 171 VAL B CA 1
ATOM 2531 C C . VAL B 2 80 ? -59.172 7.546 9.635 1.00 35.81 171 VAL B C 1
ATOM 2532 O O . VAL B 2 80 ? -59.574 6.385 9.652 1.00 33.93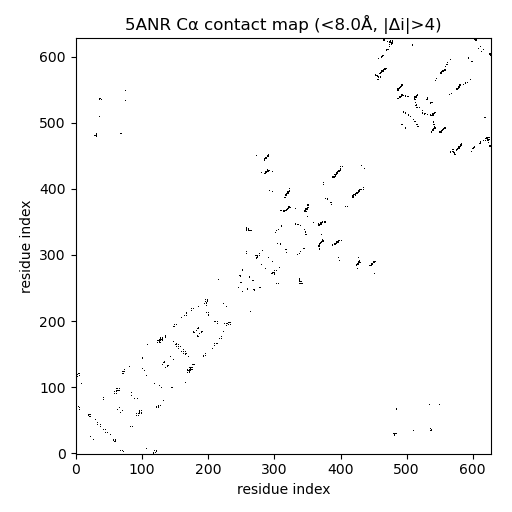 171 VAL B O 1
ATOM 2536 N N . PRO B 2 81 ? -58.017 7.907 9.042 1.00 37.10 172 PRO B N 1
ATOM 2537 C CA . PRO B 2 81 ? -57.226 6.915 8.299 1.00 37.63 172 PRO B CA 1
ATOM 2538 C C . PRO B 2 81 ? -56.272 6.045 9.133 1.00 38.43 172 PRO B C 1
ATOM 2539 O O . PRO B 2 81 ? -55.750 5.080 8.587 1.00 40.43 172 PRO B O 1
ATOM 2543 N N . THR B 2 82 ? -56.031 6.358 10.402 1.00 33.73 173 THR B N 1
ATOM 2544 C CA . THR B 2 82 ? -55.094 5.545 11.191 1.00 36.87 173 THR B CA 1
ATOM 2545 C C . THR B 2 82 ? -55.608 5.181 12.575 1.00 35.78 173 THR B C 1
ATOM 2546 O O . THR B 2 82 ? -56.390 5.920 13.177 1.00 33.14 173 THR B O 1
ATOM 2550 N N . ARG B 2 83 ? -55.145 4.036 13.070 1.00 35.45 174 ARG B N 1
ATOM 2551 C CA . ARG B 2 83 ? -55.418 3.599 14.428 1.00 37.20 174 ARG B CA 1
ATOM 2552 C C . ARG B 2 83 ? -55.012 4.647 15.455 1.00 37.65 174 ARG B C 1
ATOM 2553 O O . ARG B 2 83 ? -55.718 4.846 16.440 1.00 39.18 174 ARG B O 1
ATOM 2561 N N . GLU B 2 84 ? -53.892 5.325 15.211 1.00 37.73 175 GLU B N 1
ATOM 2562 C CA . GLU B 2 84 ? -53.369 6.310 16.160 1.00 42.78 175 GLU B CA 1
ATOM 2563 C C . GLU B 2 84 ? -54.269 7.540 16.245 1.00 41.55 175 GLU B C 1
ATOM 2564 O O . GLU B 2 84 ? -54.481 8.071 17.331 1.00 37.83 175 GLU B O 1
ATOM 2570 N N . LEU B 2 85 ? -54.822 7.977 15.112 1.00 35.79 176 LEU B N 1
ATOM 2571 C CA . LEU B 2 85 ? -55.732 9.120 15.134 1.00 34.96 176 LEU B CA 1
ATOM 2572 C C . LEU B 2 85 ? -57.058 8.731 15.779 1.00 35.83 176 LEU B C 1
ATOM 2573 O O . LEU B 2 85 ? -57.658 9.523 16.510 1.00 34.82 176 LEU B O 1
ATOM 2578 N N . ALA B 2 86 ? -57.504 7.505 15.524 1.00 32.24 177 ALA B N 1
ATOM 2579 C CA . ALA B 2 86 ? -58.736 7.017 16.116 1.00 34.85 177 ALA B CA 1
ATOM 2580 C C . ALA B 2 86 ? -58.655 7.041 17.643 1.00 37.47 177 ALA B C 1
ATOM 2581 O O . ALA B 2 86 ? -59.603 7.445 18.316 1.00 34.70 177 ALA B O 1
ATOM 2583 N N . LEU B 2 87 ? -57.525 6.593 18.180 1.00 36.71 178 LEU B N 1
ATOM 2584 C CA . LEU B 2 87 ? -57.343 6.574 19.622 1.00 38.29 178 LEU B CA 1
ATOM 2585 C C . LEU B 2 87 ? -57.393 7.993 20.156 1.00 37.58 178 LEU B C 1
ATOM 2586 O O . LEU B 2 87 ? -58.162 8.298 21.082 1.00 40.20 178 LEU B O 1
ATOM 2591 N N . GLN B 2 88 ? -56.570 8.853 19.563 1.00 37.49 179 GLN B N 1
ATOM 2592 C CA . GLN B 2 88 ? -56.468 10.260 19.958 1.00 42.15 179 GLN B CA 1
ATOM 2593 C C . GLN B 2 88 ? -57.816 11.000 19.944 1.00 39.74 179 GLN B C 1
ATOM 2594 O O . GLN B 2 88 ? -58.167 11.689 20.897 1.00 36.85 179 GLN B O 1
ATOM 2600 N N . VAL B 2 89 ? -58.565 10.851 18.855 1.00 36.30 180 VAL B N 1
ATOM 2601 C CA . VAL B 2 89 ? -59.828 11.555 18.694 1.00 35.37 180 VAL B CA 1
ATOM 2602 C C . VAL B 2 89 ? -60.871 11.046 19.684 1.00 34.74 180 VAL B C 1
ATOM 2603 O O . VAL B 2 89 ? -61.588 11.840 20.293 1.00 34.63 180 VAL B O 1
ATOM 2607 N N . SER B 2 90 ? -60.947 9.728 19.863 1.00 34.41 181 SER B N 1
ATOM 2608 C CA . SER B 2 90 ? -61.917 9.154 20.796 1.00 38.21 181 SER B CA 1
ATOM 2609 C C . SER B 2 90 ? -61.616 9.550 22.254 1.00 36.23 181 SER B C 1
ATOM 2610 O O . SER B 2 90 ? -62.534 9.728 23.047 1.00 36.81 181 SER B O 1
ATOM 2613 N N . GLN B 2 91 ? -60.338 9.708 22.593 1.00 36.54 182 GLN B N 1
ATOM 2614 C CA . GLN B 2 91 ? -59.950 10.141 23.942 1.00 40.23 182 GLN B CA 1
ATOM 2615 C C . GLN B 2 91 ? -60.386 11.575 24.204 1.00 39.09 182 GLN B C 1
ATOM 2616 O O . GLN B 2 91 ? -60.974 11.870 25.251 1.00 35.38 182 GLN B O 1
ATOM 2622 N N . ILE B 2 92 ? -60.067 12.462 23.261 1.00 36.31 183 ILE B N 1
ATOM 2623 C CA . ILE B 2 92 ? -60.477 13.859 23.350 1.00 38.22 183 ILE B CA 1
ATOM 2624 C C . ILE B 2 92 ? -61.992 13.932 23.439 1.00 36.97 183 ILE B C 1
ATOM 2625 O O . ILE B 2 92 ? -62.527 14.670 24.264 1.00 37.79 183 ILE B O 1
ATOM 2630 N N . CYS B 2 93 ? -62.680 13.126 22.630 1.00 35.10 184 CYS B N 1
ATOM 2631 C CA . CYS B 2 93 ? -64.153 13.126 22.628 1.00 38.11 184 CYS B CA 1
ATOM 2632 C C . CYS B 2 93 ? -64.761 12.638 23.952 1.00 34.70 184 CYS B C 1
ATOM 2633 O O . CYS B 2 93 ? -65.787 13.146 24.405 1.00 35.99 184 CYS B O 1
ATOM 2636 N N . ILE B 2 94 ? -64.136 11.638 24.557 1.00 35.42 185 ILE B N 1
ATOM 2637 C CA . ILE B 2 94 ? -64.602 11.121 25.831 1.00 35.89 185 ILE B CA 1
ATOM 2638 C C . ILE B 2 94 ? -64.390 12.161 26.945 1.00 35.90 185 ILE B C 1
ATOM 2639 O O . ILE B 2 94 ? -65.250 12.322 27.806 1.00 36.81 185 ILE B O 1
ATOM 2644 N N . GLN B 2 95 ? -63.277 12.890 26.906 1.00 36.49 186 GLN B N 1
ATOM 2645 C CA . GLN B 2 95 ? -63.026 13.932 27.907 1.00 39.43 186 GLN B CA 1
ATOM 2646 C C . GLN B 2 95 ? -63.972 15.121 27.748 1.00 39.02 186 GLN B C 1
ATOM 2647 O O . GLN B 2 95 ? -64.532 15.609 28.733 1.00 37.83 186 GLN B O 1
ATOM 2653 N N . VAL B 2 96 ? -64.156 15.582 26.515 1.00 35.82 187 VAL B N 1
ATOM 2654 C CA . VAL B 2 96 ? -64.972 16.762 26.271 1.00 35.99 187 VAL B CA 1
ATOM 2655 C C . VAL B 2 96 ? -66.411 16.480 26.660 1.00 34.09 187 VAL B C 1
ATOM 2656 O O . VAL B 2 96 ? -67.111 17.367 27.137 1.00 39.19 187 VAL B O 1
ATOM 2660 N N . SER B 2 97 ? -66.854 15.238 26.492 1.00 33.80 188 SER B N 1
ATOM 2661 C CA . SER B 2 97 ? -68.248 14.907 26.804 1.00 38.71 188 SER B CA 1
ATOM 2662 C C . SER B 2 97 ? -68.513 14.331 28.210 1.00 35.95 188 SER B C 1
ATOM 2663 O O . SER B 2 97 ? -69.613 13.831 28.469 1.00 36.09 188 SER B O 1
ATOM 2666 N N . LYS B 2 98 ? -67.535 14.396 29.109 1.00 35.30 189 LYS B N 1
ATOM 2667 C CA . LYS B 2 98 ? -67.648 13.682 30.403 1.00 36.66 189 LYS B CA 1
ATOM 2668 C C . LYS B 2 98 ? -68.733 14.213 31.361 1.00 38.29 189 LYS B C 1
ATOM 2669 O O . LYS B 2 98 ? -69.055 13.555 32.357 1.00 38.58 189 LYS B O 1
ATOM 2675 N N . HIS B 2 99 ? -69.303 15.383 31.073 1.00 38.93 190 HIS B N 1
ATOM 2676 C CA . HIS B 2 99 ? -70.369 15.928 31.930 1.00 39.93 190 HIS B CA 1
ATOM 2677 C C . HIS B 2 99 ? -71.767 15.702 31.344 1.00 42.04 190 HIS B C 1
ATOM 2678 O O . HIS B 2 99 ? -72.766 16.029 31.981 1.00 41.12 190 HIS B O 1
ATOM 2685 N N . MET B 2 100 ? -71.842 15.153 30.134 1.00 39.76 191 MET B N 1
ATOM 2686 C CA . MET B 2 100 ? -73.115 15.114 29.405 1.00 43.04 191 MET B CA 1
ATOM 2687 C C . MET B 2 100 ? -74.095 14.045 29.920 1.00 49.10 191 MET B C 1
ATOM 2688 O O . MET B 2 100 ? -75.256 14.006 29.510 1.00 55.53 191 MET B O 1
ATOM 2693 N N . GLY B 2 101 ? -73.635 13.184 30.822 1.00 46.78 192 GLY B N 1
ATOM 2694 C CA . GLY B 2 101 ? -74.507 12.199 31.441 1.00 48.78 192 GLY B CA 1
ATOM 2695 C C . GLY B 2 101 ? -75.029 11.095 30.537 1.00 49.91 192 GLY B C 1
ATOM 2696 O O . GLY B 2 101 ? -76.193 11.105 30.158 1.00 61.92 192 GLY B O 1
ATOM 2697 N N . GLY B 2 102 ? -74.176 10.144 30.178 1.00 47.41 193 GLY B N 1
ATOM 2698 C CA . GLY B 2 102 ? -74.623 8.969 29.451 1.00 45.31 193 GLY B CA 1
ATOM 2699 C C . GLY B 2 102 ? -74.221 8.910 27.981 1.00 46.67 193 GLY B C 1
ATOM 2700 O O . GLY B 2 102 ? -74.656 8.016 27.249 1.00 43.70 193 GLY B O 1
ATOM 2701 N N . ALA B 2 103 ? -73.400 9.862 27.547 1.00 42.18 194 ALA B N 1
ATOM 2702 C CA . ALA B 2 103 ? -72.892 9.877 26.184 1.00 44.64 194 ALA B CA 1
ATOM 2703 C C . ALA B 2 103 ? -71.850 8.771 26.005 1.00 44.73 194 ALA B C 1
ATOM 2704 O O . ALA B 2 103 ? -70.898 8.687 26.783 1.00 39.12 194 ALA B O 1
ATOM 2706 N N . LYS B 2 104 ? -72.046 7.931 24.985 1.00 36.30 195 LYS B N 1
ATOM 2707 C CA . LYS B 2 104 ? -71.179 6.780 24.756 1.00 36.21 195 LYS B CA 1
ATOM 2708 C C . LYS B 2 104 ? -70.382 6.913 23.462 1.00 38.87 195 LYS B C 1
ATOM 2709 O O . LYS B 2 104 ? -70.937 7.005 22.346 1.00 35.23 195 LYS B O 1
ATOM 2715 N N . VAL B 2 105 ? -69.071 6.915 23.638 1.00 34.07 196 VAL B N 1
ATOM 2716 C CA . VAL B 2 105 ? -68.128 7.021 22.555 1.00 38.22 196 VAL B CA 1
ATOM 2717 C C . VAL B 2 105 ? -67.405 5.697 22.409 1.00 40.41 196 VAL B C 1
ATOM 2718 O O . VAL B 2 105 ? -66.928 5.145 23.403 1.00 37.08 196 VAL B O 1
ATOM 2722 N N . MET B 2 106 ? -67.340 5.179 21.181 1.00 34.35 197 MET B N 1
ATOM 2723 C CA . MET B 2 106 ? -66.610 3.944 20.912 1.00 35.50 197 MET B CA 1
ATOM 2724 C C . MET B 2 106 ? -65.626 4.107 19.751 1.00 39.02 197 MET B C 1
ATOM 2725 O O . MET B 2 106 ? -65.972 4.680 18.724 1.00 37.92 197 MET B O 1
ATOM 2730 N N . ALA B 2 107 ? -64.405 3.609 19.934 1.00 37.79 198 ALA B N 1
ATOM 2731 C CA . ALA B 2 107 ? -63.413 3.561 18.872 1.00 38.94 198 ALA B CA 1
ATOM 2732 C C . ALA B 2 107 ? -63.350 2.142 18.325 1.00 37.18 198 ALA B C 1
ATOM 2733 O O . ALA B 2 107 ? -63.366 1.194 19.096 1.00 37.28 198 ALA B O 1
ATOM 2735 N N . THR B 2 108 ? -63.289 1.995 17.002 1.00 34.68 199 THR B N 1
ATOM 2736 C CA . THR B 2 108 ? -63.189 0.665 16.405 1.00 35.83 199 THR B CA 1
ATOM 2737 C C . THR B 2 108 ? -62.325 0.731 15.147 1.00 35.20 199 THR B C 1
ATOM 2738 O O . THR B 2 108 ? -62.581 1.507 14.237 1.00 35.14 199 THR B O 1
ATOM 2742 N N . THR B 2 109 ? -61.260 -0.061 15.135 1.00 34.56 200 THR B N 1
ATOM 2743 C CA . THR B 2 109 ? -60.316 -0.069 14.035 1.00 35.48 200 THR B CA 1
ATOM 2744 C C . THR B 2 109 ? -59.918 -1.494 13.738 1.00 35.57 200 THR B C 1
ATOM 2745 O O . THR B 2 109 ? -60.358 -2.416 14.419 1.00 36.61 200 THR B O 1
ATOM 2749 N N . GLY B 2 110 ? -59.062 -1.674 12.740 1.00 34.05 201 GLY B N 1
ATOM 2750 C CA . GLY B 2 110 ? -58.506 -2.983 12.453 1.00 36.52 201 GLY B CA 1
ATOM 2751 C C . GLY B 2 110 ? -57.663 -3.495 13.607 1.00 40.57 201 GLY B C 1
ATOM 2752 O O . GLY B 2 110 ? -57.380 -4.691 13.687 1.00 42.02 201 GLY B O 1
ATOM 2753 N N . GLY B 2 111 ? -57.281 -2.588 14.510 1.00 39.14 202 GLY B N 1
ATOM 2754 C CA . GLY B 2 111 ? -56.426 -2.917 15.636 1.00 34.90 202 GLY B CA 1
ATOM 2755 C C . GLY B 2 111 ? -57.190 -3.255 16.905 1.00 37.04 202 GLY B C 1
ATOM 2756 O O . GLY B 2 111 ? -56.592 -3.602 17.909 1.00 37.70 202 GLY B O 1
ATOM 2757 N N . THR B 2 112 ? -58.511 -3.141 16.878 1.00 36.06 203 THR B N 1
ATOM 2758 C CA . THR B 2 112 ? -59.308 -3.592 18.015 1.00 39.12 203 THR B CA 1
ATOM 2759 C C . THR B 2 112 ? -59.954 -4.917 17.646 1.00 38.50 203 THR B C 1
ATOM 2760 O O . THR B 2 112 ? -60.223 -5.170 16.467 1.00 38.81 203 THR B O 1
ATOM 2764 N N . ASN B 2 113 ? -60.184 -5.767 18.642 1.00 36.56 204 ASN B N 1
ATOM 2765 C CA . ASN B 2 113 ? -60.694 -7.115 18.391 1.00 38.35 204 ASN B CA 1
ATOM 2766 C C . ASN B 2 113 ? -62.119 -7.057 17.857 1.00 39.10 204 ASN B C 1
ATOM 2767 O O . ASN B 2 113 ? -62.996 -6.475 18.501 1.00 37.12 204 ASN B O 1
ATOM 2772 N N . LEU B 2 114 ? -62.350 -7.655 16.685 1.00 36.33 205 LEU B N 1
ATOM 2773 C CA . LEU B 2 114 ? -63.663 -7.575 16.041 1.00 34.94 205 LEU B CA 1
ATOM 2774 C C . LEU B 2 114 ? -64.776 -8.242 16.864 1.00 35.10 205 LEU B C 1
ATOM 2775 O O . LEU B 2 114 ? -65.856 -7.662 17.024 1.00 36.90 205 LEU B O 1
ATOM 2780 N N . ARG B 2 115 ? -64.522 -9.448 17.375 1.00 34.50 206 ARG B N 1
ATOM 2781 C CA . ARG B 2 115 ? -65.490 -10.150 18.220 1.00 36.26 206 ARG B CA 1
ATOM 2782 C C . ARG B 2 115 ? -65.928 -9.272 19.403 1.00 37.49 206 ARG B C 1
ATOM 2783 O O . ARG B 2 115 ? -67.125 -9.146 19.692 1.00 34.90 206 ARG B O 1
ATOM 2791 N N . ASP B 2 116 ? -64.954 -8.666 20.078 1.00 34.75 207 ASP B N 1
ATOM 2792 C CA . ASP B 2 116 ? -65.235 -7.903 21.289 1.00 38.83 207 ASP B CA 1
ATOM 2793 C C . ASP B 2 116 ? -65.992 -6.622 20.960 1.00 40.13 207 ASP B C 1
ATOM 2794 O O . ASP B 2 116 ? -66.896 -6.221 21.700 1.00 38.32 207 ASP B O 1
ATOM 2799 N N . ASP B 2 117 ? -65.630 -5.996 19.839 1.00 37.54 208 ASP B N 1
ATOM 2800 C CA . ASP B 2 117 ? -66.315 -4.789 19.369 1.00 39.11 208 ASP B CA 1
ATOM 2801 C C . ASP B 2 117 ? -67.770 -5.053 19.005 1.00 36.52 208 ASP B C 1
ATOM 2802 O O . ASP B 2 117 ? -68.640 -4.206 19.230 1.00 36.79 208 ASP B O 1
ATOM 2807 N N . ILE B 2 118 ? -68.028 -6.225 18.431 1.00 36.10 209 ILE B N 1
ATOM 2808 C CA . ILE B 2 118 ? -69.394 -6.638 18.118 1.00 37.64 209 ILE B CA 1
ATOM 2809 C C . ILE B 2 118 ? -70.235 -6.777 19.398 1.00 37.38 209 ILE B C 1
ATOM 2810 O O . ILE B 2 118 ? -71.369 -6.295 19.464 1.00 38.11 209 ILE B O 1
ATOM 2815 N N . MET B 2 119 ? -69.668 -7.415 20.413 1.00 36.60 210 MET B N 1
ATOM 2816 C CA . MET B 2 119 ? -70.324 -7.481 21.719 1.00 43.78 210 MET B CA 1
ATOM 2817 C C . MET B 2 119 ? -70.553 -6.086 22.295 1.00 42.80 210 MET B C 1
ATOM 2818 O O . MET B 2 119 ? -71.635 -5.789 22.804 1.00 40.17 210 MET B O 1
ATOM 2823 N N . ARG B 2 120 ? -69.545 -5.226 22.186 1.00 38.42 211 ARG B N 1
ATOM 2824 C CA . ARG B 2 120 ? -69.673 -3.857 22.672 1.00 40.52 211 ARG B CA 1
ATOM 2825 C C . ARG B 2 120 ? -70.856 -3.118 22.036 1.00 42.00 211 ARG B C 1
ATOM 2826 O O . ARG B 2 120 ? -71.543 -2.336 22.714 1.00 44.27 211 ARG B O 1
ATOM 2834 N N . LEU B 2 121 ? -71.119 -3.385 20.756 1.00 38.40 212 LEU B N 1
ATOM 2835 C CA . LEU B 2 121 ? -72.175 -2.667 20.045 1.00 39.03 212 LEU B CA 1
ATOM 2836 C C . LEU B 2 121 ? -73.576 -3.219 20.368 1.00 40.75 212 LEU B C 1
ATOM 2837 O O . LEU B 2 121 ? -74.580 -2.689 19.897 1.00 39.82 212 LEU B O 1
ATOM 2842 N N . ASP B 2 122 ? -73.637 -4.273 21.181 1.00 44.84 213 ASP B N 1
ATOM 2843 C CA . ASP B 2 122 ? -74.897 -4.692 21.797 1.00 44.82 213 ASP B CA 1
ATOM 2844 C C . ASP B 2 122 ? -75.415 -3.615 22.753 1.00 45.02 213 ASP B C 1
ATOM 2845 O O . ASP B 2 122 ? -76.613 -3.516 22.988 1.00 46.60 213 ASP B O 1
ATOM 2850 N N . ASP B 2 123 ? -74.507 -2.834 23.334 1.00 42.47 214 ASP B N 1
ATOM 2851 C CA . ASP B 2 123 ? -74.904 -1.782 24.265 1.00 45.34 214 ASP B CA 1
ATOM 2852 C C . ASP B 2 123 ? -74.924 -0.441 23.537 1.00 42.50 214 ASP B C 1
ATOM 2853 O O . ASP B 2 123 ? -74.391 -0.327 22.452 1.00 45.17 214 ASP B O 1
ATOM 2858 N N . THR B 2 124 ? -75.533 0.560 24.159 1.00 43.30 215 THR B N 1
ATOM 2859 C CA . THR B 2 124 ? -75.650 1.905 23.616 1.00 40.58 215 THR B CA 1
ATOM 2860 C C . THR B 2 124 ? -74.320 2.534 23.193 1.00 42.02 215 THR B C 1
ATOM 2861 O O . THR B 2 124 ? -73.352 2.580 23.960 1.00 39.13 215 THR B O 1
ATOM 2865 N N . VAL B 2 125 ? -74.291 3.010 21.950 1.00 38.53 216 VAL B N 1
ATOM 2866 C CA . VAL B 2 125 ? -73.165 3.759 21.412 1.00 38.42 216 VAL B CA 1
ATOM 2867 C C . VAL B 2 125 ? -73.711 4.933 20.607 1.00 40.22 216 VAL B C 1
ATOM 2868 O O . VAL B 2 125 ? -74.456 4.716 19.645 1.00 40.25 216 VAL B O 1
ATOM 2872 N N . HIS B 2 126 ? -73.356 6.161 20.985 1.00 35.60 217 HIS B N 1
ATOM 2873 C CA . HIS B 2 126 ? -73.843 7.346 20.267 1.00 37.85 217 HIS B CA 1
ATOM 2874 C C . HIS B 2 126 ? -72.877 7.849 19.200 1.00 39.22 217 HIS B C 1
ATOM 2875 O O . HIS B 2 126 ? -73.284 8.436 18.184 1.00 38.87 217 HIS B O 1
ATOM 2882 N N . VAL B 2 127 ? -71.593 7.631 19.445 1.00 38.11 218 VAL B N 1
ATOM 2883 C CA . VAL B 2 127 ? -70.546 8.182 18.613 1.00 34.27 218 VAL B CA 1
ATOM 2884 C C . VAL B 2 127 ? -69.524 7.099 18.296 1.00 38.76 218 VAL B C 1
ATOM 2885 O O . VAL B 2 127 ? -68.952 6.477 19.200 1.00 34.90 218 VAL B O 1
ATOM 2889 N N . VAL B 2 128 ? -69.301 6.870 17.006 1.00 32.58 219 VAL B N 1
ATOM 2890 C CA . VAL B 2 128 ? -68.313 5.898 16.579 1.00 34.77 219 VAL B CA 1
ATOM 2891 C C . VAL B 2 128 ? -67.114 6.616 15.976 1.00 38.64 219 VAL B C 1
ATOM 2892 O O . VAL B 2 128 ? -67.271 7.454 15.089 1.00 38.26 219 VAL B O 1
ATOM 2896 N N . ILE B 2 129 ? -65.917 6.294 16.455 1.00 35.39 220 ILE B N 1
ATOM 2897 C CA . ILE B 2 129 ? -64.704 6.799 15.824 1.00 37.48 220 ILE B CA 1
ATOM 2898 C C . ILE B 2 129 ? -64.025 5.585 15.235 1.00 36.08 220 ILE B C 1
ATOM 2899 O O . ILE B 2 129 ? -63.840 4.589 15.931 1.00 33.49 220 ILE B O 1
ATOM 2904 N N . ALA B 2 130 ? -63.673 5.655 13.951 1.00 34.55 221 ALA B N 1
ATOM 2905 C CA . ALA B 2 130 ? -63.287 4.449 13.223 1.00 36.53 221 ALA B CA 1
ATOM 2906 C C . ALA B 2 130 ? -62.435 4.680 11.972 1.00 34.71 221 ALA B C 1
ATOM 2907 O O . ALA B 2 130 ? -62.473 5.742 11.350 1.00 31.99 221 ALA B O 1
ATOM 2909 N N . THR B 2 131 ? -61.675 3.644 11.628 1.00 34.17 222 THR B N 1
ATOM 2910 C CA . THR B 2 131 ? -61.004 3.512 10.345 1.00 34.73 222 THR B CA 1
ATOM 2911 C C . THR B 2 131 ? -62.033 3.041 9.313 1.00 36.56 222 THR B C 1
ATOM 2912 O O . THR B 2 131 ? -63.006 2.376 9.683 1.00 35.38 222 THR B O 1
ATOM 2916 N N . PRO B 2 132 ? -61.833 3.384 8.022 1.00 34.70 223 PRO B N 1
ATOM 2917 C CA . PRO B 2 132 ? -62.853 3.102 7.000 1.00 34.50 223 PRO B CA 1
ATOM 2918 C C . PRO B 2 132 ? -63.220 1.621 6.883 1.00 33.18 223 PRO B C 1
ATOM 2919 O O . PRO B 2 132 ? -64.397 1.273 6.890 1.00 34.34 223 PRO B O 1
ATOM 2923 N N . GLY B 2 133 ? -62.215 0.763 6.775 1.00 35.97 224 GLY B N 1
ATOM 2924 C CA . GLY B 2 133 ? -62.446 -0.655 6.568 1.00 34.66 224 GLY B CA 1
ATOM 2925 C C . GLY B 2 133 ? -63.283 -1.316 7.643 1.00 37.81 224 GLY B C 1
ATOM 2926 O O . GLY B 2 133 ? -64.234 -2.040 7.342 1.00 34.98 224 GLY B O 1
ATOM 2927 N N . ARG B 2 134 ? -62.925 -1.070 8.902 1.00 36.62 225 ARG B N 1
ATOM 2928 C CA . ARG B 2 134 ? -63.619 -1.677 10.035 1.00 35.07 225 ARG B CA 1
ATOM 2929 C C . ARG B 2 134 ? -65.076 -1.214 10.134 1.00 32.06 225 ARG B C 1
ATOM 2930 O O . ARG B 2 134 ? -65.976 -2.031 10.293 1.00 33.39 225 ARG B O 1
ATOM 2938 N N . ILE B 2 135 ? -65.328 0.085 10.029 1.00 33.16 226 ILE B N 1
ATOM 2939 C CA . ILE B 2 135 ? -66.704 0.552 10.185 1.00 33.88 226 ILE B CA 1
ATOM 2940 C C . ILE B 2 135 ? -67.621 0.075 9.035 1.00 36.41 226 ILE B C 1
ATOM 2941 O O . ILE B 2 135 ? -68.774 -0.287 9.283 1.00 35.61 226 ILE B O 1
ATOM 2946 N N . LEU B 2 136 ? -67.115 0.033 7.796 1.00 37.31 227 LEU B N 1
ATOM 2947 C CA . LEU B 2 136 ? -67.912 -0.498 6.682 1.00 36.64 227 LEU B CA 1
ATOM 2948 C C . LEU B 2 136 ? -68.246 -1.967 6.912 1.00 35.99 227 LEU B C 1
ATOM 2949 O O . LEU B 2 136 ? -69.389 -2.383 6.719 1.00 38.94 227 LEU B O 1
ATOM 2954 N N . ASP B 2 137 ? -67.245 -2.746 7.312 1.00 33.28 228 ASP B N 1
ATOM 2955 C CA . ASP B 2 137 ? -67.452 -4.150 7.669 1.00 39.21 228 ASP B CA 1
ATOM 2956 C C . ASP B 2 137 ? -68.543 -4.303 8.735 1.00 39.55 228 ASP B C 1
ATOM 2957 O O . ASP B 2 137 ? -69.393 -5.190 8.641 1.00 37.48 228 ASP B O 1
ATOM 2962 N N . LEU B 2 138 ? -68.532 -3.416 9.731 1.00 37.85 229 LEU B N 1
ATOM 2963 C CA . LEU B 2 138 ? -69.512 -3.474 10.817 1.00 39.02 229 LEU B CA 1
ATOM 2964 C C . LEU B 2 138 ? -70.914 -3.077 10.362 1.00 39.65 229 LEU B C 1
ATOM 2965 O O . LEU B 2 138 ? -71.908 -3.647 10.835 1.00 36.84 229 LEU B O 1
ATOM 2970 N N . ILE B 2 139 ? -70.993 -2.084 9.477 1.00 35.16 230 ILE B N 1
ATOM 2971 C CA . ILE B 2 139 ? -72.275 -1.668 8.894 1.00 38.68 230 ILE B CA 1
ATOM 2972 C C . ILE B 2 139 ? -72.867 -2.774 8.005 1.00 41.56 230 ILE B C 1
ATOM 2973 O O . ILE B 2 139 ? -74.063 -3.082 8.089 1.00 44.21 230 ILE B O 1
ATOM 2978 N N . LYS B 2 140 ? -72.025 -3.373 7.165 1.00 39.70 231 LYS B N 1
ATOM 2979 C CA . LYS B 2 140 ? -72.465 -4.432 6.257 1.00 41.35 231 LYS B CA 1
ATOM 2980 C C . LYS B 2 140 ? -72.849 -5.732 6.977 1.00 44.55 231 LYS B C 1
ATOM 2981 O O . LYS B 2 140 ? -73.658 -6.500 6.469 1.00 44.54 231 LYS B O 1
ATOM 2987 N N . LYS B 2 141 ? -72.276 -5.973 8.156 1.00 44.77 232 LYS B N 1
ATOM 2988 C CA . LYS B 2 141 ? -72.655 -7.131 8.969 1.00 44.18 232 LYS B CA 1
ATOM 2989 C C . LYS B 2 141 ? -73.932 -6.871 9.767 1.00 43.90 232 LYS B C 1
ATOM 2990 O O . LYS B 2 141 ? -74.408 -7.746 10.474 1.00 45.14 232 LYS B O 1
ATOM 2996 N N . GLY B 2 142 ? -74.472 -5.662 9.674 1.00 40.32 233 GLY B N 1
ATOM 2997 C CA . GLY B 2 142 ? -75.666 -5.318 10.416 1.00 40.14 233 GLY B CA 1
ATOM 2998 C C . GLY B 2 142 ? -75.418 -5.018 11.889 1.00 42.80 233 GLY B C 1
ATOM 2999 O O . GLY B 2 142 ? -76.360 -4.760 12.638 1.00 43.50 233 GLY B O 1
ATOM 3000 N N . VAL B 2 143 ? -74.156 -5.060 12.310 1.00 40.37 234 VAL B N 1
ATOM 3001 C CA . VAL B 2 143 ? -73.802 -4.833 13.715 1.00 41.42 234 VAL B CA 1
ATOM 3002 C C . VAL B 2 143 ? -73.846 -3.349 14.068 1.00 41.32 234 VAL B C 1
ATOM 3003 O O . VAL B 2 143 ? -74.300 -2.963 15.142 1.00 39.24 234 VAL B O 1
ATOM 3007 N N . ALA B 2 144 ? -73.377 -2.514 13.147 1.00 41.76 235 ALA B N 1
ATOM 3008 C CA . ALA B 2 144 ? -73.443 -1.071 13.332 1.00 39.56 235 ALA B CA 1
ATOM 3009 C C . ALA B 2 144 ? -74.604 -0.494 12.528 1.00 39.82 235 ALA B C 1
ATOM 3010 O O . ALA B 2 144 ? -74.526 -0.391 11.305 1.00 40.01 235 ALA B O 1
ATOM 3012 N N . LYS B 2 145 ? -75.671 -0.105 13.218 1.00 36.15 236 LYS B N 1
ATOM 3013 C CA . LYS B 2 145 ? -76.868 0.395 12.550 1.00 41.25 236 LYS B CA 1
ATOM 3014 C C . LYS B 2 145 ? -76.823 1.908 12.446 1.00 40.66 236 LYS B C 1
ATOM 3015 O O . LYS B 2 145 ? -76.766 2.607 13.454 1.00 41.24 236 LYS B O 1
ATOM 3021 N N . VAL B 2 146 ? -76.845 2.411 11.217 1.00 39.64 237 VAL B N 1
ATOM 3022 C CA . VAL B 2 146 ? -76.501 3.800 10.967 1.00 41.86 237 VAL B CA 1
ATOM 3023 C C . VAL B 2 146 ? -77.639 4.646 10.387 1.00 43.49 237 VAL B C 1
ATOM 3024 O O . VAL B 2 146 ? -77.396 5.707 9.823 1.00 41.62 237 VAL B O 1
ATOM 3028 N N . ASP B 2 147 ? -78.878 4.206 10.560 1.00 42.47 238 ASP B N 1
ATOM 3029 C CA . ASP B 2 147 ? -80.010 4.932 9.986 1.00 47.16 238 ASP B CA 1
ATOM 3030 C C . ASP B 2 147 ? -80.390 6.180 10.793 1.00 51.08 238 ASP B C 1
ATOM 3031 O O . ASP B 2 147 ? -81.268 6.949 10.382 1.00 47.42 238 ASP B O 1
ATOM 3036 N N . HIS B 2 148 ? -79.729 6.395 11.930 1.00 44.92 239 HIS B N 1
ATOM 3037 C CA . HIS B 2 148 ? -79.956 7.613 12.699 1.00 44.69 239 HIS B CA 1
ATOM 3038 C C . HIS B 2 148 ? -78.757 8.546 12.663 1.00 45.01 239 HIS B C 1
ATOM 3039 O O . HIS B 2 148 ? -78.734 9.562 13.364 1.00 43.92 239 HIS B O 1
ATOM 3046 N N . VAL B 2 149 ? -77.749 8.196 11.869 1.00 43.24 240 VAL B N 1
ATOM 3047 C CA . VAL B 2 149 ? -76.556 9.029 11.799 1.00 43.60 240 VAL B CA 1
ATOM 3048 C C . VAL B 2 149 ? -76.881 10.335 11.090 1.00 45.22 240 VAL B C 1
ATOM 3049 O O . VAL B 2 149 ? -77.302 10.338 9.932 1.00 43.80 240 VAL B O 1
ATOM 3053 N N . GLN B 2 150 ? -76.712 11.443 11.799 1.00 42.15 241 GLN B N 1
ATOM 3054 C CA . GLN B 2 150 ? -77.042 12.743 11.235 1.00 45.13 241 GLN B CA 1
ATOM 3055 C C . GLN B 2 150 ? -75.784 13.556 10.973 1.00 43.98 241 GLN B C 1
ATOM 3056 O O . GLN B 2 150 ? -75.833 14.612 10.337 1.00 45.10 241 GLN B O 1
ATOM 3062 N N . MET B 2 151 ? -74.646 13.055 11.439 1.00 40.31 242 MET B N 1
ATOM 3063 C CA . MET B 2 151 ? -73.390 13.738 11.168 1.00 39.37 242 MET B CA 1
ATOM 3064 C C . MET B 2 151 ? -72.259 12.751 10.959 1.00 40.42 242 MET B C 1
ATOM 3065 O O . MET B 2 151 ? -72.110 11.783 11.713 1.00 40.74 242 MET B O 1
ATOM 3070 N N . ILE B 2 152 ? -71.467 12.991 9.922 1.00 36.86 243 ILE B N 1
ATOM 3071 C CA . ILE B 2 152 ? -70.232 12.251 9.741 1.00 36.32 243 ILE B CA 1
ATOM 3072 C C . ILE B 2 152 ? -69.090 13.236 9.472 1.00 37.26 243 ILE B C 1
ATOM 3073 O O . ILE B 2 152 ? -69.266 14.240 8.782 1.00 38.29 243 ILE B O 1
ATOM 3078 N N . VAL B 2 153 ? -67.940 12.970 10.083 1.00 36.80 244 VAL B N 1
ATOM 3079 C CA . VAL B 2 153 ? -66.740 13.779 9.905 1.00 34.48 244 VAL B CA 1
ATOM 3080 C C . VAL B 2 153 ? -65.711 12.955 9.161 1.00 38.86 244 VAL B C 1
ATOM 3081 O O . VAL B 2 153 ? -65.500 11.787 9.492 1.00 35.66 244 VAL B O 1
ATOM 3085 N N . LEU B 2 154 ? -65.082 13.548 8.144 1.00 35.81 245 LEU B N 1
ATOM 3086 C CA . LEU B 2 154 ? -63.953 12.906 7.490 1.00 35.74 245 LEU B CA 1
ATOM 3087 C C . LEU B 2 154 ? -62.686 13.662 7.841 1.00 38.06 245 LEU B C 1
ATOM 3088 O O . LEU B 2 154 ? -62.515 14.799 7.420 1.00 41.78 245 LEU B O 1
ATOM 3093 N N . ASP B 2 155 ? -61.800 13.032 8.604 1.00 37.78 246 ASP B N 1
ATOM 3094 C CA . ASP B 2 155 ? -60.577 13.687 9.057 1.00 41.56 246 ASP B CA 1
ATOM 3095 C C . ASP B 2 155 ? -59.410 13.138 8.272 1.00 41.77 246 ASP B C 1
ATOM 3096 O O . ASP B 2 155 ? -59.211 11.919 8.227 1.00 41.80 246 ASP B O 1
ATOM 3101 N N . GLU B 2 156 ? -58.639 14.047 7.674 1.00 41.17 247 GLU B N 1
ATOM 3102 C CA . GLU B 2 156 ? -57.574 13.709 6.721 1.00 43.30 247 GLU B CA 1
ATOM 3103 C C . GLU B 2 156 ? -58.179 12.980 5.527 1.00 40.07 247 GLU B C 1
ATOM 3104 O O . GLU B 2 156 ? -57.802 11.851 5.209 1.00 37.47 247 GLU B O 1
ATOM 3110 N N . ALA B 2 157 ? -59.128 13.654 4.875 1.00 39.89 248 ALA B N 1
ATOM 3111 C CA . ALA B 2 157 ? -59.903 13.072 3.784 1.00 42.63 248 ALA B CA 1
ATOM 3112 C C . ALA B 2 157 ? -59.046 12.593 2.608 1.00 39.54 248 ALA B C 1
ATOM 3113 O O . ALA B 2 157 ? -59.442 11.670 1.917 1.00 39.67 248 ALA B O 1
ATOM 3115 N N . ASP B 2 158 ? -57.878 13.192 2.385 1.00 40.82 249 ASP B N 1
ATOM 3116 C CA . ASP B 2 158 ? -57.019 12.736 1.278 1.00 42.05 249 ASP B CA 1
ATOM 3117 C C . ASP B 2 158 ? -56.522 11.299 1.467 1.00 42.38 249 ASP B C 1
ATOM 3118 O O . ASP B 2 158 ? -56.408 10.546 0.491 1.00 39.01 249 ASP B O 1
ATOM 3123 N N . LYS B 2 159 ? -56.219 10.916 2.707 1.00 38.11 250 LYS B N 1
ATOM 3124 C CA . LYS B 2 159 ? -55.800 9.545 2.964 1.00 40.02 250 LYS B CA 1
ATOM 3125 C C . LYS B 2 159 ? -57.001 8.600 2.945 1.00 39.28 250 LYS B C 1
ATOM 3126 O O . LYS B 2 159 ? -56.875 7.440 2.575 1.00 41.64 250 LYS B O 1
ATOM 3132 N N . LEU B 2 160 ? -58.164 9.097 3.349 1.00 39.75 251 LEU B N 1
ATOM 3133 C CA . LEU B 2 160 ? -59.389 8.306 3.286 1.00 36.74 251 LEU B CA 1
ATOM 3134 C C . LEU B 2 160 ? -59.784 8.027 1.840 1.00 40.39 251 LEU B C 1
ATOM 3135 O O . LEU B 2 160 ? -60.457 7.042 1.550 1.00 40.17 251 LEU B O 1
ATOM 3140 N N . LEU B 2 161 ? -59.373 8.904 0.932 1.00 40.45 252 LEU B N 1
ATOM 3141 C CA . LEU B 2 161 ? -59.849 8.830 -0.442 1.00 38.41 252 LEU B CA 1
ATOM 3142 C C . LEU B 2 161 ? -58.729 8.501 -1.429 1.00 39.50 252 LEU B C 1
ATOM 3143 O O . LEU B 2 161 ? -58.820 8.819 -2.595 1.00 41.82 252 LEU B O 1
ATOM 3148 N N . SER B 2 162 ? -57.677 7.850 -0.946 1.00 43.87 253 SER B N 1
ATOM 3149 C CA . SER B 2 162 ? -56.632 7.336 -1.813 1.00 43.18 253 SER B CA 1
ATOM 3150 C C . SER B 2 162 ? -57.170 6.134 -2.581 1.00 48.17 253 SER B C 1
ATOM 3151 O O . SER B 2 162 ? -58.299 5.692 -2.329 1.00 45.71 253 SER B O 1
ATOM 3154 N N . GLN B 2 163 ? -56.367 5.603 -3.504 1.00 51.81 254 GLN B N 1
ATOM 3155 C CA . GLN B 2 163 ? -56.878 4.687 -4.527 1.00 48.37 254 GLN B CA 1
ATOM 3156 C C . GLN B 2 163 ? -57.499 3.438 -3.938 1.00 48.38 254 GLN B C 1
ATOM 3157 O O . GLN B 2 163 ? -58.576 3.029 -4.356 1.00 47.47 254 GLN B O 1
ATOM 3163 N N . ASP B 2 164 ? -56.841 2.852 -2.942 1.00 50.07 255 ASP B N 1
ATOM 3164 C CA . ASP B 2 164 ? -57.336 1.622 -2.337 1.00 46.39 255 ASP 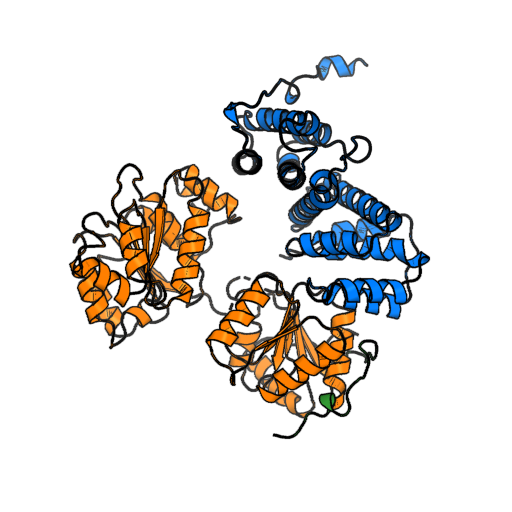B CA 1
ATOM 3165 C C . ASP B 2 164 ? -58.608 1.836 -1.507 1.00 47.81 255 ASP B C 1
ATOM 3166 O O . ASP B 2 164 ? -59.311 0.873 -1.195 1.00 42.78 255 ASP B O 1
ATOM 3171 N N . PHE B 2 165 ? -58.915 3.092 -1.172 1.00 44.98 256 PHE B N 1
ATOM 3172 C CA . PHE B 2 165 ? -59.961 3.379 -0.184 1.00 45.29 256 PHE B CA 1
ATOM 3173 C C . PHE B 2 165 ? -61.179 4.139 -0.703 1.00 44.12 256 PHE B C 1
ATOM 3174 O O . PHE B 2 165 ? -62.175 4.238 0.007 1.00 38.81 256 PHE B O 1
ATOM 3182 N N . VAL B 2 166 ? -61.115 4.664 -1.926 1.00 42.99 257 VAL B N 1
ATOM 3183 C CA . VAL B 2 166 ? -62.191 5.527 -2.417 1.00 43.23 257 VAL B CA 1
ATOM 3184 C C . VAL B 2 166 ? -63.562 4.825 -2.447 1.00 39.73 257 VAL B C 1
ATOM 3185 O O . VAL B 2 166 ? -64.562 5.398 -2.006 1.00 43.97 257 VAL B O 1
ATOM 3189 N N . GLN B 2 167 ? -63.608 3.586 -2.931 1.00 39.57 258 GLN B N 1
ATOM 3190 C CA . GLN B 2 167 ? -64.853 2.813 -2.968 1.00 39.72 258 GLN B CA 1
ATOM 3191 C C . GLN B 2 167 ? -65.366 2.467 -1.550 1.00 41.49 258 GLN B C 1
ATOM 3192 O O . GLN B 2 167 ? -66.577 2.511 -1.274 1.00 40.10 258 GLN B O 1
ATOM 3198 N N . ILE B 2 168 ? -64.444 2.122 -0.657 1.00 39.27 259 ILE B N 1
ATOM 3199 C CA . ILE B 2 168 ? -64.809 1.852 0.733 1.00 38.34 259 ILE B CA 1
ATOM 3200 C C . ILE B 2 168 ? -65.534 3.065 1.318 1.00 37.90 259 ILE B C 1
ATOM 3201 O O . ILE B 2 168 ? -66.616 2.917 1.872 1.00 40.06 259 ILE B O 1
ATOM 3206 N N . MET B 2 169 ? -64.969 4.262 1.150 1.00 37.77 260 MET B N 1
ATOM 3207 C CA . MET B 2 169 ? -65.624 5.495 1.607 1.00 35.40 260 MET B CA 1
ATOM 3208 C C . MET B 2 169 ? -66.963 5.749 0.927 1.00 41.36 260 MET B C 1
ATOM 3209 O O . MET B 2 169 ? -67.902 6.248 1.552 1.00 37.60 260 MET B O 1
ATOM 3214 N N . GLU B 2 170 ? -67.039 5.439 -0.368 1.00 39.84 261 GLU B N 1
ATOM 3215 C CA . GLU B 2 170 ? -68.283 5.613 -1.100 1.00 39.77 261 GLU B CA 1
ATOM 3216 C C . GLU B 2 170 ? -69.371 4.692 -0.546 1.00 39.89 261 GLU B C 1
ATOM 3217 O O . GLU B 2 170 ? -70.507 5.115 -0.332 1.00 40.14 261 GLU B O 1
ATOM 3223 N N . ASP B 2 171 ? -69.018 3.428 -0.333 1.00 40.08 262 ASP B N 1
ATOM 3224 C CA . ASP B 2 171 ? -69.943 2.468 0.247 1.00 40.98 262 ASP B CA 1
ATOM 3225 C C . ASP B 2 171 ? -70.428 2.934 1.621 1.00 41.55 262 ASP B C 1
ATOM 3226 O O . ASP B 2 171 ? -71.618 2.835 1.934 1.00 41.66 262 ASP B O 1
ATOM 3231 N N . ILE B 2 172 ? -69.521 3.464 2.434 1.00 41.09 263 ILE B N 1
ATOM 3232 C CA . ILE B 2 172 ? -69.907 3.930 3.770 1.00 38.17 263 ILE B CA 1
ATOM 3233 C C . ILE B 2 172 ? -70.973 5.011 3.633 1.00 39.99 263 ILE B C 1
ATOM 3234 O O . ILE B 2 172 ? -72.042 4.927 4.245 1.00 38.47 263 ILE B O 1
ATOM 3239 N N . ILE B 2 173 ? -70.684 6.003 2.792 1.00 39.04 264 ILE B N 1
ATOM 3240 C CA . ILE B 2 173 ? -71.575 7.147 2.576 1.00 42.12 264 ILE B CA 1
ATOM 3241 C C . ILE B 2 173 ? -72.969 6.732 2.075 1.00 43.04 264 ILE B C 1
ATOM 3242 O O . ILE B 2 173 ? -73.980 7.321 2.454 1.00 45.51 264 ILE B O 1
ATOM 3247 N N . LEU B 2 174 ? -73.022 5.695 1.248 1.00 42.53 265 LEU B N 1
ATOM 3248 C CA . LEU B 2 174 ? -74.289 5.246 0.687 1.00 42.24 265 LEU B CA 1
ATOM 3249 C C . LEU B 2 174 ? -75.203 4.553 1.711 1.00 44.91 265 LEU B C 1
ATOM 3250 O O . LEU B 2 174 ? -76.405 4.435 1.490 1.00 41.90 265 LEU B O 1
ATOM 3255 N N . THR B 2 175 ? -74.656 4.110 2.842 1.00 44.56 266 THR B N 1
ATOM 3256 C CA . THR B 2 175 ? -75.496 3.493 3.869 1.00 42.07 266 THR B CA 1
ATOM 3257 C C . THR B 2 175 ? -76.158 4.512 4.800 1.00 42.57 266 THR B C 1
ATOM 3258 O O . THR B 2 175 ? -76.989 4.138 5.626 1.00 46.27 266 THR B O 1
ATOM 3262 N N . LEU B 2 176 ? -75.789 5.784 4.675 1.00 41.80 267 LEU B N 1
ATOM 3263 C CA . LEU B 2 176 ? -76.215 6.811 5.630 1.00 43.80 267 LEU B CA 1
ATOM 3264 C C . LEU B 2 176 ? -77.423 7.585 5.120 1.00 46.52 267 LEU B C 1
ATOM 3265 O O . LEU B 2 176 ? -77.637 7.659 3.910 1.00 47.58 267 LEU B O 1
ATOM 3270 N N . PRO B 2 177 ? -78.217 8.161 6.041 1.00 48.86 268 PRO B N 1
ATOM 3271 C CA . PRO B 2 177 ? -79.324 9.031 5.623 1.00 48.35 268 PRO B CA 1
ATOM 3272 C C . PRO B 2 177 ? -78.831 10.079 4.642 1.00 50.07 268 PRO B C 1
ATOM 3273 O O . PRO B 2 177 ? -77.765 10.661 4.873 1.00 48.29 268 PRO B O 1
ATOM 3277 N N . LYS B 2 178 ? -79.583 10.291 3.561 1.00 47.61 269 LYS B N 1
ATOM 3278 C CA . LYS B 2 178 ? -79.158 11.156 2.463 1.00 48.07 269 LYS B CA 1
ATOM 3279 C C . LYS B 2 178 ? -78.927 12.597 2.908 1.00 50.24 269 LYS B C 1
ATOM 3280 O O . LYS B 2 178 ? -78.180 13.334 2.269 1.00 48.89 269 LYS B O 1
ATOM 3282 N N . ASN B 2 179 ? -79.560 12.999 4.006 1.00 49.41 270 ASN B N 1
ATOM 3283 C CA . ASN B 2 179 ? -79.440 14.376 4.460 1.00 51.19 270 ASN B CA 1
ATOM 3284 C C . ASN B 2 179 ? -78.349 14.580 5.521 1.00 50.40 270 ASN B C 1
ATOM 3285 O O . ASN B 2 179 ? -78.272 15.651 6.110 1.00 50.60 270 ASN B O 1
ATOM 3290 N N . ARG B 2 180 ? -77.515 13.564 5.754 1.00 50.59 271 ARG B N 1
ATOM 3291 C CA . ARG B 2 180 ? -76.467 13.624 6.785 1.00 46.66 271 ARG B CA 1
ATOM 3292 C C . ARG B 2 180 ? -75.603 14.871 6.612 1.00 44.15 271 ARG B C 1
ATOM 3293 O O . ARG B 2 180 ? -75.279 15.275 5.500 1.00 43.33 271 ARG B O 1
ATOM 3301 N N . GLN B 2 181 ? -75.252 15.503 7.718 1.00 45.72 272 GLN B N 1
ATOM 3302 C CA . GLN B 2 181 ? -74.311 16.597 7.647 1.00 42.68 272 GLN B CA 1
ATOM 3303 C C . GLN B 2 181 ? -72.926 15.990 7.465 1.00 44.51 272 GLN B C 1
ATOM 3304 O O . GLN B 2 181 ? -72.604 14.982 8.103 1.00 42.40 272 GLN B O 1
ATOM 3310 N N . ILE B 2 182 ? -72.119 16.576 6.585 1.00 38.04 273 ILE B N 1
ATOM 3311 C CA . ILE B 2 182 ? -70.762 16.101 6.402 1.00 38.46 273 ILE B CA 1
ATOM 3312 C C . ILE B 2 182 ? -69.793 17.211 6.747 1.00 38.73 273 ILE B C 1
ATOM 3313 O O . ILE B 2 182 ? -69.967 18.337 6.311 1.00 42.81 273 ILE B O 1
ATOM 3318 N N . LEU B 2 183 ? -68.787 16.886 7.557 1.00 41.55 274 LEU B N 1
ATOM 3319 C CA . LEU B 2 183 ? -67.668 17.782 7.820 1.00 39.86 274 LEU B CA 1
ATOM 3320 C C . LEU B 2 183 ? -66.392 17.133 7.313 1.00 40.05 274 LEU B C 1
ATOM 3321 O O . LEU B 2 183 ? -65.983 16.053 7.781 1.00 39.16 274 LEU B O 1
ATOM 3326 N N . LEU B 2 184 ? -65.747 17.816 6.377 1.00 37.31 275 LEU B N 1
ATOM 3327 C CA . LEU B 2 184 ? -64.588 17.272 5.687 1.00 40.32 275 LEU B CA 1
ATOM 3328 C C . LEU B 2 184 ? -63.349 18.131 5.953 1.00 40.87 275 LEU B C 1
ATOM 3329 O O . LEU B 2 184 ? -63.381 19.346 5.751 1.00 40.62 275 LEU B O 1
ATOM 3334 N N . TYR B 2 185 ? -62.266 17.491 6.398 1.00 37.64 276 TYR B N 1
ATOM 3335 C CA . TYR B 2 185 ? -61.004 18.167 6.684 1.00 36.80 276 TYR B CA 1
ATOM 3336 C C . TYR B 2 185 ? -59.871 17.468 5.956 1.00 40.62 276 TYR B C 1
ATOM 3337 O O . TYR B 2 185 ? -59.776 16.240 5.971 1.00 40.34 276 TYR B O 1
ATOM 3346 N N . SER B 2 186 ? -59.002 18.245 5.319 1.00 40.09 277 SER B N 1
ATOM 3347 C CA . SER B 2 186 ? -57.921 17.648 4.561 1.00 40.76 277 SER B CA 1
ATOM 3348 C C . SER B 2 186 ? -56.751 18.611 4.415 1.00 40.90 277 SER B C 1
ATOM 3349 O O . SER B 2 186 ? -56.939 19.823 4.344 1.00 42.53 277 SER B O 1
ATOM 3352 N N . ALA B 2 187 ? -55.542 18.061 4.392 1.00 38.12 278 ALA B N 1
ATOM 3353 C CA . ALA B 2 187 ? -54.355 18.850 4.113 1.00 43.40 278 ALA B CA 1
ATOM 3354 C C . ALA B 2 187 ? -54.214 19.098 2.606 1.00 46.10 278 ALA B C 1
ATOM 3355 O O . ALA B 2 187 ? -53.814 20.179 2.174 1.00 50.01 278 ALA B O 1
ATOM 3357 N N . THR B 2 188 ? -54.553 18.093 1.809 1.00 44.22 279 THR B N 1
ATOM 3358 C CA . THR B 2 188 ? -54.364 18.191 0.368 1.00 44.97 279 THR B CA 1
ATOM 3359 C C . THR B 2 188 ? -55.640 17.803 -0.383 1.00 45.09 279 THR B C 1
ATOM 3360 O O . THR B 2 188 ? -56.553 17.186 0.187 1.00 42.45 279 THR B O 1
ATOM 3364 N N . PHE B 2 189 ? -55.722 18.190 -1.655 1.00 46.35 280 PHE B N 1
ATOM 3365 C CA . PHE B 2 189 ? -56.957 17.998 -2.406 1.00 40.42 280 PHE B CA 1
ATOM 3366 C C . PHE B 2 189 ? -56.728 17.421 -3.801 1.00 45.47 280 PHE B C 1
ATOM 3367 O O . PHE B 2 189 ? -56.923 18.107 -4.812 1.00 41.04 280 PHE B O 1
ATOM 3375 N N . PRO B 2 190 ? -56.349 16.134 -3.855 1.00 43.30 281 PRO B N 1
ATOM 3376 C CA . PRO B 2 190 ? -56.207 15.405 -5.112 1.00 41.49 281 PRO B CA 1
ATOM 3377 C C . PRO B 2 190 ? -57.558 15.294 -5.802 1.00 44.58 281 PRO B C 1
ATOM 3378 O O . PRO B 2 190 ? -58.572 15.640 -5.185 1.00 40.24 281 PRO B O 1
ATOM 3382 N N . LEU B 2 191 ? -57.571 14.816 -7.048 1.00 46.45 282 LEU B N 1
ATOM 3383 C CA . LEU B 2 191 ? -58.816 14.638 -7.802 1.00 45.72 282 LEU B CA 1
ATOM 3384 C C . LEU B 2 191 ? -59.888 13.861 -7.020 1.00 41.46 282 LEU B C 1
ATOM 3385 O O . LEU B 2 191 ? -61.055 14.267 -6.958 1.00 41.55 282 LEU B O 1
ATOM 3390 N N . SER B 2 192 ? -59.476 12.740 -6.445 1.00 39.28 283 SER B N 1
ATOM 3391 C CA . SER B 2 192 ? -60.365 11.875 -5.669 1.00 44.25 283 SER B CA 1
ATOM 3392 C C . SER B 2 192 ? -61.154 12.641 -4.605 1.00 41.73 283 SER B C 1
ATOM 3393 O O . SER B 2 192 ? -62.367 12.461 -4.480 1.00 42.62 283 SER B O 1
ATOM 3396 N N . VAL B 2 193 ? -60.473 13.495 -3.842 1.00 41.66 284 VAL B N 1
ATOM 3397 C CA . VAL B 2 193 ? -61.158 14.315 -2.846 1.00 39.22 284 VAL B CA 1
ATOM 3398 C C . VAL B 2 193 ? -62.084 15.318 -3.537 1.00 40.73 284 VAL B C 1
ATOM 3399 O O . VAL B 2 193 ? -63.214 15.548 -3.088 1.00 40.29 284 VAL B O 1
ATOM 3403 N N . GLN B 2 194 ? -61.607 15.910 -4.634 1.00 43.43 285 GLN B N 1
ATOM 3404 C CA . GLN B 2 194 ? -62.437 16.806 -5.449 1.00 43.19 285 GLN B CA 1
ATOM 3405 C C . GLN B 2 194 ? -63.711 16.110 -5.948 1.00 39.19 285 GLN B C 1
ATOM 3406 O O . GLN B 2 194 ? -64.805 16.668 -5.848 1.00 41.16 285 GLN B O 1
ATOM 3412 N N . LYS B 2 195 ? -63.576 14.891 -6.464 1.00 38.55 286 LYS B N 1
ATOM 3413 C CA . LYS B 2 195 ? -64.751 14.135 -6.918 1.00 42.41 286 LYS B CA 1
ATOM 3414 C C . LYS B 2 195 ? -65.735 13.892 -5.768 1.00 44.95 286 LYS B C 1
ATOM 3415 O O . LYS B 2 195 ? -66.934 14.182 -5.881 1.00 42.72 286 LYS B O 1
ATOM 3421 N N . PHE B 2 196 ? -65.219 13.367 -4.656 1.00 43.19 287 PHE B N 1
ATOM 3422 C CA . PHE B 2 196 ? -66.055 13.063 -3.504 1.00 39.11 287 PHE B CA 1
ATOM 3423 C C . PHE B 2 196 ? -66.804 14.314 -3.080 1.00 41.53 287 PHE B C 1
ATOM 3424 O O . PHE B 2 196 ? -68.016 14.272 -2.841 1.00 41.12 287 PHE B O 1
ATOM 3432 N N . MET B 2 197 ? -66.069 15.421 -2.990 1.00 41.44 288 MET B N 1
ATOM 3433 C CA . MET B 2 197 ? -66.637 16.717 -2.615 1.00 46.96 288 MET B CA 1
ATOM 3434 C C . MET B 2 197 ? -67.853 17.068 -3.457 1.00 45.17 288 MET B C 1
ATOM 3435 O O . MET B 2 197 ? -68.941 17.292 -2.927 1.00 50.07 288 MET B O 1
ATOM 3440 N N . ASN B 2 198 ? -67.646 17.120 -4.771 1.00 46.68 289 ASN B N 1
ATOM 3441 C CA . ASN B 2 198 ? -68.699 17.472 -5.728 1.00 49.99 289 ASN B CA 1
ATOM 3442 C C . ASN B 2 198 ? -69.942 16.591 -5.603 1.00 46.47 289 ASN B C 1
ATOM 3443 O O . ASN B 2 198 ? -71.056 17.104 -5.558 1.00 47.38 289 ASN B O 1
ATOM 3448 N N . SER B 2 199 ? -69.754 15.273 -5.526 1.00 44.88 290 SER B N 1
ATOM 3449 C CA . SER B 2 199 ? -70.884 14.347 -5.364 1.00 46.74 290 SER B CA 1
ATOM 3450 C C . SER B 2 199 ? -71.655 14.548 -4.054 1.00 47.06 290 SER B C 1
ATOM 3451 O O . SER B 2 199 ? -72.886 14.631 -4.038 1.00 46.91 290 SER B O 1
ATOM 3454 N N . HIS B 2 200 ? -70.932 14.624 -2.945 1.00 44.32 291 HIS B N 1
ATOM 3455 C CA . HIS B 2 200 ? -71.592 14.457 -1.656 1.00 47.65 291 HIS B CA 1
ATOM 3456 C C . HIS B 2 200 ? -71.802 15.745 -0.857 1.00 45.04 291 HIS B C 1
ATOM 3457 O O . HIS B 2 200 ? -72.865 15.929 -0.271 1.00 45.68 291 HIS B O 1
ATOM 3464 N N . LEU B 2 201 ? -70.817 16.635 -0.841 1.00 42.84 292 LEU B N 1
ATOM 3465 C CA . LEU B 2 201 ? -70.944 17.864 -0.053 1.00 44.61 292 LEU B CA 1
ATOM 3466 C C . LEU B 2 201 ? -72.023 18.758 -0.643 1.00 49.71 292 LEU B C 1
ATOM 3467 O O . LEU B 2 201 ? -72.169 18.854 -1.863 1.00 48.69 292 LEU B O 1
ATOM 3472 N N . GLN B 2 202 ? -72.783 19.410 0.227 1.00 50.16 293 GLN B N 1
ATOM 3473 C CA . GLN B 2 202 ? -73.892 20.228 -0.223 1.00 49.27 293 GLN B CA 1
ATOM 3474 C C . GLN B 2 202 ? -73.663 21.690 0.119 1.00 50.22 293 GLN B C 1
ATOM 3475 O O . GLN B 2 202 ? -73.860 22.116 1.261 1.00 51.68 293 GLN B O 1
ATOM 3481 N N . LYS B 2 203 ? -73.238 22.443 -0.893 1.00 46.98 294 LYS B N 1
ATOM 3482 C CA . LYS B 2 203 ? -72.891 23.856 -0.757 1.00 53.57 294 LYS B CA 1
ATOM 3483 C C . LYS B 2 203 ? -72.035 24.101 0.494 1.00 50.65 294 LYS B C 1
ATOM 3484 O O . LYS B 2 203 ? -72.400 24.910 1.349 1.00 48.55 294 LYS B O 1
ATOM 3490 N N . PRO B 2 204 ? -70.892 23.397 0.603 1.00 49.97 295 PRO B N 1
ATOM 3491 C CA . PRO B 2 204 ? -70.117 23.424 1.853 1.00 49.91 295 PRO B CA 1
ATOM 3492 C C . PRO B 2 204 ? -69.580 24.803 2.213 1.00 50.19 295 PRO B C 1
ATOM 3493 O O . PRO B 2 204 ? -69.219 25.575 1.331 1.00 47.33 295 PRO B O 1
ATOM 3497 N N . TYR B 2 205 ? -69.543 25.112 3.504 1.00 51.20 296 TYR B N 1
ATOM 3498 C CA . TYR B 2 205 ? -68.815 26.282 3.963 1.00 48.03 296 TYR B CA 1
ATOM 3499 C C . TYR B 2 205 ? -67.329 25.967 3.819 1.00 51.85 296 TYR B C 1
ATOM 3500 O O . TYR B 2 205 ? -66.858 24.926 4.287 1.00 54.06 296 TYR B O 1
ATOM 3509 N N . GLU B 2 206 ? -66.593 26.843 3.147 1.00 48.22 297 GLU B N 1
ATOM 3510 C CA . GLU B 2 206 ? -65.179 26.596 2.907 1.00 51.01 297 GLU B CA 1
ATOM 3511 C C . GLU B 2 206 ? -64.297 27.263 3.953 1.00 54.29 297 GLU B C 1
ATOM 3512 O O . GLU B 2 206 ? -64.466 28.440 4.272 1.00 58.09 297 GLU B O 1
ATOM 3518 N N . ILE B 2 207 ? -63.341 26.502 4.470 1.00 51.83 298 ILE B N 1
ATOM 3519 C CA . ILE B 2 207 ? -62.389 27.018 5.436 1.00 54.37 298 ILE B CA 1
ATOM 3520 C C . ILE B 2 207 ? -60.989 26.731 4.934 1.00 50.06 298 ILE B C 1
ATOM 3521 O O . ILE B 2 207 ? -60.654 25.587 4.631 1.00 49.28 298 ILE B O 1
ATOM 3526 N N . ASN B 2 208 ? -60.175 27.767 4.810 1.00 51.73 299 ASN B N 1
ATOM 3527 C CA . ASN B 2 208 ? -58.786 27.545 4.451 1.00 59.29 299 ASN B CA 1
ATOM 3528 C C . ASN B 2 208 ? -57.932 28.079 5.575 1.00 63.91 299 ASN B C 1
ATOM 3529 O O . ASN B 2 208 ? -57.559 29.251 5.593 1.00 67.62 299 ASN B O 1
ATOM 3534 N N . LEU B 2 209 ? -57.656 27.203 6.533 1.00 62.58 300 LEU B N 1
ATOM 3535 C CA . LEU B 2 209 ? -56.912 27.571 7.716 1.00 65.08 300 LEU B CA 1
ATOM 3536 C C . LEU B 2 209 ? -55.669 26.714 7.815 1.00 66.42 300 LEU B C 1
ATOM 3537 O O . LEU B 2 209 ? -55.624 25.742 8.574 1.00 65.32 300 LEU B O 1
ATOM 3542 N N . MET B 2 210 ? -54.668 27.074 7.022 1.00 71.06 301 MET B N 1
ATOM 3543 C CA . MET B 2 210 ? -53.430 26.321 6.973 1.00 74.42 301 MET B CA 1
ATOM 3544 C C . MET B 2 210 ? -52.400 26.978 7.876 1.00 76.86 301 MET B C 1
ATOM 3545 O O . MET B 2 210 ? -51.640 27.854 7.450 1.00 76.73 301 MET B O 1
ATOM 3550 N N . GLU B 2 211 ? -52.407 26.564 9.137 1.00 73.67 302 GLU B N 1
ATOM 3551 C CA . GLU B 2 211 ? -51.354 26.932 10.059 1.00 68.84 302 GLU B CA 1
ATOM 3552 C C . GLU B 2 211 ? -50.072 26.272 9.605 1.00 65.70 302 GLU B C 1
ATOM 3553 O O . GLU B 2 211 ? -50.052 25.080 9.321 1.00 68.12 302 GLU B O 1
ATOM 3559 N N . GLU B 2 212 ? -49.005 27.048 9.519 1.00 66.36 303 GLU B N 1
ATOM 3560 C CA . GLU B 2 212 ? -47.717 26.500 9.139 1.00 64.79 303 GLU B CA 1
ATOM 3561 C C . GLU B 2 212 ? -46.844 26.316 10.366 1.00 60.34 303 GLU B C 1
ATOM 3562 O O . GLU B 2 212 ? -47.040 26.983 11.382 1.00 64.55 303 GLU B O 1
ATOM 3568 N N . LEU B 2 213 ? -45.900 25.389 10.275 1.00 56.75 304 LEU B N 1
ATOM 3569 C CA . LEU B 2 213 ? -44.826 25.311 11.243 1.00 56.17 304 LEU B CA 1
ATOM 3570 C C . LEU B 2 213 ? -44.055 26.619 11.202 1.00 56.30 304 LEU B C 1
ATOM 3571 O O . LEU B 2 213 ? -43.642 27.060 10.128 1.00 56.64 304 LEU B O 1
ATOM 3576 N N . THR B 2 214 ? -43.872 27.248 12.358 1.00 51.69 305 THR B N 1
ATOM 3577 C CA . THR B 2 214 ? -43.084 28.474 12.423 1.00 53.48 305 THR B CA 1
ATOM 3578 C C . THR B 2 214 ? -42.031 28.409 13.523 1.00 53.44 305 THR B C 1
ATOM 3579 O O . THR B 2 214 ? -42.109 27.573 14.422 1.00 50.17 305 THR B O 1
ATOM 3583 N N . LEU B 2 215 ? -41.047 29.302 13.436 1.00 55.12 306 LEU B N 1
ATOM 3584 C CA . LEU B 2 215 ? -39.970 29.373 14.414 1.00 52.95 306 LEU B CA 1
ATOM 3585 C C . LEU B 2 215 ? -40.243 30.471 15.439 1.00 56.89 306 LEU B C 1
ATOM 3586 O O . LEU B 2 215 ? -39.501 30.621 16.414 1.00 54.20 306 LEU B O 1
ATOM 3591 N N . LYS B 2 216 ? -41.318 31.227 15.219 1.00 56.24 307 LYS B N 1
ATOM 3592 C CA . LYS B 2 216 ? -41.675 32.336 16.102 1.00 55.49 307 LYS B CA 1
ATOM 3593 C C . LYS B 2 216 ? -41.898 31.856 17.531 1.00 56.57 307 LYS B C 1
ATOM 3594 O O . LYS B 2 216 ? -42.642 30.908 17.767 1.00 56.44 307 LYS B O 1
ATOM 3596 N N . GLY B 2 217 ? -41.244 32.511 18.483 1.00 54.18 308 GLY B N 1
ATOM 3597 C CA . GLY B 2 217 ? -41.384 32.143 19.875 1.00 56.19 308 GLY B CA 1
ATOM 3598 C C . GLY B 2 217 ? -40.383 31.088 20.297 1.00 57.98 308 GLY B C 1
ATOM 3599 O O . GLY B 2 217 ? -40.341 30.693 21.460 1.00 62.00 308 GLY B O 1
ATOM 3600 N N . VAL B 2 218 ? -39.574 30.620 19.354 1.00 56.81 309 VAL B N 1
ATOM 3601 C CA . VAL B 2 218 ? -38.534 29.658 19.685 1.00 55.40 309 VAL B CA 1
ATOM 3602 C C . VAL B 2 218 ? -37.203 30.385 19.748 1.00 51.46 309 VAL B C 1
ATOM 3603 O O . VAL B 2 218 ? -36.738 30.948 18.753 1.00 51.61 309 VAL B O 1
ATOM 3607 N N . THR B 2 219 ? -36.597 30.385 20.927 1.00 48.84 310 THR B N 1
ATOM 3608 C CA . THR B 2 219 ? -35.280 30.972 21.095 1.00 46.49 310 THR B CA 1
ATOM 3609 C C . THR B 2 219 ? -34.241 29.977 20.591 1.00 45.60 310 THR B C 1
ATOM 3610 O O . THR B 2 219 ? -34.207 28.831 21.033 1.00 47.28 310 THR B O 1
ATOM 3614 N N . GLN B 2 220 ? -33.394 30.412 19.666 1.00 43.94 311 GLN B N 1
ATOM 3615 C CA . GLN B 2 220 ? -32.451 29.503 19.042 1.00 42.12 311 GLN B CA 1
ATOM 3616 C C . GLN B 2 220 ? -31.019 29.916 19.304 1.00 41.42 311 GLN B C 1
ATOM 3617 O O . GLN B 2 220 ? -30.654 31.069 19.101 1.00 43.25 311 GLN B O 1
ATOM 3623 N N . TYR B 2 221 ? -30.211 28.949 19.729 1.00 39.83 312 TYR B N 1
ATOM 3624 C CA . TYR B 2 221 ? -28.814 29.169 20.069 1.00 39.13 312 TYR B CA 1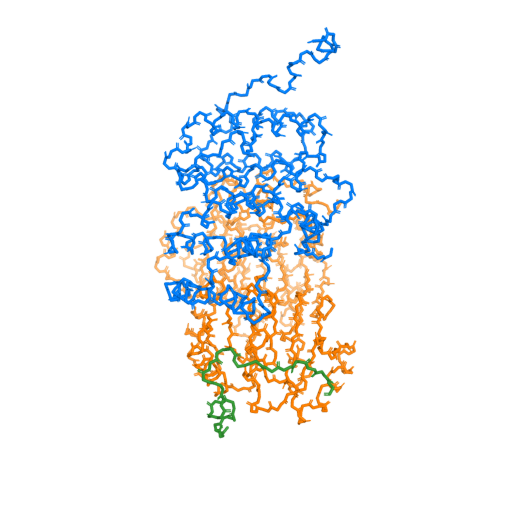
ATOM 3625 C C . TYR B 2 221 ? -27.943 28.109 19.437 1.00 37.26 312 TYR B C 1
ATOM 3626 O O . TYR B 2 221 ? -28.392 26.989 19.213 1.00 35.36 312 TYR B O 1
ATOM 3635 N N . TYR B 2 222 ? -26.683 28.440 19.185 1.00 41.30 313 TYR B N 1
ATOM 3636 C CA . TYR B 2 222 ? -25.724 27.416 18.802 1.00 44.77 313 TYR B CA 1
ATOM 3637 C C . TYR B 2 222 ? -24.461 27.527 19.650 1.00 47.83 313 TYR B C 1
ATOM 3638 O O . TYR B 2 222 ? -24.171 28.569 20.238 1.00 47.85 313 TYR B O 1
ATOM 3647 N N . ALA B 2 223 ? -23.716 26.431 19.696 1.00 46.91 314 ALA B N 1
ATOM 3648 C CA . ALA B 2 223 ? -22.468 26.362 20.430 1.00 52.48 314 ALA B CA 1
ATOM 3649 C C . ALA B 2 223 ? -21.418 25.725 19.534 1.00 52.00 314 ALA B C 1
ATOM 3650 O O . ALA B 2 223 ? -21.619 24.619 19.022 1.00 50.58 314 ALA B O 1
ATOM 3652 N N . TYR B 2 224 ? -20.316 26.438 19.317 1.00 53.59 315 TYR B N 1
ATOM 3653 C CA . TYR B 2 224 ? -19.196 25.895 18.561 1.00 53.69 315 TYR B CA 1
ATOM 3654 C C . TYR B 2 224 ? -18.563 24.782 19.367 1.00 53.80 315 TYR B C 1
ATOM 3655 O O . TYR B 2 224 ? -17.996 25.021 20.434 1.00 53.17 315 TYR B O 1
ATOM 3664 N N . VAL B 2 225 ? -18.657 23.564 18.861 1.00 51.07 316 VAL B N 1
ATOM 3665 C CA . VAL B 2 225 ? -18.114 22.426 19.576 1.00 51.39 316 VAL B CA 1
ATOM 3666 C C . VAL B 2 225 ? -17.414 21.472 18.605 1.00 53.64 316 VAL B C 1
ATOM 3667 O O . VAL B 2 225 ? -17.759 21.412 17.429 1.00 54.12 316 VAL B O 1
ATOM 3671 N N . THR B 2 226 ? -16.400 20.759 19.081 1.00 56.60 317 THR B N 1
ATOM 3672 C CA . THR B 2 226 ? -15.828 19.673 18.298 1.00 52.53 317 THR B CA 1
ATOM 3673 C C . THR B 2 226 ? -16.662 18.443 18.575 1.00 54.98 317 THR B C 1
ATOM 3674 O O . THR B 2 226 ? -17.427 18.406 19.541 1.00 56.48 317 THR B O 1
ATOM 3678 N N . GLU B 2 227 ? -16.519 17.437 17.728 1.00 54.31 318 GLU B N 1
ATOM 3679 C CA . GLU B 2 227 ? -17.262 16.210 17.900 1.00 55.16 318 GLU B CA 1
ATOM 3680 C C . GLU B 2 227 ? -16.895 15.538 19.228 1.00 58.99 318 GLU B C 1
ATOM 3681 O O . GLU B 2 227 ? -17.769 15.034 19.934 1.00 57.38 318 GLU B O 1
ATOM 3687 N N . ARG B 2 228 ? -15.608 15.557 19.573 1.00 58.39 319 ARG B N 1
ATOM 3688 C CA . ARG B 2 228 ? -15.124 14.897 20.782 1.00 63.82 319 ARG B CA 1
ATOM 3689 C C . ARG B 2 228 ? -15.684 15.545 22.054 1.00 60.19 319 ARG B C 1
ATOM 3690 O O . ARG B 2 228 ? -15.770 14.903 23.098 1.00 64.82 319 ARG B O 1
ATOM 3692 N N . GLN B 2 229 ? -16.062 16.817 21.947 1.00 58.02 320 GLN B N 1
ATOM 3693 C CA . GLN B 2 229 ? -16.536 17.598 23.081 1.00 57.77 320 GLN B CA 1
ATOM 3694 C C . GLN B 2 229 ? -18.055 17.581 23.260 1.00 56.95 320 GLN B C 1
ATOM 3695 O O . GLN B 2 229 ? -18.572 18.158 24.220 1.00 58.32 320 GLN B O 1
ATOM 3701 N N . LYS B 2 230 ? -18.767 16.941 22.341 1.00 53.50 321 LYS B N 1
ATOM 3702 C CA . LYS B 2 230 ? -20.220 17.079 22.278 1.00 50.59 321 LYS B CA 1
ATOM 3703 C C . LYS B 2 230 ? -20.937 16.623 23.554 1.00 47.04 321 LYS B C 1
ATOM 3704 O O . LYS B 2 230 ? -21.867 17.286 24.006 1.00 45.16 321 LYS B O 1
ATOM 3710 N N . VAL B 2 231 ? -20.518 15.505 24.134 1.00 47.38 322 VAL B N 1
ATOM 3711 C CA . VAL B 2 231 ? -21.163 15.042 25.367 1.00 53.03 322 VAL B CA 1
ATOM 3712 C C . VAL B 2 231 ? -20.824 15.965 26.554 1.00 46.57 322 VAL B C 1
ATOM 3713 O O . VAL B 2 231 ? -21.673 16.227 27.404 1.00 45.54 322 VAL B O 1
ATOM 3717 N N . HIS B 2 232 ? -19.605 16.491 26.585 1.00 48.66 323 HIS B N 1
ATOM 3718 C CA . HIS B 2 232 ? -19.213 17.440 27.626 1.00 53.15 323 HIS B CA 1
ATOM 3719 C C . HIS B 2 232 ? -20.093 18.682 27.586 1.00 50.76 323 HIS B C 1
ATOM 3720 O O . HIS B 2 232 ? -20.454 19.258 28.626 1.00 47.11 323 HIS B O 1
ATOM 3727 N N . CYS B 2 233 ? -20.438 19.086 26.370 1.00 46.43 324 CYS B N 1
ATOM 3728 C CA . CYS B 2 233 ? -21.262 20.262 26.150 1.00 45.65 324 CYS B CA 1
ATOM 3729 C C . CYS B 2 233 ? -22.693 19.970 26.604 1.00 44.44 324 CYS B C 1
ATOM 3730 O O . CYS B 2 233 ? -23.354 20.797 27.247 1.00 41.01 324 CYS B O 1
ATOM 3733 N N . LEU B 2 234 ? -23.152 18.771 26.263 1.00 39.58 325 LEU B N 1
ATOM 3734 C CA . LEU B 2 234 ? -24.425 18.256 26.736 1.00 40.87 325 LEU B CA 1
ATOM 3735 C C . LEU B 2 234 ? -24.458 18.209 28.288 1.00 43.38 325 LEU B C 1
ATOM 3736 O O . LEU B 2 234 ? -25.448 18.614 28.898 1.00 39.51 325 LEU B O 1
ATOM 3741 N N . ASN B 2 235 ? -23.368 17.744 28.907 1.00 43.26 326 ASN B N 1
ATOM 3742 C CA . ASN B 2 235 ? -23.244 17.736 30.376 1.00 45.09 326 ASN B CA 1
ATOM 3743 C C . ASN B 2 235 ? -23.450 19.124 30.963 1.00 44.91 326 ASN B C 1
ATOM 3744 O O . ASN B 2 235 ? -24.165 19.296 31.951 1.00 46.19 326 ASN B O 1
ATOM 3749 N N . THR B 2 236 ? -22.829 20.111 30.332 1.00 43.74 327 THR B N 1
ATOM 3750 C CA . THR B 2 236 ? -22.953 21.497 30.743 1.00 42.48 327 THR B CA 1
ATOM 3751 C C . THR B 2 236 ? -24.386 21.992 30.617 1.00 46.13 327 THR B C 1
ATOM 3752 O O . THR B 2 236 ? -24.927 22.574 31.555 1.00 42.46 327 THR B O 1
ATOM 3756 N N . LEU B 2 237 ? -25.004 21.766 29.457 1.00 43.97 328 LEU B N 1
ATOM 3757 C CA . LEU B 2 237 ? -26.387 22.205 29.243 1.00 43.42 328 LEU B CA 1
ATOM 3758 C C . LEU B 2 237 ? -27.372 21.621 30.274 1.00 42.11 328 LEU B C 1
ATOM 3759 O O . LEU B 2 237 ? -28.232 22.333 30.797 1.00 38.75 328 LEU B O 1
ATOM 3764 N N . PHE B 2 238 ? -27.242 20.331 30.567 1.00 38.10 329 PHE B N 1
ATOM 3765 C CA . PHE B 2 238 ? -28.196 19.661 31.437 1.00 40.22 329 PHE B CA 1
ATOM 3766 C C . PHE B 2 238 ? -27.860 19.881 32.913 1.00 39.33 329 PHE B C 1
ATOM 3767 O O . PHE B 2 238 ? -28.533 19.356 33.797 1.00 40.19 329 PHE B O 1
ATOM 3775 N N . SER B 2 239 ? -26.828 20.678 33.165 1.00 37.18 330 SER B N 1
ATOM 3776 C CA . SER B 2 239 ? -26.490 21.084 34.522 1.00 43.07 330 SER B CA 1
ATOM 3777 C C . SER B 2 239 ? -26.838 22.554 34.746 1.00 45.30 330 SER B C 1
ATOM 3778 O O . SER B 2 239 ? -26.675 23.073 35.854 1.00 46.16 330 SER B O 1
ATOM 3781 N N . ARG B 2 240 ? -27.337 23.218 33.707 1.00 39.26 331 ARG B N 1
ATOM 3782 C CA . ARG B 2 240 ? -27.652 24.642 33.818 1.00 46.37 331 ARG B CA 1
ATOM 3783 C C . ARG B 2 240 ? -29.110 24.987 33.505 1.00 50.10 331 ARG B C 1
ATOM 3784 O O . ARG B 2 240 ? -29.733 25.753 34.246 1.00 57.70 331 ARG B O 1
ATOM 3792 N N . LEU B 2 241 ? -29.658 24.430 32.430 1.00 41.10 332 LEU B N 1
ATOM 3793 C CA . LEU B 2 241 ? -31.049 24.698 32.058 1.00 41.65 332 LEU B CA 1
ATOM 3794 C C . LEU B 2 241 ? -32.054 24.095 33.040 1.00 40.60 332 LEU B C 1
ATOM 3795 O O . LEU B 2 241 ? -31.721 23.184 33.793 1.00 42.25 332 LEU B O 1
ATOM 3800 N N . GLN B 2 242 ? -33.285 24.606 33.020 1.00 40.91 333 GLN B N 1
ATOM 3801 C CA . GLN B 2 242 ? -34.417 23.893 33.594 1.00 40.79 333 GLN B CA 1
ATOM 3802 C C . GLN B 2 242 ? -35.095 23.086 32.492 1.00 38.14 333 GLN B C 1
ATOM 3803 O O . GLN B 2 242 ? -35.759 23.636 31.614 1.00 42.22 333 GLN B O 1
ATOM 3809 N N . ILE B 2 243 ? -34.920 21.770 32.545 1.00 38.82 334 ILE B N 1
ATOM 3810 C CA . ILE B 2 243 ? -35.543 20.889 31.577 1.00 36.45 334 ILE B CA 1
ATOM 3811 C C . ILE B 2 243 ? -36.710 20.131 32.206 1.00 36.92 334 ILE B C 1
ATOM 3812 O O . ILE B 2 243 ? -36.536 19.341 33.128 1.00 34.94 334 ILE B O 1
ATOM 3817 N N . ASN B 2 244 ? -37.908 20.416 31.718 1.00 35.44 335 ASN B N 1
ATOM 3818 C CA . ASN B 2 244 ? -39.080 19.611 32.020 1.00 33.99 335 ASN B CA 1
ATOM 3819 C C . ASN B 2 244 ? -38.902 18.283 31.270 1.00 37.62 335 ASN B C 1
ATOM 3820 O O . ASN B 2 244 ? -38.581 17.248 31.874 1.00 33.97 335 ASN B O 1
ATOM 3825 N N . GLN B 2 245 ? -39.079 18.325 29.948 1.00 32.09 336 GLN B N 1
ATOM 3826 C CA . GLN B 2 245 ? -38.644 17.228 29.081 1.00 36.88 336 GLN B CA 1
ATOM 3827 C C . GLN B 2 245 ? -37.906 17.791 27.876 1.00 34.29 336 GLN B C 1
ATOM 3828 O O . GLN B 2 245 ? -38.158 18.919 27.469 1.00 30.82 336 GLN B O 1
ATOM 3834 N N . SER B 2 246 ? -36.993 16.998 27.323 1.00 34.07 337 SER B N 1
ATOM 3835 C CA . SER B 2 246 ? -36.228 17.407 26.151 1.00 33.29 337 SER B CA 1
ATOM 3836 C C . SER B 2 246 ? -36.239 16.331 25.061 1.00 34.34 337 SER B C 1
ATOM 3837 O O . SER B 2 246 ? -36.481 15.151 25.327 1.00 32.48 337 SER B O 1
ATOM 3840 N N . ILE B 2 247 ? -35.976 16.760 23.832 1.00 36.94 338 ILE B N 1
ATOM 3841 C CA . ILE B 2 247 ? -35.757 15.840 22.723 1.00 34.98 338 ILE B CA 1
ATOM 3842 C C . ILE B 2 247 ? -34.376 16.131 22.157 1.00 33.99 338 ILE B C 1
ATOM 3843 O O . ILE B 2 247 ? -34.023 17.281 21.926 1.00 33.39 338 ILE B O 1
ATOM 3848 N N . ILE B 2 248 ? -33.566 15.091 22.026 1.00 34.01 339 ILE B N 1
ATOM 3849 C CA . ILE B 2 248 ? -32.203 15.238 21.534 1.00 33.77 339 ILE B CA 1
ATOM 3850 C C . ILE B 2 248 ? -32.090 14.535 20.180 1.00 36.22 339 ILE B C 1
ATOM 3851 O O . ILE B 2 248 ? -32.154 13.306 20.111 1.00 33.56 339 ILE B O 1
ATOM 3856 N N . PHE B 2 249 ? -31.949 15.319 19.110 1.00 33.12 340 PHE B N 1
ATOM 3857 C CA . PHE B 2 249 ? -31.877 14.775 17.750 1.00 33.99 340 PHE B CA 1
ATOM 3858 C C . PHE B 2 249 ? -30.457 14.453 17.305 1.00 35.81 340 PHE B C 1
ATOM 3859 O O . PHE B 2 249 ? -29.548 15.281 17.451 1.00 35.84 340 PHE B O 1
ATOM 3867 N N . CYS B 2 250 ? -30.277 13.250 16.756 1.00 36.71 341 CYS B N 1
ATOM 3868 C CA . CYS B 2 250 ? -29.020 12.868 16.114 1.00 39.49 341 CYS B CA 1
ATOM 3869 C C . CYS B 2 250 ? -29.267 12.532 14.631 1.00 40.28 341 CYS B C 1
ATOM 3870 O O . CYS B 2 250 ? -30.411 12.301 14.226 1.00 37.39 341 CYS B O 1
ATOM 3873 N N . ASN B 2 251 ? -28.194 12.493 13.836 1.00 36.33 342 ASN B N 1
ATOM 3874 C CA . ASN B 2 251 ? -28.334 12.300 12.387 1.00 42.35 342 ASN B CA 1
ATOM 3875 C C . ASN B 2 251 ? -28.271 10.849 11.924 1.00 44.70 342 ASN B C 1
ATOM 3876 O O . ASN B 2 251 ? -28.406 10.572 10.720 1.00 38.59 342 ASN B O 1
ATOM 3881 N N . SER B 2 252 ? -28.062 9.921 12.856 1.00 40.38 343 SER B N 1
ATOM 3882 C CA . SER B 2 252 ? -28.103 8.503 12.496 1.00 45.00 343 SER B CA 1
ATOM 3883 C C . SER B 2 252 ? -28.566 7.631 13.657 1.00 47.65 343 SER B C 1
ATOM 3884 O O . SER B 2 252 ? -28.405 7.987 14.828 1.00 42.82 343 SER B O 1
ATOM 3887 N N . SER B 2 253 ? -29.151 6.490 13.305 1.00 46.72 344 SER B N 1
ATOM 3888 C CA . SER B 2 253 ? -29.582 5.500 14.276 1.00 44.93 344 SER B CA 1
ATOM 3889 C C . SER B 2 253 ? -28.410 5.052 15.128 1.00 46.97 344 SER B C 1
ATOM 3890 O O . SER B 2 253 ? -28.536 4.912 16.353 1.00 46.00 344 SER B O 1
ATOM 3893 N N . GLN B 2 254 ? -27.266 4.836 14.483 1.00 45.72 345 GLN B N 1
ATOM 3894 C CA . GLN B 2 254 ? -26.069 4.412 15.204 1.00 48.44 345 GLN B CA 1
ATOM 3895 C C . GLN B 2 254 ? -25.648 5.450 16.232 1.00 48.84 345 GLN B C 1
ATOM 3896 O O . GLN B 2 254 ? -25.222 5.107 17.342 1.00 50.38 345 GLN B O 1
ATOM 3902 N N . ARG B 2 255 ? -25.771 6.723 15.873 1.00 44.27 346 ARG B N 1
ATOM 3903 C CA . ARG B 2 255 ? -25.322 7.763 16.775 1.00 43.74 346 ARG B CA 1
ATOM 3904 C C . ARG B 2 255 ? -26.332 7.913 17.919 1.00 42.46 346 ARG B C 1
ATOM 3905 O O . ARG B 2 255 ? -25.940 8.189 19.024 1.00 36.85 346 ARG B O 1
ATOM 3913 N N . VAL B 2 256 ? -27.613 7.694 17.635 1.00 42.85 347 VAL B N 1
ATOM 3914 C CA . VAL B 2 256 ? -28.657 7.761 18.644 1.00 44.86 347 VAL B CA 1
ATOM 3915 C C . VAL B 2 256 ? -28.398 6.750 19.758 1.00 45.21 347 VAL B C 1
ATOM 3916 O O . VAL B 2 256 ? -28.349 7.118 20.940 1.00 43.58 347 VAL B O 1
ATOM 3920 N N . GLU B 2 257 ? -28.216 5.485 19.381 1.00 44.55 348 GLU B N 1
ATOM 3921 C CA . GLU B 2 257 ? -27.919 4.427 20.347 1.00 47.72 348 GLU B CA 1
ATOM 3922 C C . GLU B 2 257 ? -26.677 4.697 21.173 1.00 45.76 348 GLU B C 1
ATOM 3923 O O . GLU B 2 257 ? -26.691 4.559 22.387 1.00 48.09 348 GLU B O 1
ATOM 3929 N N . LEU B 2 258 ? -25.588 5.039 20.503 1.00 45.82 349 LEU B N 1
ATOM 3930 C CA . LEU B 2 258 ? -24.339 5.261 21.203 1.00 48.62 349 LEU B CA 1
ATOM 3931 C C . LEU B 2 258 ? -24.480 6.408 22.200 1.00 49.72 349 LEU B C 1
ATOM 3932 O O . LEU B 2 258 ? -23.994 6.314 23.329 1.00 46.98 349 LEU B O 1
ATOM 3937 N N . LEU B 2 259 ? -25.169 7.475 21.796 1.00 45.48 350 LEU B N 1
ATOM 3938 C CA . LEU B 2 259 ? -25.320 8.634 22.669 1.00 45.93 350 LEU B CA 1
ATOM 3939 C C . LEU B 2 259 ? -26.192 8.277 23.868 1.00 41.68 350 LEU B C 1
ATOM 3940 O O . LEU B 2 259 ? -25.836 8.574 24.998 1.00 41.00 350 LEU B O 1
ATOM 3945 N N . ALA B 2 260 ? -27.324 7.631 23.596 1.00 39.93 351 ALA B N 1
ATOM 3946 C CA . ALA B 2 260 ? -28.281 7.256 24.615 1.00 42.14 351 ALA B CA 1
ATOM 3947 C C . ALA B 2 260 ? -27.641 6.347 25.640 1.00 47.08 351 ALA B C 1
ATOM 3948 O O . ALA B 2 260 ? -27.842 6.521 26.836 1.00 43.81 351 ALA B O 1
ATOM 3950 N N . LYS B 2 261 ? -26.866 5.379 25.166 1.00 46.90 352 LYS B N 1
ATOM 3951 C CA . LYS B 2 261 ? -26.216 4.436 26.060 1.00 47.24 352 LYS B CA 1
ATOM 3952 C C . LYS B 2 261 ? -25.121 5.129 26.848 1.00 47.64 352 LYS B C 1
ATOM 3953 O O . LYS B 2 261 ? -24.868 4.791 28.005 1.00 48.08 352 LYS B O 1
ATOM 3959 N N . LYS B 2 262 ? -24.490 6.120 26.231 1.00 47.37 353 LYS B N 1
ATOM 3960 C CA . LYS B 2 262 ? -23.439 6.871 26.904 1.00 46.51 353 LYS B CA 1
ATOM 3961 C C . LYS B 2 262 ? -23.998 7.744 28.020 1.00 47.37 353 LYS B C 1
ATOM 3962 O O . LYS B 2 262 ? -23.517 7.697 29.153 1.00 46.00 353 LYS B O 1
ATOM 3968 N N . ILE B 2 263 ? -25.006 8.555 27.704 1.00 44.08 354 ILE B N 1
ATOM 3969 C CA . ILE B 2 263 ? -25.496 9.501 28.697 1.00 44.15 354 ILE B CA 1
ATOM 3970 C C . ILE B 2 263 ? -26.277 8.780 29.802 1.00 42.00 354 ILE B C 1
ATOM 3971 O O . ILE B 2 263 ? -26.367 9.280 30.921 1.00 41.25 354 ILE B O 1
ATOM 3976 N N . SER B 2 264 ? -26.824 7.607 29.490 1.00 40.63 355 SER B N 1
ATOM 3977 C CA . SER B 2 264 ? -27.447 6.775 30.511 1.00 43.65 355 SER B CA 1
ATOM 3978 C C . SER B 2 264 ? -26.417 6.337 31.538 1.00 43.69 355 SER B C 1
ATOM 3979 O O . SER B 2 264 ? -26.635 6.467 32.744 1.00 44.91 355 SER B O 1
ATOM 3982 N N . GLN B 2 265 ? -25.284 5.846 31.052 1.00 45.09 356 GLN B N 1
ATOM 3983 C CA . GLN B 2 265 ? -24.185 5.453 31.924 1.00 48.38 356 GLN B CA 1
ATOM 3984 C C . GLN B 2 265 ? -23.732 6.645 32.768 1.00 46.03 356 GLN B C 1
ATOM 3985 O O . GLN B 2 265 ? -23.213 6.466 33.863 1.00 50.37 356 GLN B O 1
ATOM 3991 N N . LEU B 2 266 ? -23.954 7.859 32.267 1.00 44.47 357 LEU B N 1
ATOM 3992 C CA . LEU B 2 266 ? -23.585 9.072 32.991 1.00 43.08 357 LEU B CA 1
ATOM 3993 C C . LEU B 2 266 ? -24.697 9.563 33.926 1.00 43.66 357 LEU B C 1
ATOM 3994 O O . LEU B 2 266 ? -24.555 10.617 34.537 1.00 43.28 357 LEU B O 1
ATOM 3999 N N . GLY B 2 267 ? -25.804 8.825 34.009 1.00 39.39 358 GLY B N 1
ATOM 4000 C CA . GLY B 2 267 ? -26.868 9.147 34.955 1.00 36.80 358 GLY B CA 1
ATOM 4001 C C . GLY B 2 267 ? -28.034 9.968 34.421 1.00 40.56 358 GLY B C 1
ATOM 4002 O O . GLY B 2 267 ? -28.880 10.417 35.193 1.00 35.45 358 GLY B O 1
ATOM 4003 N N . TYR B 2 268 ? -28.088 10.175 33.101 1.00 39.28 359 TYR B N 1
ATOM 4004 C CA . TYR B 2 268 ? -29.210 10.869 32.484 1.00 37.27 359 TYR B CA 1
ATOM 4005 C C . TYR B 2 268 ? -30.452 9.985 32.505 1.00 36.99 359 TYR B C 1
ATOM 4006 O O . TYR B 2 268 ? -30.348 8.755 32.492 1.00 36.87 359 TYR B O 1
ATOM 4015 N N . SER B 2 269 ? -31.622 10.613 32.477 1.00 33.96 360 SER B N 1
ATOM 4016 C CA . SER B 2 269 ? -32.868 9.904 32.182 1.00 34.60 360 SER B CA 1
ATOM 4017 C C . SER B 2 269 ? -33.234 9.937 30.682 1.00 36.42 360 SER B C 1
ATOM 4018 O O . SER B 2 269 ? -33.610 10.989 30.143 1.00 31.84 360 SER B O 1
ATOM 4021 N N . CYS B 2 270 ? -33.146 8.797 30.006 1.00 34.83 361 CYS B N 1
ATOM 4022 C CA . CYS B 2 270 ? -33.502 8.794 28.596 1.00 38.29 361 CYS B CA 1
ATOM 4023 C C . CYS B 2 270 ? -34.021 7.466 28.075 1.00 39.28 361 CYS B C 1
ATOM 4024 O O . CYS B 2 270 ? -33.713 6.388 28.596 1.00 39.98 361 CYS B O 1
ATOM 4027 N N . PHE B 2 271 ? -34.871 7.594 27.067 1.00 35.21 362 PHE B N 1
ATOM 4028 C CA . PHE B 2 271 ? -35.215 6.520 26.156 1.00 36.38 362 PHE B CA 1
ATOM 4029 C C . PHE B 2 271 ? -34.626 6.902 24.798 1.00 40.24 362 PHE B C 1
ATOM 4030 O O . PHE B 2 271 ? -34.246 8.064 24.585 1.00 36.89 362 PHE B O 1
ATOM 4038 N N . TYR B 2 272 ? -34.543 5.950 23.876 1.00 39.49 363 TYR B N 1
ATOM 4039 C CA . TYR B 2 272 ? -34.182 6.329 22.516 1.00 37.69 363 TYR B CA 1
ATOM 4040 C C . TYR B 2 272 ? -35.045 5.628 21.505 1.00 41.93 363 TYR B C 1
ATOM 4041 O O . TYR B 2 272 ? -35.629 4.571 21.778 1.00 40.60 363 TYR B O 1
ATOM 4050 N N . ILE B 2 273 ? -35.134 6.261 20.338 1.00 41.25 364 ILE B N 1
ATOM 4051 C CA . ILE B 2 273 ? -35.932 5.795 19.218 1.00 41.32 364 ILE B CA 1
ATOM 4052 C C . ILE B 2 273 ? -35.196 6.108 17.905 1.00 43.49 364 ILE B C 1
ATOM 4053 O O . ILE B 2 273 ? -34.716 7.229 17.723 1.00 39.77 364 ILE B O 1
ATOM 4058 N N . HIS B 2 274 ? -35.082 5.140 17.002 1.00 43.78 365 HIS B N 1
ATOM 4059 C CA . HIS B 2 274 ? -34.538 5.443 15.674 1.00 43.70 365 HIS B CA 1
ATOM 4060 C C . HIS B 2 274 ? -35.143 4.556 14.605 1.00 44.42 365 HIS B C 1
ATOM 4061 O O . HIS B 2 274 ? -36.102 3.832 14.861 1.00 40.89 365 HIS B O 1
ATOM 4068 N N . ALA B 2 275 ? -34.588 4.641 13.397 1.00 48.66 366 ALA B N 1
ATOM 4069 C CA . ALA B 2 275 ? -35.172 3.983 12.231 1.00 47.95 366 ALA B CA 1
ATOM 4070 C C . ALA B 2 275 ? -35.021 2.461 12.268 1.00 47.79 366 ALA B C 1
ATOM 4071 O O . ALA B 2 275 ? -35.903 1.738 11.811 1.00 48.23 366 ALA B O 1
ATOM 4073 N N . LYS B 2 276 ? -33.914 1.978 12.827 1.00 46.83 367 LYS B N 1
ATOM 4074 C CA . LYS B 2 276 ? -33.617 0.547 12.799 1.00 47.14 367 LYS B CA 1
ATOM 4075 C C . LYS B 2 276 ? -34.222 -0.208 13.985 1.00 49.07 367 LYS B C 1
ATOM 4076 O O . LYS B 2 276 ? -33.532 -0.929 14.713 1.00 46.83 367 LYS B O 1
ATOM 4082 N N . MET B 2 277 ? -35.530 -0.030 14.163 1.00 49.10 368 MET B N 1
ATOM 4083 C CA . MET B 2 277 ? -36.286 -0.708 15.209 1.00 45.58 368 MET B CA 1
ATOM 4084 C C . MET B 2 277 ? -37.637 -1.079 14.651 1.00 46.12 368 MET B C 1
ATOM 4085 O O . MET B 2 277 ? -38.135 -0.412 13.740 1.00 43.40 368 MET B O 1
ATOM 4090 N N . ARG B 2 278 ? -38.245 -2.110 15.230 1.00 44.76 369 ARG B N 1
ATOM 4091 C CA . ARG B 2 278 ? -39.629 -2.446 14.945 1.00 42.17 369 ARG B CA 1
ATOM 4092 C C . ARG B 2 278 ? -40.507 -1.256 15.299 1.00 43.52 369 ARG B C 1
ATOM 4093 O O . ARG B 2 278 ? -40.264 -0.573 16.297 1.00 43.75 369 ARG B O 1
ATOM 4101 N N . GLN B 2 279 ? -41.511 -1.000 14.468 1.00 45.00 370 GLN B N 1
ATOM 4102 C CA . GLN B 2 279 ? -42.446 0.101 14.689 1.00 46.02 370 GLN B CA 1
ATOM 4103 C C . GLN B 2 279 ? -43.195 0.008 16.008 1.00 43.20 370 GLN B C 1
ATOM 4104 O O . GLN B 2 279 ? -43.411 1.016 16.674 1.00 43.20 370 GLN B O 1
ATOM 4110 N N . GLU B 2 280 ? -43.631 -1.197 16.357 1.00 42.40 371 GLU B N 1
ATOM 4111 C CA . GLU B 2 280 ? -44.372 -1.413 17.591 1.00 45.29 371 GLU B CA 1
ATOM 4112 C C . GLU B 2 280 ? -43.511 -1.058 18.805 1.00 43.53 371 GLU B C 1
ATOM 4113 O O . GLU B 2 280 ? -44.004 -0.485 19.775 1.00 44.23 371 GLU B O 1
ATOM 4115 N N . HIS B 2 281 ? -42.222 -1.389 18.741 1.00 42.61 372 HIS B N 1
ATOM 4116 C CA . HIS B 2 281 ? -41.301 -0.996 19.802 1.00 45.23 372 HIS B CA 1
ATOM 4117 C C . HIS B 2 281 ? -41.211 0.525 19.876 1.00 45.54 372 HIS B C 1
ATOM 4118 O O . HIS B 2 281 ? -41.303 1.120 20.950 1.00 38.11 372 HIS B O 1
ATOM 4125 N N . ARG B 2 282 ? -41.027 1.138 18.709 1.00 44.43 373 ARG B N 1
ATOM 4126 C CA . ARG B 2 282 ? -40.985 2.586 18.564 1.00 40.65 373 ARG B CA 1
ATOM 4127 C C . ARG B 2 282 ? -42.198 3.260 19.234 1.00 40.76 373 ARG B C 1
ATOM 4128 O O . ARG B 2 282 ? -42.039 4.199 20.020 1.00 38.08 373 ARG B O 1
ATOM 4136 N N . ASN B 2 283 ? -43.401 2.766 18.948 1.00 37.79 374 ASN B N 1
ATOM 4137 C CA . ASN B 2 283 ? -44.625 3.342 19.514 1.00 37.39 374 ASN B CA 1
ATOM 4138 C C . ASN B 2 283 ? -44.691 3.190 21.035 1.00 40.84 374 ASN B C 1
ATOM 4139 O O . ASN B 2 283 ? -45.240 4.029 21.732 1.00 38.50 374 ASN B O 1
ATOM 4144 N N . ARG B 2 284 ? -44.166 2.078 21.529 1.00 38.48 375 ARG B N 1
ATOM 4145 C CA . ARG B 2 284 ? -44.185 1.787 22.954 1.00 42.21 375 ARG B CA 1
ATOM 4146 C C . ARG B 2 284 ? -43.326 2.805 23.691 1.00 38.83 375 ARG B C 1
ATOM 4147 O O . ARG B 2 284 ? -43.765 3.419 24.660 1.00 43.39 375 ARG B O 1
ATOM 4155 N N . VAL B 2 285 ? -42.107 2.995 23.195 1.00 36.61 376 VAL B N 1
ATOM 4156 C CA . VAL B 2 285 ? -41.154 3.912 23.793 1.00 38.11 376 VAL B CA 1
ATOM 4157 C C . VAL B 2 285 ? -41.670 5.341 23.774 1.00 41.49 376 VAL B C 1
ATOM 4158 O O . VAL B 2 285 ? -41.584 6.063 24.777 1.00 40.89 376 VAL B O 1
ATOM 4162 N N . PHE B 2 286 ? -42.228 5.741 22.640 1.00 39.67 377 PHE B N 1
ATOM 4163 C CA . PHE B 2 286 ? -42.710 7.101 22.490 1.00 42.58 377 PHE B CA 1
ATOM 4164 C C . PHE B 2 286 ? -43.871 7.354 23.448 1.00 39.98 377 PHE B C 1
ATOM 4165 O O . PHE B 2 286 ? -43.977 8.428 24.045 1.00 38.34 377 PHE B O 1
ATOM 4173 N N . HIS B 2 287 ? -44.735 6.354 23.590 1.00 36.47 378 HIS B N 1
ATOM 4174 C CA . HIS B 2 287 ? -45.846 6.427 24.527 1.00 39.94 378 HIS B CA 1
ATOM 4175 C C . HIS B 2 287 ? -45.358 6.559 25.996 1.00 42.18 378 HIS B C 1
ATOM 4176 O O . HIS B 2 287 ? -45.955 7.283 26.803 1.00 37.70 378 HIS B O 1
ATOM 4183 N N . ASP B 2 288 ? -44.268 5.874 26.340 1.00 40.44 379 ASP B N 1
ATOM 4184 C CA . ASP B 2 288 ? -43.726 5.978 27.705 1.00 41.93 379 ASP B CA 1
ATOM 4185 C C . ASP B 2 288 ? -43.082 7.352 27.929 1.00 38.98 379 ASP B C 1
ATOM 4186 O O . ASP B 2 288 ? -43.217 7.934 28.996 1.00 36.80 379 ASP B O 1
ATOM 4191 N N . PHE B 2 289 ? -42.405 7.876 26.912 1.00 38.49 380 PHE B N 1
ATOM 4192 C CA . PHE B 2 289 ? -41.836 9.223 26.979 1.00 39.33 380 PHE B CA 1
ATOM 4193 C C . PHE B 2 289 ? -42.919 10.276 27.197 1.00 39.24 380 PHE B C 1
ATOM 4194 O O . PHE B 2 289 ? -42.756 11.192 28.003 1.00 40.48 380 PHE B O 1
ATOM 4202 N N . ARG B 2 290 ? -44.030 10.134 26.486 1.00 38.81 381 ARG B N 1
ATOM 4203 C CA . ARG B 2 290 ? -45.129 11.089 26.584 1.00 40.97 381 ARG B CA 1
ATOM 4204 C C . ARG B 2 290 ? -45.752 11.059 27.982 1.00 42.11 381 ARG B C 1
ATOM 4205 O O . ARG B 2 290 ? -46.193 12.085 28.500 1.00 44.28 381 ARG B O 1
ATOM 4207 N N . ASN B 2 291 ? -45.767 9.883 28.600 1.00 39.73 382 ASN B N 1
ATOM 4208 C CA . ASN B 2 291 ? -46.356 9.739 29.927 1.00 44.06 382 ASN B CA 1
ATOM 4209 C C . ASN B 2 291 ? -45.357 10.061 31.040 1.00 41.31 382 ASN B C 1
ATOM 4210 O O . ASN B 2 291 ? -45.633 9.842 32.208 1.00 42.95 382 ASN B O 1
ATOM 4215 N N . GLY B 2 292 ? -44.198 10.585 30.659 1.00 39.55 383 GLY B N 1
ATOM 4216 C CA . GLY B 2 292 ? -43.239 11.101 31.607 1.00 36.55 383 GLY B CA 1
ATOM 4217 C C . GLY B 2 292 ? -42.362 10.073 32.303 1.00 36.72 383 GLY B C 1
ATOM 4218 O O . GLY B 2 292 ? -41.804 10.370 33.356 1.00 36.96 383 GLY B O 1
ATOM 4219 N N . LEU B 2 293 ? -42.216 8.885 31.716 1.00 34.74 384 LEU B N 1
ATOM 4220 C CA . LEU B 2 293 ? -41.381 7.831 32.300 1.00 29.23 384 LEU B CA 1
ATOM 4221 C C . LEU B 2 293 ? -39.884 7.990 32.022 1.00 33.99 384 LEU B C 1
ATOM 4222 O O . LEU B 2 293 ? -39.068 7.241 32.556 1.00 31.32 384 LEU B O 1
ATOM 4227 N N . CYS B 2 294 ? -39.521 8.943 31.159 1.00 33.88 385 CYS B N 1
ATOM 4228 C CA . CYS B 2 294 ? -38.137 9.399 31.080 1.00 28.52 385 CYS B CA 1
ATOM 4229 C C . CYS B 2 294 ? -38.189 10.895 30.878 1.00 29.83 385 CYS B C 1
ATOM 4230 O O . CYS B 2 294 ? -39.247 11.444 30.590 1.00 31.51 385 CYS B O 1
ATOM 4233 N N . ARG B 2 295 ? -37.058 11.564 31.028 1.00 32.90 386 ARG B N 1
ATOM 4234 C CA . ARG B 2 295 ? -37.039 13.015 30.880 1.00 33.17 386 ARG B CA 1
ATOM 4235 C C . ARG B 2 295 ? -36.599 13.424 29.469 1.00 34.55 386 ARG B C 1
ATOM 4236 O O . ARG B 2 295 ? -37.061 14.430 28.932 1.00 31.45 386 ARG B O 1
ATOM 4244 N N . ASN B 2 296 ? -35.711 12.641 28.871 1.00 34.23 387 ASN B N 1
ATOM 4245 C CA . ASN B 2 296 ? -35.230 12.986 27.540 1.00 32.45 387 ASN B CA 1
ATOM 4246 C C . ASN B 2 296 ? -35.336 11.872 26.512 1.00 35.84 387 ASN B C 1
ATOM 4247 O O . ASN B 2 296 ? -34.982 10.731 26.776 1.00 35.94 387 ASN B O 1
ATOM 4252 N N . LEU B 2 297 ? -35.816 12.233 25.329 1.00 35.89 388 LEU B N 1
ATOM 4253 C CA . LEU B 2 297 ? -35.863 11.321 24.204 1.00 36.66 388 LEU B CA 1
ATOM 4254 C C . LEU B 2 297 ? -34.694 11.592 23.254 1.00 36.65 388 LEU B C 1
ATOM 4255 O O . LEU B 2 297 ? -34.534 12.708 22.757 1.00 38.10 388 LEU B O 1
ATOM 4260 N N . VAL B 2 298 ? -33.860 10.581 23.021 1.00 39.86 389 VAL B N 1
ATOM 4261 C CA . VAL B 2 298 ? -32.848 10.662 21.965 1.00 34.44 389 VAL B CA 1
ATOM 4262 C C . VAL B 2 298 ? -33.415 10.001 20.720 1.00 39.90 389 VAL B C 1
ATOM 4263 O O . VAL B 2 298 ? -33.960 8.901 20.799 1.00 40.51 389 VAL B O 1
ATOM 4267 N N . CYS B 2 299 ? -33.320 10.666 19.570 1.00 37.70 390 CYS B N 1
ATOM 4268 C CA . CYS B 2 299 ? -33.954 10.117 18.382 1.00 41.19 390 CYS B CA 1
ATOM 4269 C C . CYS B 2 299 ? -33.429 10.677 17.058 1.00 38.28 390 CYS B C 1
ATOM 4270 O O . CYS B 2 299 ? -32.694 11.672 17.027 1.00 35.42 390 CYS B O 1
ATOM 4273 N N . THR B 2 300 ? -33.807 9.994 15.980 1.00 38.59 391 THR B N 1
ATOM 4274 C CA . THR B 2 300 ? -33.579 10.467 14.617 1.00 42.93 391 THR B CA 1
ATOM 4275 C C . THR B 2 300 ? -34.813 11.246 14.207 1.00 45.25 391 THR B C 1
ATOM 4276 O O . THR B 2 300 ? -35.709 11.462 15.031 1.00 44.90 391 THR B O 1
ATOM 4280 N N . ASP B 2 301 ? -34.865 11.638 12.936 1.00 43.41 392 ASP B N 1
ATOM 4281 C CA . ASP B 2 301 ? -36.012 12.356 12.385 1.00 48.76 392 ASP B CA 1
ATOM 4282 C C . ASP B 2 301 ? -37.127 11.395 11.989 1.00 54.04 392 ASP B C 1
ATOM 4283 O O . ASP B 2 301 ? -37.058 10.744 10.953 1.00 60.83 392 ASP B O 1
ATOM 4288 N N . LEU B 2 302 ? -38.164 11.316 12.809 1.00 59.39 393 LEU B N 1
ATOM 4289 C CA . LEU B 2 302 ? -39.242 10.368 12.555 1.00 62.80 393 LEU B CA 1
ATOM 4290 C C . LEU B 2 302 ? -40.615 11.035 12.560 1.00 67.56 393 LEU B C 1
ATOM 4291 O O . LEU B 2 302 ? -41.624 10.402 12.244 1.00 72.74 393 LEU B O 1
ATOM 4296 N N . PHE B 2 303 ? -40.644 12.317 12.912 1.00 67.73 394 PHE B N 1
ATOM 4297 C CA . PHE B 2 303 ? -41.901 13.020 13.149 1.00 70.90 394 PHE B CA 1
ATOM 4298 C C . PHE B 2 303 ? -42.542 13.501 11.845 1.00 72.70 394 PHE B C 1
ATOM 4299 O O . PHE B 2 303 ? -43.491 12.893 11.345 1.00 73.72 394 PHE B O 1
ATOM 4307 N N . ASP B 2 308 ? -45.456 18.012 19.472 1.00 55.83 399 ASP B N 1
ATOM 4308 C CA . ASP B 2 308 ? -46.803 17.879 20.032 1.00 58.79 399 ASP B CA 1
ATOM 4309 C C . ASP B 2 308 ? -46.845 17.293 21.458 1.00 62.20 399 ASP B C 1
ATOM 4310 O O . ASP B 2 308 ? -47.882 16.785 21.894 1.00 62.29 399 ASP B O 1
ATOM 4315 N N . ILE B 2 309 ? -45.723 17.346 22.173 1.00 53.98 400 ILE B N 1
ATOM 4316 C CA . ILE B 2 309 ? -45.674 16.914 23.573 1.00 48.50 400 ILE B CA 1
ATOM 4317 C C . ILE B 2 309 ? -45.440 18.140 24.438 1.00 44.40 400 ILE B C 1
ATOM 4318 O O . ILE B 2 309 ? -44.382 18.756 24.390 1.00 44.71 400 ILE B O 1
ATOM 4323 N N . GLN B 2 310 ? -46.455 18.511 25.201 1.00 42.41 401 GLN B N 1
ATOM 4324 C CA . GLN B 2 310 ? -46.482 19.811 25.848 1.00 49.22 401 GLN B CA 1
ATOM 4325 C C . GLN B 2 310 ? -45.345 20.024 26.847 1.00 45.95 401 GLN B C 1
ATOM 4326 O O . GLN B 2 310 ? -44.860 21.149 27.009 1.00 39.89 401 GLN B O 1
ATOM 4332 N N . ALA B 2 311 ? -44.911 18.946 27.499 1.00 40.78 402 ALA B N 1
ATOM 4333 C CA . ALA B 2 311 ? -43.873 19.056 28.531 1.00 40.55 402 ALA B CA 1
ATOM 4334 C C . ALA B 2 311 ? -42.495 19.360 27.952 1.00 38.48 402 ALA B C 1
ATOM 4335 O O . ALA B 2 311 ? -41.612 19.803 28.678 1.00 38.16 402 ALA B O 1
ATOM 4337 N N . VAL B 2 312 ? -42.305 19.103 26.655 1.00 38.47 403 VAL B N 1
ATOM 4338 C CA . VAL B 2 312 ? -41.015 19.351 26.027 1.00 35.60 403 VAL B CA 1
ATOM 4339 C C . VAL B 2 312 ? -40.765 20.846 25.906 1.00 37.58 403 VAL B C 1
ATOM 4340 O O . VAL B 2 312 ? -41.495 21.551 25.207 1.00 36.17 403 VAL B O 1
ATOM 4344 N N . ASN B 2 313 ? -39.729 21.336 26.575 1.00 34.11 404 ASN B N 1
ATOM 4345 C CA . ASN B 2 313 ? -39.468 22.773 26.573 1.00 35.99 404 ASN B CA 1
ATOM 4346 C C . ASN B 2 313 ? -38.084 23.070 26.003 1.00 37.87 404 ASN B C 1
ATOM 4347 O O . ASN B 2 313 ? -37.728 24.225 25.766 1.00 42.51 404 ASN B O 1
ATOM 4352 N N . VAL B 2 314 ? -37.313 22.017 25.759 1.00 35.18 405 VAL B N 1
ATOM 4353 C CA . VAL B 2 314 ? -35.972 22.155 25.199 1.00 35.43 405 VAL B CA 1
ATOM 4354 C C . VAL B 2 314 ? -35.731 21.112 24.105 1.00 34.70 405 VAL B C 1
ATOM 4355 O O . VAL B 2 314 ? -35.981 19.916 24.301 1.00 32.43 405 VAL B O 1
ATOM 4359 N N . VAL B 2 315 ? -35.275 21.570 22.942 1.00 35.46 406 VAL B N 1
ATOM 4360 C CA . VAL B 2 315 ? -34.832 20.653 21.894 1.00 33.81 406 VAL B CA 1
ATOM 4361 C C . VAL B 2 315 ? -33.340 20.832 21.672 1.00 31.50 406 VAL B C 1
ATOM 4362 O O . VAL B 2 315 ? -32.863 21.959 21.502 1.00 32.58 406 VAL B O 1
ATOM 4366 N N . ILE B 2 316 ? -32.601 19.726 21.706 1.00 32.23 407 ILE B N 1
ATOM 4367 C CA . ILE B 2 316 ? -31.176 19.753 21.401 1.00 33.00 407 ILE B CA 1
ATOM 4368 C C . ILE B 2 316 ? -30.914 19.125 20.032 1.00 36.62 407 ILE B C 1
ATOM 4369 O O . ILE B 2 316 ? -31.307 17.980 19.770 1.00 34.03 407 ILE B O 1
ATOM 4374 N N . ASN B 2 317 ? -30.262 19.878 19.157 1.00 36.34 408 ASN B N 1
ATOM 4375 C CA . ASN B 2 317 ? -29.748 19.300 17.918 1.00 37.88 408 ASN B CA 1
ATOM 4376 C C . ASN B 2 317 ? -28.317 18.882 18.160 1.00 34.78 408 ASN B C 1
ATOM 4377 O O . ASN B 2 317 ? -27.386 19.648 17.941 1.00 37.73 408 ASN B O 1
ATOM 4382 N N . PHE B 2 318 ? -28.156 17.668 18.664 1.00 35.36 409 PHE B N 1
ATOM 4383 C CA . PHE B 2 318 ? -26.846 17.138 18.997 1.00 38.21 409 PHE B CA 1
ATOM 4384 C C . PHE B 2 318 ? -26.017 16.979 17.700 1.00 37.71 409 PHE B C 1
ATOM 4385 O O . PHE B 2 318 ? -24.825 17.269 17.673 1.00 38.60 409 PHE B O 1
ATOM 4393 N N . ASP B 2 319 ? -26.673 16.533 16.636 1.00 38.91 410 ASP B N 1
ATOM 4394 C CA . ASP B 2 319 ? -26.134 16.653 15.268 1.00 41.32 410 ASP B CA 1
ATOM 4395 C C . ASP B 2 319 ? -26.972 17.677 14.511 1.00 40.47 410 ASP B C 1
ATOM 4396 O O . ASP B 2 319 ? -28.203 17.579 14.508 1.00 39.78 410 ASP B O 1
ATOM 4401 N N . PHE B 2 320 ? -26.323 18.658 13.883 1.00 38.53 411 PHE B N 1
ATOM 4402 C CA . PHE B 2 320 ? -27.051 19.677 13.133 1.00 38.57 411 PHE B CA 1
ATOM 4403 C C . PHE B 2 320 ? -27.524 19.073 11.808 1.00 39.52 411 PHE B C 1
ATOM 4404 O O . PHE B 2 320 ? -26.790 18.325 11.161 1.00 38.40 411 PHE B O 1
ATOM 4412 N N . PRO B 2 321 ? -28.773 19.363 11.421 1.00 36.69 412 PRO B N 1
ATOM 4413 C CA . PRO B 2 321 ? -29.349 18.731 10.226 1.00 39.66 412 PRO B CA 1
ATOM 4414 C C . PRO B 2 321 ? -28.753 19.268 8.913 1.00 40.45 412 PRO B C 1
ATOM 4415 O O . PRO B 2 321 ? -28.147 20.344 8.913 1.00 37.90 412 PRO B O 1
ATOM 4419 N N . LYS B 2 322 ? -28.901 18.519 7.821 1.00 41.52 413 LYS B N 1
ATOM 4420 C CA . LYS B 2 322 ? -28.399 18.961 6.517 1.00 42.40 413 LYS B CA 1
ATOM 4421 C C . LYS B 2 322 ? -29.405 19.855 5.797 1.00 42.32 413 LYS B C 1
ATOM 4422 O O . LYS B 2 322 ? -29.024 20.692 4.991 1.00 46.56 413 LYS B O 1
ATOM 4428 N N . LEU B 2 323 ? -30.686 19.662 6.082 1.00 38.94 414 LEU B N 1
ATOM 4429 C CA . LEU B 2 323 ? -31.747 20.337 5.349 1.00 35.83 414 LEU B CA 1
ATOM 4430 C C . LEU B 2 323 ? -32.452 21.350 6.220 1.00 40.01 414 LEU B C 1
ATOM 4431 O O . LEU B 2 323 ? -32.691 21.091 7.406 1.00 37.76 414 LEU B O 1
ATOM 4436 N N . ALA B 2 324 ? -32.803 22.491 5.640 1.00 36.22 415 ALA B N 1
ATOM 4437 C CA . ALA B 2 324 ? -33.551 23.506 6.370 1.00 39.08 415 ALA B CA 1
ATOM 4438 C C . ALA B 2 324 ? -34.917 22.970 6.767 1.00 39.53 415 ALA B C 1
ATOM 4439 O O . ALA B 2 324 ? -35.442 23.313 7.825 1.00 40.32 415 ALA B O 1
ATOM 4441 N N . GLU B 2 325 ? -35.500 22.125 5.925 1.00 36.52 416 GLU B N 1
ATOM 4442 C CA . GLU B 2 325 ? -36.827 21.582 6.233 1.00 39.45 416 GLU B CA 1
ATOM 4443 C C . GLU B 2 325 ? -36.786 20.613 7.423 1.00 37.08 416 GLU B C 1
ATOM 4444 O O . GLU B 2 325 ? -37.748 20.517 8.176 1.00 34.59 416 GLU B O 1
ATOM 4450 N N . THR B 2 326 ? -35.692 19.870 7.551 1.00 33.00 417 THR B N 1
ATOM 4451 C CA . THR B 2 326 ? -35.515 18.973 8.674 1.00 37.93 417 THR B CA 1
ATOM 4452 C C . THR B 2 326 ? -35.436 19.801 9.971 1.00 37.52 417 THR B C 1
ATOM 4453 O O . THR B 2 326 ? -36.072 19.473 10.974 1.00 38.03 417 THR B O 1
ATOM 4457 N N . TYR B 2 327 ? -34.655 20.875 9.922 1.00 34.72 418 TYR B N 1
ATOM 4458 C CA . TYR B 2 327 ? -34.513 21.786 11.042 1.00 38.23 418 TYR B CA 1
ATOM 4459 C C . TYR B 2 327 ? -35.873 22.328 11.477 1.00 39.84 418 TYR B C 1
ATOM 4460 O O . TYR B 2 327 ? -36.204 22.350 12.671 1.00 35.64 418 TYR B O 1
ATOM 4469 N N . LEU B 2 328 ? -36.658 22.766 10.502 1.00 38.04 419 LEU B N 1
ATOM 4470 C CA . LEU B 2 328 ? -37.985 23.318 10.773 1.00 37.99 419 LEU B CA 1
ATOM 4471 C C . LEU B 2 328 ? -38.914 22.292 11.429 1.00 42.59 419 LEU B C 1
ATOM 4472 O O . LEU B 2 328 ? -39.685 22.641 12.323 1.00 41.89 419 LEU B O 1
ATOM 4477 N N . HIS B 2 329 ? -38.833 21.032 11.000 1.00 37.82 420 HIS B N 1
ATOM 4478 C CA . HIS B 2 329 ? -39.678 19.989 11.574 1.00 42.40 420 HIS B CA 1
ATOM 4479 C C . HIS B 2 329 ? -39.250 19.633 13.000 1.00 38.44 420 HIS B C 1
ATOM 4480 O O . HIS B 2 329 ? -40.080 19.280 13.821 1.00 41.26 420 HIS B O 1
ATOM 4487 N N . ARG B 2 330 ? -37.950 19.736 13.271 1.00 36.42 421 ARG B N 1
ATOM 4488 C CA . ARG B 2 330 ? -37.389 19.451 14.583 1.00 42.05 421 ARG B CA 1
ATOM 4489 C C . ARG B 2 330 ? -37.768 20.479 15.651 1.00 39.52 421 ARG B C 1
ATOM 4490 O O . ARG B 2 330 ? -37.974 20.115 16.802 1.00 41.57 421 ARG B O 1
ATOM 4498 N N . ILE B 2 331 ? -37.821 21.764 15.306 1.00 39.41 422 ILE B N 1
ATOM 4499 C CA . ILE B 2 331 ? -38.023 22.760 16.359 1.00 45.66 422 ILE B CA 1
ATOM 4500 C C . ILE B 2 331 ? -39.187 23.730 16.115 1.00 45.14 422 ILE B C 1
ATOM 4501 O O . ILE B 2 331 ? -39.496 24.569 16.964 1.00 45.46 422 ILE B O 1
ATOM 4506 N N . GLY B 2 332 ? -39.845 23.602 14.969 1.00 44.33 423 GLY B N 1
ATOM 4507 C CA . GLY B 2 332 ? -41.002 24.421 14.677 1.00 45.03 423 GLY B CA 1
ATOM 4508 C C . GLY B 2 332 ? -42.223 23.974 15.454 1.00 50.04 423 GLY B C 1
ATOM 4509 O O . GLY B 2 332 ? -42.288 22.852 15.945 1.00 51.42 423 GLY B O 1
ATOM 4510 N N . ARG B 2 333 ? -43.200 24.864 15.566 1.00 52.51 424 ARG B N 1
ATOM 4511 C CA . ARG B 2 333 ? -44.453 24.557 16.250 1.00 59.40 424 ARG B CA 1
ATOM 4512 C C . ARG B 2 333 ? -45.611 25.179 15.468 1.00 64.40 424 ARG B C 1
ATOM 4513 O O . ARG B 2 333 ? -45.405 26.108 14.685 1.00 61.20 424 ARG B O 1
ATOM 4515 N N . SER B 2 334 ? -46.821 24.659 15.674 1.00 71.77 425 SER B N 1
ATOM 4516 C CA . SER B 2 334 ? -47.998 25.085 14.905 1.00 73.71 425 SER B CA 1
ATOM 4517 C C . SER B 2 334 ? -48.689 26.295 15.525 1.00 76.47 425 SER B C 1
ATOM 4518 O O . SER B 2 334 ? -48.997 27.267 14.823 1.00 82.80 425 SER B O 1
ATOM 4521 N N . GLY B 2 335 ? -48.946 26.234 16.827 1.00 72.39 426 GLY B N 1
ATOM 4522 C CA . GLY B 2 335 ? -49.519 27.371 17.518 1.00 79.23 426 GLY B CA 1
ATOM 4523 C C . GLY B 2 335 ? -50.557 26.991 18.554 1.00 85.21 426 GLY B C 1
ATOM 4524 O O . GLY B 2 335 ? -51.025 27.846 19.302 1.00 88.61 426 GLY B O 1
ATOM 4525 N N . LEU B 2 340 ? -42.728 26.564 21.064 1.00 66.75 431 LEU B N 1
ATOM 4526 C CA . LEU B 2 340 ? -42.265 26.173 22.393 1.00 69.97 431 LEU B CA 1
ATOM 4527 C C . LEU B 2 340 ? -41.109 27.060 22.881 1.00 71.59 431 LEU B C 1
ATOM 4528 O O . LEU B 2 340 ? -41.013 28.234 22.516 1.00 73.77 431 LEU B O 1
ATOM 4530 N N . GLY B 2 341 ? -40.227 26.496 23.699 1.00 68.91 432 GLY B N 1
ATOM 4531 C CA . GLY B 2 341 ? -39.228 27.289 24.393 1.00 63.36 432 GLY B CA 1
ATOM 4532 C C . GLY B 2 341 ? -37.860 27.446 23.750 1.00 50.56 432 GLY B C 1
ATOM 4533 O O . GLY B 2 341 ? -37.572 28.457 23.123 1.00 50.55 432 GLY B O 1
ATOM 4534 N N . LEU B 2 342 ? -37.006 26.448 23.932 1.00 45.76 433 LEU B N 1
ATOM 4535 C CA . LEU B 2 342 ? -35.589 26.600 23.650 1.00 44.96 433 LEU B CA 1
ATOM 4536 C C . LEU B 2 342 ? -35.051 25.560 22.650 1.00 43.57 433 LEU B C 1
ATOM 4537 O O . LEU B 2 342 ? -35.339 24.366 22.765 1.00 41.72 433 LEU B O 1
ATOM 4542 N N . ALA B 2 343 ? -34.274 26.021 21.673 1.00 36.67 434 ALA B N 1
ATOM 4543 C CA . ALA B 2 343 ? -33.546 25.119 20.783 1.00 36.81 434 ALA B CA 1
ATOM 4544 C C . ALA B 2 343 ? -32.048 25.399 20.836 1.00 34.16 434 ALA B C 1
ATOM 4545 O O . ALA B 2 343 ? -31.617 26.541 20.704 1.00 39.01 434 ALA B O 1
ATOM 4547 N N . ILE B 2 344 ? -31.247 24.359 21.016 1.00 32.25 435 ILE B N 1
ATOM 4548 C CA . ILE B 2 344 ? -29.805 24.552 21.126 1.00 33.35 435 ILE B CA 1
ATOM 4549 C C . ILE B 2 344 ? -29.080 23.669 20.112 1.00 37.25 435 ILE B C 1
ATOM 4550 O O . ILE B 2 344 ? -29.281 22.449 20.071 1.00 35.50 435 ILE B O 1
ATOM 4555 N N . ASN B 2 345 ? -28.246 24.294 19.285 1.00 35.32 436 ASN B N 1
ATOM 4556 C CA . ASN B 2 345 ? -27.570 23.579 18.205 1.00 36.22 436 ASN B CA 1
ATOM 4557 C C . ASN B 2 345 ? -26.085 23.359 18.489 1.00 35.51 436 ASN B C 1
ATOM 4558 O O . ASN B 2 345 ? -25.351 24.305 18.761 1.00 40.21 436 ASN B O 1
ATOM 4563 N N . LEU B 2 346 ? -25.646 22.108 18.445 1.00 33.98 437 LEU B N 1
ATOM 4564 C CA . LEU B 2 346 ? -24.214 21.813 18.543 1.00 40.45 437 LEU B CA 1
ATOM 4565 C C . LEU B 2 346 ? -23.573 21.878 17.156 1.00 41.59 437 LEU B C 1
ATOM 4566 O O . LEU B 2 346 ? -23.964 21.130 16.249 1.00 40.72 437 LEU B O 1
ATOM 4571 N N . ILE B 2 347 ? -22.599 22.769 16.995 1.00 42.58 438 ILE B N 1
ATOM 4572 C CA . ILE B 2 347 ? -22.055 23.066 15.665 1.00 48.41 438 ILE B CA 1
ATOM 4573 C C . ILE B 2 347 ? -20.562 22.767 15.567 1.00 46.74 438 ILE B C 1
ATOM 4574 O O . ILE B 2 347 ? -19.741 23.450 16.177 1.00 48.97 438 ILE B O 1
ATOM 4579 N N . THR B 2 348 ? -20.211 21.730 14.818 1.00 44.07 439 THR B N 1
ATOM 4580 C CA . THR B 2 348 ? -18.808 21.499 14.505 1.00 51.13 439 THR B CA 1
ATOM 4581 C C . THR B 2 348 ? -18.379 22.393 13.338 1.00 52.02 439 THR B C 1
ATOM 4582 O O . THR B 2 348 ? -19.215 23.045 12.698 1.00 47.25 439 THR B O 1
ATOM 4586 N N . TYR B 2 349 ? -17.077 22.421 13.075 1.00 51.25 440 TYR B N 1
ATOM 4587 C CA . TYR B 2 349 ? -16.534 23.173 11.951 1.00 52.40 440 TYR B CA 1
ATOM 4588 C C . TYR B 2 349 ? -17.274 22.813 10.665 1.00 48.50 440 TYR B C 1
ATOM 4589 O O . TYR B 2 349 ? -17.672 23.686 9.899 1.00 49.65 440 TYR B O 1
ATOM 4598 N N . ASP B 2 350 ? -17.501 21.525 10.460 1.00 49.09 441 ASP B N 1
ATOM 4599 C CA . ASP B 2 350 ? -18.146 21.049 9.245 1.00 50.39 441 ASP B CA 1
ATOM 4600 C C . ASP B 2 350 ? -19.644 21.382 9.149 1.00 51.22 441 ASP B C 1
ATOM 4601 O O . ASP B 2 350 ? -20.259 21.173 8.099 1.00 47.51 441 ASP B O 1
ATOM 4606 N N . ASP B 2 351 ? -20.218 21.906 10.233 1.00 46.47 442 ASP B N 1
ATOM 4607 C CA . ASP B 2 351 ? -21.632 22.303 10.267 1.00 46.83 442 ASP B CA 1
ATOM 4608 C C . ASP B 2 351 ? -21.822 23.777 9.956 1.00 42.37 442 ASP B C 1
ATOM 4609 O O . ASP B 2 351 ? -22.950 24.251 9.795 1.00 40.63 442 ASP B O 1
ATOM 4614 N N . ARG B 2 352 ? -20.717 24.509 9.914 1.00 42.18 443 ARG B N 1
ATOM 4615 C CA . ARG B 2 352 ? -20.784 25.961 9.876 1.00 44.83 443 ARG B CA 1
ATOM 4616 C C . ARG B 2 352 ? -21.491 26.487 8.632 1.00 44.25 443 ARG B C 1
ATOM 4617 O O . ARG B 2 352 ? -22.245 27.453 8.723 1.00 45.98 443 ARG B O 1
ATOM 4625 N N . PHE B 2 353 ? -21.292 25.831 7.491 1.00 42.25 444 PHE B N 1
ATOM 4626 C CA . PHE B 2 353 ? -21.987 26.226 6.266 1.00 43.69 444 PHE B CA 1
ATOM 4627 C C . PHE B 2 353 ? -23.498 26.014 6.385 1.00 41.72 444 PHE B C 1
ATOM 4628 O O . PHE B 2 353 ? -24.286 26.919 6.092 1.00 41.88 444 PHE B O 1
ATOM 4636 N N . ASN B 2 354 ? -23.906 24.819 6.798 1.00 41.27 445 ASN B N 1
ATOM 4637 C CA . ASN B 2 354 ? -25.330 24.534 6.948 1.00 40.66 445 ASN B CA 1
ATOM 4638 C C . ASN B 2 354 ? -25.996 25.461 7.962 1.00 41.35 445 ASN B C 1
ATOM 4639 O O . ASN B 2 354 ? -27.160 25.837 7.788 1.00 42.24 445 ASN B O 1
ATOM 4644 N N . LEU B 2 355 ? -25.253 25.840 9.004 1.00 38.78 446 LEU B N 1
ATOM 4645 C CA . LEU B 2 355 ? -25.783 26.732 10.028 1.00 42.45 446 LEU B CA 1
ATOM 4646 C C . LEU B 2 355 ? -26.239 28.053 9.425 1.00 40.89 446 LEU B C 1
ATOM 4647 O O . LEU B 2 355 ? -27.399 28.436 9.568 1.00 40.94 446 LEU B O 1
ATOM 4652 N N . LYS B 2 356 ? -25.334 28.740 8.735 1.00 42.95 447 LYS B N 1
ATOM 4653 C CA . LYS B 2 356 ? -25.679 30.012 8.093 1.00 46.54 447 LYS B CA 1
ATOM 4654 C C . LYS B 2 356 ? -26.677 29.826 6.943 1.00 41.63 447 LYS B C 1
ATOM 4655 O O . LYS B 2 356 ? -27.615 30.628 6.776 1.00 38.99 447 LYS B O 1
ATOM 4661 N N . SER B 2 357 ? -26.487 28.755 6.176 1.00 38.95 448 SER B N 1
ATOM 4662 C CA . SER B 2 357 ? -27.376 28.446 5.045 1.00 41.88 448 SER B CA 1
ATOM 4663 C C . SER B 2 357 ? -28.814 28.192 5.511 1.00 42.08 448 SER B C 1
ATOM 4664 O O . SER B 2 357 ? -29.761 28.788 4.977 1.00 37.91 448 SER B O 1
ATOM 4667 N N . ILE B 2 358 ? -28.979 27.334 6.524 1.00 41.01 449 ILE B N 1
ATOM 4668 C CA . ILE B 2 358 ? -30.321 27.009 7.013 1.00 39.01 449 ILE B CA 1
ATOM 4669 C C . ILE B 2 358 ? -30.956 28.249 7.635 1.00 37.87 449 ILE B C 1
ATOM 4670 O O . ILE B 2 358 ? -32.153 28.503 7.469 1.00 39.01 449 ILE B O 1
ATOM 4675 N N . GLU B 2 359 ? -30.129 29.037 8.314 1.00 40.10 450 GLU B N 1
ATOM 4676 C CA . GLU B 2 359 ? -30.559 30.295 8.914 1.00 42.92 450 GLU B CA 1
ATOM 4677 C C . GLU B 2 359 ? -31.154 31.204 7.855 1.00 40.63 450 GLU B C 1
ATOM 4678 O O . GLU B 2 359 ? -32.247 31.734 8.034 1.00 42.91 450 GLU B O 1
ATOM 4684 N N . GLU B 2 360 ? -30.432 31.366 6.744 1.00 43.37 451 GLU B N 1
ATOM 4685 C CA . GLU B 2 360 ? -30.926 32.158 5.614 1.00 44.70 451 GLU B CA 1
ATOM 4686 C C . GLU B 2 360 ? -32.175 31.571 4.970 1.00 43.22 451 GLU B C 1
ATOM 4687 O O . GLU B 2 360 ? -33.139 32.295 4.731 1.00 42.51 451 GLU B O 1
ATOM 4693 N N . GLN B 2 361 ? -32.156 30.274 4.670 1.00 40.66 452 GLN B N 1
ATOM 4694 C CA . GLN B 2 361 ? -33.295 29.648 3.988 1.00 40.10 452 GLN B CA 1
ATOM 4695 C C . GLN B 2 361 ? -34.585 29.851 4.760 1.00 42.29 452 GLN B C 1
ATOM 4696 O O . GLN B 2 361 ? -35.638 30.112 4.181 1.00 43.91 452 GLN B O 1
ATOM 4702 N N . LEU B 2 362 ? -34.499 29.731 6.082 1.00 40.61 453 LEU B N 1
ATOM 4703 C CA . LEU B 2 362 ? -35.681 29.847 6.920 1.00 40.14 453 LEU B CA 1
ATOM 4704 C C . LEU B 2 362 ? -35.937 31.286 7.370 1.00 40.05 453 LEU B C 1
ATOM 4705 O O . LEU B 2 362 ? -36.923 31.555 8.058 1.00 44.26 453 LEU B O 1
ATOM 4710 N N . GLY B 2 363 ? -35.051 32.203 6.990 1.00 36.78 454 GLY B N 1
ATOM 4711 C CA . GLY B 2 363 ? -35.222 33.609 7.321 1.00 39.94 454 GLY B CA 1
ATOM 4712 C C . GLY B 2 363 ? -35.310 33.816 8.832 1.00 43.84 454 GLY B C 1
ATOM 4713 O O . GLY B 2 363 ? -36.163 34.548 9.327 1.00 42.98 454 GLY B O 1
ATOM 4714 N N . THR B 2 364 ? -34.434 33.145 9.567 1.00 44.12 455 THR B N 1
ATOM 4715 C CA . THR B 2 364 ? -34.472 33.185 11.028 1.00 43.31 455 THR B CA 1
ATOM 4716 C C . THR B 2 364 ? -33.118 33.577 11.599 1.00 43.70 455 THR B C 1
ATOM 4717 O O . THR B 2 364 ? -32.211 33.946 10.867 1.00 46.59 455 THR B O 1
ATOM 4721 N N . GLU B 2 365 ? -32.982 33.496 12.915 1.00 50.94 456 GLU B N 1
ATOM 4722 C CA . GLU B 2 365 ? -31.722 33.830 13.569 1.00 50.42 456 GLU B CA 1
ATOM 4723 C C . GLU B 2 365 ? -31.351 32.774 14.586 1.00 48.30 456 GLU B C 1
ATOM 4724 O O . GLU B 2 365 ? -32.153 32.396 15.436 1.00 48.66 456 GLU B O 1
ATOM 4730 N N . ILE B 2 366 ? -30.123 32.300 14.491 1.00 48.90 457 ILE B N 1
ATOM 4731 C CA . ILE B 2 366 ? -29.616 31.346 15.448 1.00 45.54 457 ILE B CA 1
ATOM 4732 C C . ILE B 2 366 ? -28.415 32.010 16.100 1.00 46.30 457 ILE B C 1
ATOM 4733 O O . ILE B 2 366 ? -27.351 32.130 15.497 1.00 42.78 457 ILE B O 1
ATOM 4738 N N . LYS B 2 367 ? -28.609 32.458 17.336 1.00 50.43 458 LYS B N 1
ATOM 4739 C CA . LYS B 2 367 ? -27.627 33.282 18.036 1.00 48.56 458 LYS B CA 1
ATOM 4740 C C . LYS B 2 367 ? -26.568 32.441 18.745 1.00 49.09 458 LYS B C 1
ATOM 4741 O O . LYS B 2 367 ? -26.842 31.318 19.175 1.00 45.54 458 LYS B O 1
ATOM 4747 N N . PRO B 2 368 ? -25.350 32.987 18.881 1.00 51.71 459 PRO B N 1
ATOM 4748 C CA . PRO B 2 368 ? -24.355 32.337 19.741 1.00 51.92 459 PRO B CA 1
ATOM 4749 C C . PRO B 2 368 ? -24.901 32.176 21.161 1.00 50.40 459 PRO B C 1
ATOM 4750 O O . PRO B 2 368 ? -25.575 33.072 21.676 1.00 48.46 459 PRO B O 1
ATOM 4754 N N . ILE B 2 369 ? -24.637 31.032 21.775 1.00 50.07 460 ILE B N 1
ATOM 4755 C CA . ILE B 2 369 ? -25.134 30.769 23.115 1.00 49.34 460 ILE B CA 1
ATOM 4756 C C . ILE B 2 369 ? -24.404 31.675 24.114 1.00 54.19 460 ILE B C 1
ATOM 4757 O O . ILE B 2 369 ? -23.184 31.841 24.030 1.00 57.91 460 ILE B O 1
ATOM 4762 N N . PRO B 2 370 ? -25.162 32.313 25.023 1.00 54.19 461 PRO B N 1
ATOM 4763 C CA . PRO B 2 370 ? -24.646 33.112 26.153 1.00 64.24 461 PRO B CA 1
ATOM 4764 C C . PRO B 2 370 ? -23.667 32.349 27.051 1.00 63.05 461 PRO B C 1
ATOM 4765 O O . PRO B 2 370 ? -23.877 31.156 27.286 1.00 62.58 461 PRO B O 1
ATOM 4769 N N . SER B 2 371 ? -22.627 33.027 27.542 1.00 66.11 462 SER B N 1
ATOM 4770 C CA . SER B 2 371 ? -21.634 32.405 28.427 1.00 66.97 462 SER B CA 1
ATOM 4771 C C . SER B 2 371 ? -21.944 32.676 29.897 1.00 71.04 462 SER B C 1
ATOM 4772 O O . SER B 2 371 ? -23.104 32.665 30.314 1.00 67.22 462 SER B O 1
ATOM 4774 N N . GLU C 3 21 ? -20.858 5.053 10.079 1.00 89.52 216 GLU C N 1
ATOM 4775 C CA . GLU C 3 21 ? -19.860 3.998 9.934 1.00 90.96 216 GLU C CA 1
ATOM 4776 C C . GLU C 3 21 ? -19.045 3.816 11.219 1.00 90.32 216 GLU C C 1
ATOM 4777 O O . GLU C 3 21 ? -19.384 2.982 12.061 1.00 85.48 216 GLU C O 1
ATOM 4779 N N . GLU C 3 22 ? -17.978 4.601 11.366 1.00 91.77 217 GLU C N 1
ATOM 4780 C CA . GLU C 3 22 ? -17.064 4.479 12.506 1.00 90.18 217 GLU C CA 1
ATOM 4781 C C . GLU C 3 22 ? -17.715 4.843 13.849 1.00 88.16 217 GLU C C 1
ATOM 4782 O O . GLU C 3 22 ? -18.819 5.388 13.890 1.00 89.18 217 GLU C O 1
ATOM 4784 N N . GLU C 3 23 ? -17.022 4.537 14.944 1.00 86.52 218 GLU C N 1
ATOM 4785 C CA . GLU C 3 23 ? -17.513 4.845 16.287 1.00 83.94 218 GLU C CA 1
ATOM 4786 C C . GLU C 3 23 ? -17.091 6.251 16.712 1.00 84.10 218 GLU C C 1
ATOM 4787 O O . GLU C 3 23 ? -15.905 6.582 16.684 1.00 81.99 218 GLU C O 1
ATOM 4789 N N . PRO C 3 24 ? -18.074 7.080 17.106 1.00 80.46 219 PRO C N 1
ATOM 4790 C CA . PRO C 3 24 ? -17.936 8.506 17.439 1.00 73.94 219 PRO C CA 1
ATOM 4791 C C . PRO C 3 24 ? -16.850 8.832 18.464 1.00 77.99 219 PRO C C 1
ATOM 4792 O O . PRO C 3 24 ? -16.582 8.040 19.376 1.00 78.52 219 PRO C O 1
ATOM 4796 N N . GLU C 3 25 ? -16.245 10.009 18.306 1.00 76.70 220 GLU C N 1
ATOM 4797 C CA . GLU C 3 25 ? -15.177 10.473 19.192 1.00 78.97 220 GLU C CA 1
ATOM 4798 C C . GLU C 3 25 ? -15.666 10.668 20.629 1.00 76.91 220 GLU C C 1
ATOM 4799 O O . GLU C 3 25 ? -14.911 10.466 21.582 1.00 79.32 220 GLU C O 1
ATOM 4805 N N . TRP C 3 26 ? -16.929 11.061 20.778 1.00 73.67 221 TRP C N 1
ATOM 4806 C CA . TRP C 3 26 ? -17.498 11.333 22.099 1.00 74.35 221 TRP C CA 1
ATOM 4807 C C . TRP C 3 26 ? -17.954 10.068 22.825 1.00 74.86 221 TRP C C 1
ATOM 4808 O O . TRP C 3 26 ? -18.268 10.111 24.017 1.00 76.10 221 TRP C O 1
ATOM 4819 N N . PHE C 3 27 ? -18.002 8.946 22.113 1.00 73.61 222 PHE C N 1
ATOM 4820 C CA . PHE C 3 27 ? -18.331 7.682 22.758 1.00 73.93 222 PHE C CA 1
ATOM 4821 C C . PHE C 3 27 ? -17.068 7.050 23.349 1.00 80.47 222 PHE C C 1
ATOM 4822 O O . PHE C 3 27 ? -17.042 6.678 24.526 1.00 77.55 222 PHE C O 1
ATOM 4830 N N . SER C 3 28 ? -16.026 6.949 22.522 1.00 83.12 223 SER C N 1
ATOM 4831 C CA . SER C 3 28 ? -14.740 6.387 22.932 1.00 83.50 223 SER C CA 1
ATOM 4832 C C . SER C 3 28 ? -13.954 7.362 23.815 1.00 83.88 223 SER C C 1
ATOM 4833 O O . SER C 3 28 ? -13.684 7.069 24.979 1.00 88.89 223 SER C O 1
ATOM 4835 N N . ALA C 3 29 ? -13.595 8.520 23.258 1.00 85.98 224 ALA C N 1
ATOM 4836 C CA . ALA C 3 29 ? -12.867 9.554 23.998 1.00 82.48 224 ALA C CA 1
ATOM 4837 C C . ALA C 3 29 ? -13.816 10.580 24.617 1.00 83.48 224 ALA C C 1
ATOM 4838 O O . ALA C 3 29 ? -13.619 11.793 24.475 1.00 83.05 224 ALA C O 1
ATOM 4840 N N . GLY C 3 30 ? -14.843 10.087 25.306 1.00 82.36 225 GLY C N 1
ATOM 4841 C CA . GLY C 3 30 ? -15.813 10.946 25.962 1.00 77.75 225 GLY C CA 1
ATOM 4842 C C . GLY C 3 30 ? -15.573 11.027 27.458 1.00 76.87 225 GLY C C 1
ATOM 4843 O O . GLY C 3 30 ? -14.570 10.512 27.954 1.00 81.21 225 GLY C O 1
ATOM 4844 N N . PRO C 3 31 ? -16.487 11.684 28.187 1.00 73.45 226 PRO C N 1
ATOM 4845 C CA . PRO C 3 31 ? -16.370 11.821 29.644 1.00 74.16 226 PRO C CA 1
ATOM 4846 C C . PRO C 3 31 ? -16.819 10.577 30.412 1.00 73.29 226 PRO C C 1
ATOM 4847 O O . PRO C 3 31 ? -17.715 9.866 29.967 1.00 71.37 226 PRO C O 1
ATOM 4851 N N . THR C 3 32 ? -16.198 10.323 31.558 1.00 74.50 227 THR C N 1
ATOM 4852 C CA . THR C 3 32 ? -16.599 9.203 32.402 1.00 73.56 227 THR C CA 1
ATOM 4853 C C . THR C 3 32 ? -17.367 9.717 33.624 1.00 72.96 227 THR C C 1
ATOM 4854 O O . THR C 3 32 ? -17.563 8.991 34.598 1.00 76.14 227 THR C O 1
ATOM 4856 N N . SER C 3 33 ? -17.801 10.975 33.552 1.00 72.11 228 SER C N 1
ATOM 4857 C CA . SER C 3 33 ? -18.581 11.611 34.618 1.00 71.38 228 SER C CA 1
ATOM 4858 C C . SER C 3 33 ? -19.380 12.819 34.100 1.00 67.69 228 SER C C 1
ATOM 4859 O O . SER C 3 33 ? -18.901 13.571 33.249 1.00 63.62 228 SER C O 1
ATOM 4862 N N . GLN C 3 34 ? -20.588 13.003 34.632 1.00 63.59 229 GLN C N 1
ATOM 4863 C CA . GLN C 3 34 ? -21.467 14.108 34.233 1.00 62.74 229 GLN C CA 1
ATOM 4864 C C . GLN C 3 34 ? -20.899 15.480 34.612 1.00 65.10 229 GLN C C 1
ATOM 4865 O O . GLN C 3 34 ? -21.202 16.490 33.969 1.00 63.89 229 GLN C O 1
ATOM 4871 N N . SER C 3 35 ? -20.064 15.514 35.646 1.00 69.30 230 SER C N 1
ATOM 4872 C CA . SER C 3 35 ? -19.499 16.772 36.145 1.00 70.87 230 SER C CA 1
ATOM 4873 C C . SER C 3 35 ? -18.407 17.356 35.230 1.00 66.48 230 SER C C 1
ATOM 4874 O O . SER C 3 35 ? -17.947 18.484 35.438 1.00 68.03 230 SER C O 1
ATOM 4877 N N . GLU C 3 36 ? -17.996 16.589 34.225 1.00 68.52 231 GLU C N 1
ATOM 4878 C CA . GLU C 3 36 ? -17.029 17.069 33.239 1.00 69.00 231 GLU C CA 1
ATOM 4879 C C . GLU C 3 36 ? -17.676 18.085 32.297 1.00 68.09 231 GLU C C 1
ATOM 4880 O O . GLU C 3 36 ? -18.281 17.716 31.283 1.00 62.77 231 GLU C O 1
ATOM 4886 N N . THR C 3 37 ? -17.515 19.363 32.644 1.00 68.13 232 THR C N 1
ATOM 4887 C CA . THR C 3 37 ? -18.221 20.481 32.017 1.00 67.65 232 THR C CA 1
ATOM 4888 C C . THR C 3 37 ? -17.300 21.383 31.175 1.00 69.38 232 THR C C 1
ATOM 4889 O O . THR C 3 37 ? -16.203 21.731 31.613 1.00 71.89 232 THR C O 1
ATOM 4893 N N . ILE C 3 38 ? -17.737 21.758 29.971 1.00 67.12 233 ILE C N 1
ATOM 4894 C CA . ILE C 3 38 ? -16.997 22.749 29.182 1.00 69.31 233 ILE C CA 1
ATOM 4895 C C . ILE C 3 38 ? -17.732 24.090 29.093 1.00 68.29 233 ILE C C 1
ATOM 4896 O O . ILE C 3 38 ? -18.925 24.179 29.369 1.00 66.41 233 ILE C O 1
ATOM 4901 N N . GLU C 3 39 ? -17.004 25.131 28.696 1.00 73.29 234 GLU C N 1
ATOM 4902 C CA . GLU C 3 39 ? -17.595 26.451 28.501 1.00 75.25 234 GLU C CA 1
ATOM 4903 C C . GLU C 3 39 ? -18.419 26.503 27.215 1.00 74.79 234 GLU C C 1
ATOM 4904 O O . GLU C 3 39 ? -18.052 25.905 26.200 1.00 73.66 234 GLU C O 1
ATOM 4906 N N . LEU C 3 40 ? -19.533 27.227 27.266 1.00 76.11 235 LEU C N 1
ATOM 4907 C CA . LEU C 3 40 ? -20.415 27.373 26.116 1.00 67.59 235 LEU C CA 1
ATOM 4908 C C . LEU C 3 40 ? -20.184 28.691 25.384 1.00 71.88 235 LEU C C 1
ATOM 4909 O O . LEU C 3 40 ? -20.353 29.770 25.960 1.00 73.17 235 LEU C O 1
ATOM 4914 N N . THR C 3 41 ? -19.814 28.601 24.109 1.00 70.60 236 THR C N 1
ATOM 4915 C CA . THR C 3 41 ? -19.643 29.794 23.290 1.00 69.71 236 THR C CA 1
ATOM 4916 C C . THR C 3 41 ? -19.946 29.532 21.815 1.00 68.10 236 THR C C 1
ATOM 4917 O O . THR C 3 41 ? -19.735 28.428 21.302 1.00 63.26 236 THR C O 1
ATOM 4921 N N . GLY C 3 42 ? -20.458 30.560 21.146 1.00 63.81 237 GLY C N 1
ATOM 4922 C CA . GLY C 3 42 ? -20.645 30.515 19.711 1.00 65.11 237 GLY C CA 1
ATOM 4923 C C . GLY C 3 42 ? -19.518 31.262 19.022 1.00 68.42 237 GLY C C 1
ATOM 4924 O O . GLY C 3 42 ? -19.659 31.707 17.879 1.00 67.75 237 GLY C O 1
ATOM 4925 N N . PHE C 3 43 ? -18.391 31.395 19.720 1.00 70.78 238 PHE C N 1
ATOM 4926 C CA . PHE C 3 43 ? -17.253 32.150 19.201 1.00 73.38 238 PHE C CA 1
ATOM 4927 C C . PHE C 3 43 ? -16.021 31.270 19.018 1.00 70.83 238 PHE C C 1
ATOM 4928 O O . PHE C 3 43 ? -15.683 30.473 19.892 1.00 72.55 238 PHE C O 1
#

Foldseek 3Di:
DDQQDLVLLVVVVVVPDDADDDPVVLVVQLVVLVVPQDPVCLLVSLVVNVVRDDPRCLLVSLLCCLRPPQLRPLVCLVRVLVSCVNNPDVVSLVSNLLSLLVSLVSLLPDPLVPDDPNSLSSLLSSLLSNLCSALLVVHDDDVVSPVLQVSLLVQLVVDQSSCSSNLSSPLSNLLSNLNHPQRQPPNVVSLSSLLSLLVVLPPPPRDPVSVVSSVVSCVSSVHDSVPRHHDCSNPDPPVVVVVVD/DWFPVVLVFPPLLVVLCVVVVPGTDDPLQSQQRNVVLVQAAAAEAEDPVPVNLVRPLSSVVSPDDQVDLAAAEEEEEADPVVLVVSQVSNCSSNVRVPRAAEEEDEPPDDLVVVLVVLVGRHHYYYYYLVGVLVCVVVVSHQAANHQEYEYEQVVSCQPDVRVVSVVSVQVNHDLNHHYYYYHNDCDVRNVVCCVPRHDVHDYYYDYQDFACPQEAAAEEEDALVCLVVVVVVCVVPDDAQAEEEEDADPVVLVVSQVVVVVVPAWEDEDEDPDDVVVRVVRVVCVLVPVTRYYYYYQDADRQRHAEYEHSDDDQDLVSVSRRRTDRVHYYYYYYDYPVCVVVVVVSCVVNVHDHYHDDD/DDDDCCVVVNDPDPPPDDDDDPD

GO terms:
  GO:0005515 protein binding (F, IPI)
  GO:0005778 peroxisomal membrane (C, HDA)
  GO:0000932 P-body (C, IDA)
  GO:0030331 nuclear estrogen receptor binding (F, IDA)
  GO:0010606 positive regulation of cytoplasmic mRNA processing body assembly (P, IDA)
  GO:0042974 nuclear retinoic acid receptor binding (F, IDA)
  GO:0030014 CCR4-NOT complex (C, IDA)
  GO:0004535 poly(A)-specific ribonuclease activity (F, IDA)
  GO:0033147 negative regulation of intracellular estrogen receptor signaling pathway (P, IDA)
  GO:0048387 negative regulation of retinoic acid receptor signaling pathway (P, IDA)
  GO:0000122 negative regulation of transcription by RNA polymerase II (P, IDA)
  GO:2000036 regulation of stem cell population maintenance (P, IMP)
  GO:1900153 positive regulation of nuclear-transcribed mRNA catabolic process, deadenylation-dependent decay (P, IMP)
  GO:0060213 positive regulation of nuclear-transcribed mRNA poly(A) tail shortening (P, IMP)
  GO:0005829 cytosol (C, TAS)
  GO:0060090 molecular adaptor activity (F, IDA)
  GO:0035195 miRNA-mediated post-transcriptional gene silencing (P, IDA)
  GO:0017148 negative regulation of translation (P, IDA)
  GO:0060213 positive regulation of nuclear-transcribed mRNA poly(A) tail shortening (P, IDA)
  GO:0061014 positive regulation of mRNA catabolic process (P, IMP)

InterPro domains:
  IPR007196 CCR4-Not complex component, Not1, C-terminal [PF04054] (1998-2357)
  IPR024557 CCR4-NOT transcription complex subunit 1, domain 4 [PF12842] (1387-1534)
  IPR032191 CCR4-NOT transcription complex subunit 1, CAF1-binding domain [PF16415] (1088-1311)
  IPR032193 CCR4-NOT transcription complex subunit 1, TTP binding domain [PF16417] (815-1002)
  IPR032194 CCR4-NOT transcription complex subunit 1, HEAT repeat [PF16418] (500-656)
  IPR038535 CCR4-NOT subunit 1, TTP binding domain superfamily [G3DSA:1.25.40.840] (825-1004)
  IPR040398 CCR4-NOT transcription complex subunit 1 [PTHR13162] (27-2364)
  IPR055104 CCR4-NOT transcription complex subunit 1, N-terminal domain [PF22940] (30-227)
  IPR055454 CCR4-NOT transcription complex subunit 1-like, NOT1 connector [PF23590] (1610-1814)

Secondary structure (DSSP, 8-state):
--TT--HHHHHHHTTS---PPPPHHHHHHHHHHHHT--TTTHHHHHHHHHTTS-GGGHHHHHHIIIIIIITT-GGGHHHHHHHHHHH--HHHHHHHHHHHHHHHHHHHTS-GGG--TTHHHHHHHHHHHHHHHTGGGT----TTT--HHHHHHHHHHH-HHHHHHHHHHHHHHHHGGGG-TTTSTT-HHHHHHHHHHHHHHH-TTS-HHHHHHHHHHHHHTT--GGG----STTT-S-HHHHTT-/--SGGGG---HHHHHHHHHTT--S--HHHHHHHHHHHHT--EEEE--TTS-HHHHHHHHHHHH--TTS-S--EEEE-SSHHHHHHHHHHHHHHTTTSSS--EEEE-TTS-HHHHHHHTTS--SEEEE-HHHHHHHHHTTSS--TT--EEEEESHHHHTSTTTHHHHHHHHHTS-TT-EEEEEES---HHHHHHHHHH--SPEEEE--PPPB-TT-EEEEEE--GGGHHHHHHHHTTTS--SEEEEE-SSHHHHHHHHHHHHHTT--EEEE-SSS-HHHHHHHHHHHHTTSSSEEEE-S----TTEEEEEESS--SSHHHHHHHH-B----EEEEEE-GGGHHHHHHHHHHTT---EEPP-/-PPPHHHHSS-SSTT--------

Organism: Homo sapiens (NCBI:txid9606)

Radius of gyration: 27.34 Å; Cα contacts (8 Å, |Δi|>4): 1013; chains: 3; bounding box: 70×61×75 Å